Protein AF-A0A0D2N1U7-F1 (afdb_monomer)

Radius of gyration: 26.05 Å; Cα contacts (8 Å, |Δi|>4): 458; chains: 1; bounding box: 57×106×83 Å

Solvent-accessible surface area (backbone atoms only — not comparable to full-atom values): 25769 Å² total; per-residue (Å²): 141,82,90,80,85,83,82,79,80,79,83,82,77,84,70,74,83,81,72,79,74,74,65,67,66,60,56,58,69,76,40,69,52,60,68,49,68,70,64,64,69,75,82,75,77,87,70,75,73,76,80,65,86,79,74,71,99,81,72,82,88,76,57,80,76,61,68,55,49,64,61,51,47,54,50,49,55,46,50,69,69,66,46,87,45,73,65,52,48,36,50,47,28,60,76,42,18,86,69,51,49,59,69,46,47,31,48,49,44,54,51,52,49,50,48,46,68,73,59,37,60,75,68,47,46,80,82,36,45,77,55,48,57,54,15,52,52,33,41,40,51,24,44,21,56,48,42,48,69,38,63,23,35,43,102,81,46,92,45,63,60,60,61,69,58,35,14,42,51,26,48,41,40,32,44,55,26,46,53,57,56,54,54,49,57,49,55,44,57,74,68,64,69,66,85,78,88,83,74,82,94,80,87,86,88,82,74,96,85,72,90,73,89,64,91,73,72,82,44,73,54,50,68,66,32,46,46,28,52,17,42,35,48,41,32,56,73,65,39,74,82,81,72,90,66,78,92,80,80,101,63,88,82,70,53,85,77,68,55,58,46,43,35,10,82,82,70,40,52,34,58,23,16,50,18,36,39,52,43,44,33,73,68,85,65,55,69,58,36,54,52,26,50,36,51,49,26,42,53,52,25,56,45,51,66,60,33,62,81,79,49,76,77,54,50,65,58,49,24,38,45,40,36,6,48,21,40,32,68,59,91,45,76,29,43,51,46,24,49,34,41,43,23,44,50,52,26,52,53,65,68,38,92,75,58,85,60,81,72,72,50,45,67,47,53,34,51,32,46,41,14,33,31,68,52,67,57,57,60,90,35,31,56,59,21,50,45,38,51,32,47,52,51,32,52,25,50,76,66,68,40,89,76,27,81,71,55,68,67,54,51,52,47,42,55,49,22,43,57,71,47,64,63,85,54,87,39,48,65,51,28,54,51,38,48,52,56,49,60,74,66,55,83,129

pLDDT: mean 74.28, std 22.33, range [25.55, 97.81]

Sequence (444 aa):
MGMRGLVRGIPTLETPPLLLFMQSDEAAWYWGPIGAAAAAEPLLPATSAAAAASAGPGAAASASADADGPAVAAALSRRVREADSPLELLELALEEGPRLSLGDVRRLLLRLCDFYESGGASGFATVVEPQLLSALQQLQLAAAARLQQQPGGGAAAGGAPPPAAAGEVASVVWCLAEFEGSWWAEAAASQGVTSGADATSDGCAAGVEGRGGGFRPSGFARPEFLEAVSHWVLGLVQAPTSSGSSSDGNGRKFGAKAAKPLAGTDGVSMVWGFGRLLGTCLGAAPAIAAAAMDELCRVVADDIDASTAVAPAAAEDLTDLADGVAAAGRRSAASAKLLDAVAHEVYRQLSNRHSGSAGFRPSDLVKLVNAYARAGYGDGNAPRMLDAVASYVVQRVRKQHLNAVSRPADLSGLVAAFADLRHTSVAVPELIRAVTQQARRVPI

Foldseek 3Di:
DDDDDDDDDDDPPPDPPPPPPPDCVVVCVLPPPLVCVLVVDDDDPPPPPPPPPPDDDDPPDPCVVCPCLVVVQVVLLVQLVPDDDLVSLLCSLQVCLQSHALSSLLSSLSVNVVCCVVVDCVVCCPPCVVSVLNSLLSSLVNNLVNLCVFQQLDPPRLDAGDLQVLLSLLSSLQSSLVCVVPVVVVVCVVVVVDPPPDDDDDDDDDDPPDDDPDPLDAQSQDLSSLSSVLSNLCSLLVRPPPPPDDDDDDDPPPAPVSVVSCQHPSRGGSLLSLLLSLLRDDDPRPVSSVVSSLSVLQRVLVRLVVCLVPAQDALQNLLSNLQSLLSNLDDDPSSLSSLLSSLVSLLVLLVDPPRPHDDDFLQSLLSNLLSCLSNLPQDHSNLSSLLSSLVSQLVCLVVVHPRHPQDLVSLVSNLVSCVSNVRDDPSNVSSVVSSVVSPVPDDD

Organism: NCBI:txid145388

Secondary structure (DSSP, 8-state):
--PPP---PPP------------THHHHHH-S-HHHHHH-------GGGGGGTT--TT--SS-TTTTTHHHHHHHHHHHHHH--SHHHHHHHHHHHGGG--HHHHHHHHHHHHHHHHHH-HHHHHHHHHHHHHHHHHHHHHHHHHHHHHSTTSSTT--PPPPHHHHHHHHHHHHHHHHHHHHHHHHHHHHTT--------S---SS-TTS----------S-HHHHHHHHHHHHHHHHS-------S-------STTTSGGGB-TTS-BHHHHHHHHHHH-SSS--HHHHHHHHHHHHHHHHHHHHHTTTSPPPHHHHHHHHHHHHHHT---HHHHHHHHHHHHHHHHHHH-TT--SPP--HHHHHHHHHHHHHHT--STTHHHHHHHHHHHHHHHHHTT-TTS---HHHHHHHHHHHHHTT---THHHHHHHHHHHHHTTS--

Structure (mmCIF, N/CA/C/O backbone):
data_AF-A0A0D2N1U7-F1
#
_entry.id   AF-A0A0D2N1U7-F1
#
loop_
_atom_site.group_PDB
_atom_site.id
_atom_site.type_symbol
_atom_site.label_atom_id
_atom_site.label_alt_id
_atom_site.label_comp_id
_atom_site.label_asym_id
_atom_site.label_entity_id
_atom_site.label_seq_id
_atom_site.pdbx_PDB_ins_code
_atom_site.Cartn_x
_atom_site.Cartn_y
_atom_site.Cartn_z
_atom_site.occupancy
_atom_site.B_iso_or_equiv
_atom_site.auth_seq_id
_atom_site.auth_comp_id
_atom_site.auth_asym_id
_atom_site.auth_atom_id
_atom_site.pdbx_PDB_model_num
ATOM 1 N N . MET A 1 1 ? 1.785 67.921 42.043 1.00 40.94 1 MET A N 1
ATOM 2 C CA . MET A 1 1 ? 0.974 66.753 41.638 1.00 40.94 1 MET A CA 1
ATOM 3 C C . MET A 1 1 ? 1.326 66.416 40.200 1.00 40.94 1 MET A C 1
ATOM 5 O O . MET A 1 1 ? 0.939 67.154 39.309 1.00 40.94 1 MET A O 1
ATOM 9 N N . GLY A 1 2 ? 2.137 65.383 39.983 1.00 35.62 2 GLY A N 1
ATOM 10 C CA . GLY A 1 2 ? 2.550 64.945 38.650 1.00 35.62 2 GLY A CA 1
ATOM 11 C C . GLY A 1 2 ? 2.604 63.424 38.624 1.00 35.62 2 GLY A C 1
ATOM 12 O O . GLY A 1 2 ? 3.437 62.833 39.305 1.00 35.62 2 GLY A O 1
ATOM 13 N N . MET A 1 3 ? 1.680 62.804 37.891 1.00 31.03 3 MET A N 1
ATOM 14 C CA . MET A 1 3 ? 1.673 61.367 37.634 1.00 31.03 3 MET A CA 1
ATOM 15 C C . MET A 1 3 ? 2.639 61.063 36.486 1.00 31.03 3 MET A C 1
ATOM 17 O O . MET A 1 3 ? 2.442 61.527 35.366 1.00 31.03 3 MET A O 1
ATOM 21 N N . ARG A 1 4 ? 3.680 60.271 36.762 1.00 39.16 4 ARG A N 1
ATOM 22 C CA . ARG A 1 4 ? 4.469 59.572 35.740 1.00 39.16 4 ARG A CA 1
ATOM 23 C C . ARG A 1 4 ? 3.932 58.149 35.618 1.00 39.16 4 ARG A C 1
ATOM 25 O O . ARG A 1 4 ? 3.971 57.394 36.586 1.00 39.16 4 ARG A O 1
ATOM 32 N N . GLY A 1 5 ? 3.422 57.817 34.435 1.00 34.84 5 GLY A N 1
ATOM 33 C CA . GLY A 1 5 ? 3.016 56.468 34.057 1.00 34.84 5 GLY A CA 1
ATOM 34 C C . GLY A 1 5 ? 4.230 55.560 33.870 1.00 34.84 5 GLY A C 1
ATOM 35 O O . GLY A 1 5 ? 5.159 55.890 33.137 1.00 34.84 5 GLY A O 1
ATOM 36 N N . LEU A 1 6 ? 4.207 54.417 34.549 1.00 38.06 6 LEU A N 1
ATOM 37 C CA . LEU A 1 6 ? 5.129 53.302 34.364 1.00 38.06 6 LEU A CA 1
ATOM 38 C C . LEU A 1 6 ? 4.508 52.351 33.334 1.00 38.06 6 LEU A C 1
ATOM 40 O O . LEU A 1 6 ? 3.642 51.545 33.663 1.00 38.06 6 LEU A O 1
ATOM 44 N N . VAL A 1 7 ? 4.942 52.467 32.079 1.00 36.19 7 VAL A N 1
ATOM 45 C CA . VAL A 1 7 ? 4.703 51.456 31.044 1.00 36.19 7 VAL A CA 1
ATOM 46 C C . VAL A 1 7 ? 5.687 50.316 31.308 1.00 36.19 7 VAL A C 1
ATOM 48 O O . VAL A 1 7 ? 6.891 50.469 31.114 1.00 36.19 7 VAL A O 1
ATOM 51 N N . ARG A 1 8 ? 5.191 49.183 31.815 1.00 36.12 8 ARG A N 1
ATOM 52 C CA . ARG A 1 8 ? 5.965 47.937 31.887 1.00 36.12 8 ARG A CA 1
ATOM 53 C C . ARG A 1 8 ? 6.002 47.315 30.494 1.00 36.12 8 ARG A C 1
ATOM 55 O O . ARG A 1 8 ? 4.960 46.947 29.961 1.00 36.12 8 ARG A O 1
ATOM 62 N N . GLY A 1 9 ? 7.202 47.226 29.924 1.00 36.09 9 GLY A N 1
ATOM 63 C CA . GLY A 1 9 ? 7.464 46.495 28.690 1.00 36.09 9 GLY A CA 1
ATOM 64 C C . GLY A 1 9 ? 7.153 45.009 28.858 1.00 36.09 9 GLY A C 1
ATOM 65 O O . GLY A 1 9 ? 7.542 44.391 29.850 1.00 36.09 9 GLY A O 1
ATOM 66 N N . ILE A 1 10 ? 6.429 44.459 27.888 1.00 36.53 10 ILE A N 1
ATOM 67 C CA . ILE A 1 10 ? 6.235 43.022 27.708 1.00 36.53 10 ILE A CA 1
ATOM 68 C C . ILE A 1 10 ? 7.552 42.476 27.138 1.00 36.53 10 ILE A C 1
ATOM 70 O O . ILE A 1 10 ? 7.990 42.980 26.102 1.00 36.53 10 ILE A O 1
ATOM 74 N N . PRO A 1 11 ? 8.215 41.497 27.775 1.00 35.38 11 PRO A N 1
ATOM 75 C CA . PRO A 1 11 ? 9.370 40.856 27.169 1.00 35.38 11 PRO A CA 1
ATOM 76 C C . PRO A 1 11 ? 8.899 40.025 25.970 1.00 35.38 11 PRO A C 1
ATOM 78 O O . PRO A 1 11 ? 8.134 39.073 26.118 1.00 35.38 11 PRO A O 1
ATOM 81 N N . THR A 1 12 ? 9.352 40.400 24.777 1.00 32.50 12 THR A N 1
ATOM 82 C CA . THR A 1 12 ? 9.290 39.569 23.574 1.00 32.50 12 THR A CA 1
ATOM 83 C C . THR A 1 12 ? 10.216 38.376 23.781 1.00 32.50 12 THR A C 1
ATOM 85 O O . THR A 1 12 ? 11.424 38.467 23.571 1.00 32.50 12 THR A O 1
ATOM 88 N N . LEU A 1 13 ? 9.658 37.267 24.265 1.00 31.33 13 LEU A N 1
ATOM 89 C CA . LEU A 1 13 ? 10.313 35.966 24.216 1.00 31.33 13 LEU A CA 1
ATOM 90 C C . LEU A 1 13 ? 10.311 35.512 22.755 1.00 31.33 13 LEU A C 1
ATOM 92 O O . LEU A 1 13 ? 9.336 34.933 22.280 1.00 31.33 13 LEU A O 1
ATOM 96 N N . GLU A 1 14 ? 11.400 35.810 22.046 1.00 30.20 14 GLU A N 1
ATOM 97 C CA . GLU A 1 14 ? 11.770 35.118 20.813 1.00 30.20 14 GLU A CA 1
ATOM 98 C C . GLU A 1 14 ? 11.898 33.629 21.142 1.00 30.20 14 GLU A C 1
ATOM 100 O O . GLU A 1 14 ? 12.896 33.158 21.686 1.00 30.20 14 GLU A O 1
ATOM 105 N N . THR A 1 15 ? 10.822 32.891 20.895 1.00 31.95 15 THR A N 1
ATOM 106 C CA . THR A 1 15 ? 10.828 31.435 20.935 1.00 31.95 15 THR A CA 1
ATOM 107 C C . THR A 1 15 ? 11.327 30.990 19.563 1.00 31.95 15 THR A C 1
ATOM 109 O O . THR A 1 15 ? 10.678 31.320 18.568 1.00 31.95 15 THR A O 1
ATOM 112 N N . PRO A 1 16 ? 12.476 30.300 19.450 1.00 30.19 16 PRO A N 1
ATOM 113 C CA . PRO A 1 16 ? 12.850 29.700 18.177 1.00 30.19 16 PRO A CA 1
ATOM 114 C C . PRO A 1 16 ? 11.764 28.686 17.785 1.00 30.19 16 PRO A C 1
ATOM 116 O O . PRO A 1 16 ? 11.191 28.048 18.676 1.00 30.19 16 PRO A O 1
ATOM 119 N N . PRO A 1 17 ? 11.452 28.518 16.487 1.00 28.17 17 PRO A N 1
ATOM 120 C CA . PRO A 1 17 ? 10.536 27.474 16.064 1.00 28.17 17 PRO A CA 1
ATOM 121 C C . PRO A 1 17 ? 11.096 26.130 16.536 1.00 28.17 17 PRO A C 1
ATOM 123 O O . PRO A 1 17 ? 12.181 25.712 16.129 1.00 28.17 17 PRO A O 1
ATOM 126 N N . LEU A 1 18 ? 10.357 25.477 17.433 1.00 27.12 18 LEU A N 1
ATOM 127 C CA . LEU A 1 18 ? 10.543 24.079 17.790 1.00 27.12 18 LEU A CA 1
ATOM 128 C C . LEU A 1 18 ? 10.228 23.256 16.537 1.00 27.12 18 LEU A C 1
ATOM 130 O O . LEU A 1 18 ? 9.105 22.811 16.318 1.00 27.12 18 LEU A O 1
ATOM 134 N N . LEU A 1 19 ? 11.237 23.098 15.680 1.00 26.02 19 LEU A N 1
ATOM 135 C CA . LEU A 1 19 ? 11.298 22.005 14.727 1.00 26.02 19 LEU A CA 1
ATOM 136 C C . LEU A 1 19 ? 11.255 20.724 15.559 1.00 26.02 19 LEU A C 1
ATOM 138 O O . LEU A 1 19 ? 12.208 20.386 16.263 1.00 26.02 19 LEU A O 1
ATOM 142 N N . LEU A 1 20 ? 10.099 20.062 15.521 1.00 25.55 20 LEU A N 1
ATOM 143 C CA . LEU A 1 20 ? 9.932 18.668 15.897 1.00 25.55 20 LEU A CA 1
ATOM 144 C C . LEU A 1 20 ? 10.971 17.866 15.108 1.00 25.55 20 LEU A C 1
ATOM 146 O O . LEU A 1 20 ? 10.745 17.488 13.963 1.00 25.55 20 LEU A O 1
ATOM 150 N N . PHE A 1 21 ? 12.131 17.639 15.721 1.00 27.22 21 PHE A N 1
ATOM 151 C CA . PHE A 1 21 ? 13.045 16.589 15.312 1.00 27.22 21 PHE A CA 1
ATOM 152 C C . PHE A 1 21 ? 12.268 15.280 15.449 1.00 27.22 21 PHE A C 1
ATOM 154 O O . PHE A 1 21 ? 12.131 14.736 16.547 1.00 27.22 21 PHE A O 1
ATOM 161 N N . MET A 1 22 ? 11.720 14.786 14.339 1.00 26.48 22 MET A N 1
ATOM 162 C CA . MET A 1 22 ? 11.473 13.360 14.207 1.00 26.48 22 MET A CA 1
ATOM 163 C C . MET A 1 22 ? 12.817 12.683 14.462 1.00 26.48 22 MET A C 1
ATOM 165 O O . MET A 1 22 ? 13.787 12.928 13.747 1.00 26.48 22 MET A O 1
ATOM 169 N N . GLN A 1 23 ? 12.904 11.918 15.549 1.00 31.73 23 GLN A N 1
ATOM 170 C CA . GLN A 1 23 ? 14.097 11.142 15.844 1.00 31.73 23 GLN A CA 1
ATOM 171 C C . GLN A 1 23 ? 14.355 10.207 14.659 1.00 31.73 23 GLN A C 1
ATOM 173 O O . GLN A 1 23 ? 13.535 9.348 14.341 1.00 31.73 23 GLN A O 1
ATOM 178 N N . SER A 1 24 ? 15.522 10.378 14.044 1.00 37.12 24 SER A N 1
ATOM 179 C CA . SER A 1 24 ? 16.112 9.547 12.989 1.00 37.12 24 SER A CA 1
ATOM 180 C C . SER A 1 24 ? 16.176 8.048 13.322 1.00 37.12 24 SER A C 1
ATOM 182 O O . SER A 1 24 ? 16.460 7.232 12.450 1.00 37.12 24 SER A O 1
ATOM 184 N N . ASP A 1 25 ? 15.894 7.672 14.570 1.00 31.16 25 ASP A N 1
ATOM 185 C CA . ASP A 1 25 ? 15.947 6.296 15.054 1.00 31.16 25 ASP A CA 1
ATOM 186 C C . ASP A 1 25 ? 14.723 5.458 14.651 1.00 31.16 25 ASP A C 1
ATOM 188 O O . ASP A 1 25 ? 14.844 4.240 14.568 1.00 31.16 25 ASP A O 1
ATOM 192 N N . GLU A 1 26 ? 13.565 6.059 14.338 1.00 34.88 26 GLU A N 1
ATOM 193 C CA . GLU A 1 26 ? 12.435 5.293 13.779 1.00 34.88 26 GLU A CA 1
ATOM 194 C C . GLU A 1 26 ? 12.746 4.863 12.336 1.00 34.88 26 GLU A C 1
ATOM 196 O O . GLU A 1 26 ? 12.623 3.681 12.018 1.00 34.88 26 GLU A O 1
ATOM 201 N N . ALA A 1 27 ? 13.264 5.775 11.503 1.00 33.66 27 ALA A N 1
ATOM 202 C CA . ALA A 1 27 ? 13.723 5.495 10.139 1.00 33.66 27 ALA A CA 1
ATOM 203 C C . ALA A 1 27 ? 14.839 4.430 10.114 1.00 33.66 27 ALA A C 1
ATOM 205 O O . ALA A 1 27 ? 14.748 3.459 9.374 1.00 33.66 27 ALA A O 1
ATOM 206 N N . ALA A 1 28 ? 15.839 4.511 10.999 1.00 34.09 28 ALA A N 1
ATOM 207 C CA . ALA A 1 28 ? 16.910 3.508 11.075 1.00 34.09 28 ALA A CA 1
ATOM 208 C C . ALA A 1 28 ? 16.423 2.075 11.405 1.00 34.09 28 ALA A C 1
ATOM 210 O O . ALA A 1 28 ? 17.125 1.107 11.116 1.00 34.09 28 ALA A O 1
ATOM 211 N N . TRP A 1 29 ? 15.230 1.926 11.996 1.00 35.72 29 TRP A N 1
ATOM 212 C CA . TRP A 1 29 ? 14.586 0.628 12.234 1.00 35.72 29 TRP A CA 1
ATOM 213 C C . TRP A 1 29 ? 13.699 0.164 11.068 1.00 35.72 29 TRP A C 1
ATOM 215 O O . TRP A 1 29 ? 13.569 -1.044 10.875 1.00 35.72 29 TRP A O 1
ATOM 225 N N . TYR A 1 30 ? 13.100 1.090 10.305 1.00 35.56 30 TYR A N 1
ATOM 226 C CA . TYR A 1 30 ? 12.378 0.796 9.054 1.00 35.56 30 TYR A CA 1
ATOM 227 C C . TYR A 1 30 ? 13.337 0.418 7.915 1.00 35.56 30 TYR A C 1
ATOM 229 O O . TYR A 1 30 ? 13.017 -0.421 7.077 1.00 35.56 30 TYR A O 1
ATOM 237 N N . TRP A 1 31 ? 14.537 0.995 7.930 1.00 43.66 31 TRP A N 1
ATOM 238 C CA . TRP A 1 31 ? 15.511 0.941 6.851 1.00 43.66 31 TRP A CA 1
ATOM 239 C C . TRP A 1 31 ? 16.794 0.235 7.294 1.00 43.66 31 TRP A C 1
ATOM 241 O O . TRP A 1 31 ? 17.863 0.848 7.371 1.00 43.66 31 TRP A O 1
ATOM 251 N N . GLY A 1 32 ? 16.745 -1.086 7.515 1.00 38.25 32 GLY A N 1
ATOM 252 C CA . GLY A 1 32 ? 17.971 -1.871 7.300 1.00 38.25 32 GLY A CA 1
ATOM 253 C C . GLY A 1 32 ? 18.576 -1.399 5.970 1.00 38.25 32 GLY A C 1
ATOM 254 O O . GLY A 1 32 ? 17.802 -1.209 5.033 1.00 38.25 32 GLY A O 1
ATOM 255 N N . PRO A 1 33 ? 19.877 -1.054 5.910 1.00 39.38 33 PRO A N 1
ATOM 256 C CA . PRO A 1 33 ? 20.329 0.064 5.095 1.00 39.38 33 PRO A CA 1
ATOM 257 C C . PRO A 1 33 ? 19.865 -0.176 3.663 1.00 39.38 33 PRO A C 1
ATOM 259 O O . PRO A 1 33 ? 20.308 -1.138 3.037 1.00 39.38 33 PRO A O 1
ATOM 262 N N . ILE A 1 34 ? 18.955 0.647 3.141 1.00 42.06 34 ILE A N 1
ATOM 263 C CA . ILE A 1 34 ? 18.547 0.554 1.732 1.00 42.06 34 ILE A CA 1
ATOM 264 C C . ILE A 1 34 ? 19.799 0.690 0.855 1.00 42.06 34 ILE A C 1
ATOM 266 O O . ILE A 1 34 ? 19.951 -0.025 -0.135 1.00 42.06 34 ILE A O 1
ATOM 270 N N . GLY A 1 35 ? 20.777 1.485 1.308 1.00 41.03 35 GLY A N 1
ATOM 271 C CA . GLY A 1 35 ? 22.130 1.511 0.757 1.00 41.03 35 GLY A CA 1
ATOM 272 C C . GLY A 1 35 ? 22.857 0.157 0.791 1.00 41.03 35 GLY A C 1
ATOM 273 O O . GLY A 1 35 ? 23.560 -0.173 -0.157 1.00 41.03 35 GLY A O 1
ATOM 274 N N . ALA A 1 36 ? 22.660 -0.679 1.813 1.00 42.88 36 ALA A N 1
ATOM 275 C CA . ALA A 1 36 ? 23.193 -2.041 1.868 1.00 42.88 36 ALA A CA 1
ATOM 276 C C . ALA A 1 36 ? 22.422 -3.004 0.959 1.00 42.88 36 ALA A C 1
ATOM 278 O O . ALA A 1 36 ? 23.065 -3.815 0.312 1.00 42.88 36 ALA A O 1
ATOM 279 N N . ALA A 1 37 ? 21.096 -2.908 0.826 1.00 45.03 37 ALA A N 1
ATOM 280 C CA . ALA A 1 37 ? 20.349 -3.709 -0.153 1.00 45.03 37 ALA A CA 1
ATOM 281 C C . ALA A 1 37 ? 20.715 -3.338 -1.607 1.00 45.03 37 ALA A C 1
ATOM 283 O O . ALA A 1 37 ? 20.838 -4.217 -2.460 1.00 45.03 37 ALA A O 1
ATOM 284 N N . ALA A 1 38 ? 20.965 -2.051 -1.878 1.00 43.97 38 ALA A N 1
ATOM 285 C CA . ALA A 1 38 ? 21.469 -1.562 -3.161 1.00 43.97 38 ALA A CA 1
ATOM 286 C C . ALA A 1 38 ? 22.938 -1.962 -3.426 1.00 43.97 38 ALA A C 1
ATOM 288 O O . ALA A 1 38 ? 23.314 -2.153 -4.585 1.00 43.97 38 ALA A O 1
ATOM 289 N N . ALA A 1 39 ? 23.758 -2.115 -2.377 1.00 44.12 39 ALA A N 1
ATOM 290 C CA . ALA A 1 39 ? 25.181 -2.454 -2.477 1.00 44.12 39 ALA A CA 1
ATOM 291 C C . ALA A 1 39 ? 25.511 -3.959 -2.349 1.00 44.12 39 ALA A C 1
ATOM 293 O O . ALA A 1 39 ? 26.570 -4.379 -2.811 1.00 44.12 39 ALA A O 1
ATOM 294 N N . ALA A 1 40 ? 24.651 -4.779 -1.732 1.00 44.16 40 ALA A N 1
ATOM 295 C CA . ALA A 1 40 ? 24.966 -6.158 -1.322 1.00 44.16 40 ALA A CA 1
ATOM 296 C C . ALA A 1 40 ? 24.644 -7.246 -2.362 1.00 44.16 40 ALA A C 1
ATOM 298 O O . ALA A 1 40 ? 24.634 -8.431 -2.021 1.00 44.16 40 ALA A O 1
ATOM 299 N N . GLU A 1 41 ? 24.388 -6.898 -3.623 1.00 46.09 41 GLU A N 1
ATOM 300 C CA . GLU A 1 41 ? 24.091 -7.917 -4.629 1.00 46.09 41 GLU A CA 1
ATOM 301 C C . GLU A 1 41 ? 25.344 -8.755 -4.968 1.00 46.09 41 GLU A C 1
ATOM 303 O O . GLU A 1 41 ? 26.376 -8.196 -5.362 1.00 46.09 41 GLU A O 1
ATOM 308 N N . PRO A 1 42 ? 25.303 -10.095 -4.831 1.00 42.38 42 PRO A N 1
ATOM 309 C CA . PRO A 1 42 ? 26.435 -10.937 -5.184 1.00 42.38 42 PRO A CA 1
ATOM 310 C C . PRO A 1 42 ? 26.649 -10.930 -6.702 1.00 42.38 42 PRO A C 1
ATOM 312 O O . PRO A 1 42 ? 25.715 -11.130 -7.477 1.00 42.38 42 PRO A O 1
ATOM 315 N N . LEU A 1 43 ? 27.905 -10.758 -7.126 1.00 38.78 43 LEU A N 1
ATOM 316 C CA . LEU A 1 43 ? 28.344 -10.995 -8.503 1.00 38.78 43 LEU A CA 1
ATOM 317 C C . LEU A 1 43 ? 27.935 -12.418 -8.920 1.00 38.78 43 LEU A C 1
ATOM 319 O O . LEU A 1 43 ? 28.587 -13.391 -8.537 1.00 38.78 43 LEU A O 1
ATOM 323 N N . LEU A 1 44 ? 26.859 -12.555 -9.698 1.00 36.84 44 LEU A N 1
ATOM 324 C CA . LEU A 1 44 ? 26.532 -13.827 -10.334 1.00 36.84 44 LEU A CA 1
ATOM 325 C C . LEU A 1 44 ? 27.694 -14.201 -11.273 1.00 36.84 44 LEU A C 1
ATOM 327 O O . LEU A 1 44 ? 28.090 -13.383 -12.109 1.00 36.84 44 LEU A O 1
ATOM 331 N N . PRO A 1 45 ? 28.281 -15.406 -11.150 1.00 34.62 45 PRO A N 1
ATOM 332 C CA . PRO A 1 45 ? 29.370 -15.818 -12.021 1.00 34.62 45 PRO A CA 1
ATOM 333 C C . PRO A 1 45 ? 28.865 -15.936 -13.465 1.00 34.62 45 PRO A C 1
ATOM 335 O O . PRO A 1 45 ? 27.788 -16.472 -13.721 1.00 34.62 45 PRO A O 1
ATOM 338 N N . ALA A 1 46 ? 29.662 -15.441 -14.413 1.00 38.59 46 ALA A N 1
ATOM 339 C CA . ALA A 1 46 ? 29.376 -15.385 -15.849 1.00 38.59 46 ALA A CA 1
ATOM 340 C C . ALA A 1 46 ? 29.376 -16.772 -16.537 1.00 38.59 46 ALA A C 1
ATOM 342 O O . ALA A 1 46 ? 30.118 -17.007 -17.489 1.00 38.59 46 ALA A O 1
ATOM 343 N N . THR A 1 47 ? 28.578 -17.729 -16.060 1.00 37.28 47 THR A N 1
ATOM 344 C CA . THR A 1 47 ? 28.632 -19.130 -16.518 1.00 37.28 47 THR A CA 1
ATOM 345 C C . THR A 1 47 ? 27.662 -19.490 -17.647 1.00 37.28 47 THR A C 1
ATOM 347 O O . THR A 1 47 ? 27.664 -20.638 -18.083 1.00 37.28 47 THR A O 1
ATOM 350 N N . SER A 1 48 ? 26.894 -18.555 -18.221 1.00 40.75 48 SER A N 1
ATOM 351 C CA . SER A 1 48 ? 25.997 -18.872 -19.353 1.00 40.75 48 SER A CA 1
ATOM 352 C C . SER A 1 48 ? 26.641 -18.777 -20.748 1.00 40.75 48 SER A C 1
ATOM 354 O O . SER A 1 48 ? 26.027 -19.199 -21.726 1.00 40.75 48 SER A O 1
ATOM 356 N N . ALA A 1 49 ? 27.890 -18.312 -20.871 1.00 40.31 49 ALA A N 1
ATOM 357 C CA . ALA A 1 49 ? 28.553 -18.167 -22.175 1.00 40.31 49 ALA A CA 1
ATOM 358 C C . ALA A 1 49 ? 29.015 -19.501 -22.807 1.00 40.31 49 ALA A C 1
ATOM 360 O O . ALA A 1 49 ? 29.279 -19.558 -24.006 1.00 40.31 49 ALA A O 1
ATOM 361 N N . ALA A 1 50 ? 29.089 -20.595 -22.040 1.00 39.47 50 ALA A N 1
ATOM 362 C CA . ALA A 1 50 ? 29.637 -21.864 -22.533 1.00 39.47 50 ALA A CA 1
ATOM 363 C C . ALA A 1 50 ? 28.639 -22.734 -23.331 1.00 39.47 50 ALA A C 1
ATOM 365 O O . ALA A 1 50 ? 29.056 -23.690 -23.980 1.00 39.47 50 ALA A O 1
ATOM 366 N N . ALA A 1 51 ? 27.338 -22.417 -23.332 1.00 40.47 51 ALA A N 1
ATOM 367 C CA . ALA A 1 51 ? 26.322 -23.243 -24.002 1.00 40.47 51 ALA A CA 1
ATOM 368 C C . ALA A 1 51 ? 26.061 -22.875 -25.481 1.00 40.47 51 ALA A C 1
ATOM 370 O O . ALA A 1 51 ? 25.337 -23.592 -26.168 1.00 40.47 51 ALA A O 1
ATOM 371 N N . ALA A 1 52 ? 26.660 -21.797 -26.004 1.00 43.34 52 ALA A N 1
ATOM 372 C CA . ALA A 1 52 ? 26.400 -21.307 -27.366 1.00 43.34 52 ALA A CA 1
ATOM 373 C C . ALA A 1 52 ? 27.316 -21.904 -28.462 1.00 43.34 52 ALA A C 1
ATOM 375 O O . ALA A 1 52 ? 27.145 -21.608 -29.642 1.00 43.34 52 ALA A O 1
ATOM 376 N N . ALA A 1 53 ? 28.275 -22.769 -28.117 1.00 43.03 53 ALA A N 1
ATOM 377 C CA . ALA A 1 53 ? 29.337 -23.203 -29.034 1.00 43.03 53 ALA A CA 1
ATOM 378 C C . ALA A 1 53 ? 28.954 -24.320 -30.039 1.00 43.03 53 ALA A C 1
ATOM 380 O O . ALA A 1 53 ? 29.837 -25.012 -30.540 1.00 43.03 53 ALA A O 1
ATOM 381 N N . SER A 1 54 ? 27.668 -24.520 -30.360 1.00 45.19 54 SER A N 1
ATOM 382 C CA . SER A 1 54 ? 27.236 -25.557 -31.325 1.00 45.19 54 SER A CA 1
ATOM 383 C C . SER A 1 54 ? 26.410 -25.055 -32.520 1.00 45.19 54 SER A C 1
ATOM 385 O O . SER A 1 54 ? 25.916 -25.866 -33.303 1.00 45.19 54 SER A O 1
ATOM 387 N N . ALA A 1 55 ? 26.295 -23.740 -32.730 1.00 42.41 55 ALA A N 1
ATOM 388 C CA . ALA A 1 55 ? 25.639 -23.194 -33.920 1.00 42.41 55 ALA A CA 1
ATOM 389 C C . ALA A 1 55 ? 26.600 -23.170 -35.129 1.00 42.41 55 ALA A C 1
ATOM 391 O O . ALA A 1 55 ? 27.695 -22.614 -35.061 1.00 42.41 55 ALA A O 1
ATOM 392 N N . GLY A 1 56 ? 26.193 -23.808 -36.232 1.00 44.59 56 GLY A N 1
ATOM 393 C CA . GLY A 1 56 ? 26.996 -23.980 -37.445 1.00 44.59 56 GLY A CA 1
ATOM 394 C C . GLY A 1 56 ? 27.343 -22.675 -38.191 1.00 44.59 56 GLY A C 1
ATOM 395 O O . GLY A 1 56 ? 26.705 -21.642 -37.983 1.00 44.59 56 GLY A O 1
ATOM 396 N N . PRO A 1 57 ? 28.332 -22.715 -39.105 1.00 45.69 57 PRO A N 1
ATOM 397 C CA . PRO A 1 57 ? 29.032 -21.540 -39.649 1.00 45.69 57 PRO A CA 1
ATOM 398 C C . PRO A 1 57 ? 28.255 -20.733 -40.719 1.00 45.69 57 PRO A C 1
ATOM 400 O O . PRO A 1 57 ? 28.853 -20.194 -41.645 1.00 45.69 57 PRO A O 1
ATOM 403 N N . GLY A 1 58 ? 26.924 -20.637 -40.622 1.00 44.94 58 GLY A N 1
ATOM 404 C CA . GLY A 1 58 ? 26.062 -20.073 -41.674 1.00 44.94 58 GLY A CA 1
ATOM 405 C C . GLY A 1 58 ? 25.416 -18.704 -41.413 1.00 44.94 58 GLY A C 1
ATOM 406 O O . GLY A 1 58 ? 24.733 -18.208 -42.301 1.00 44.94 58 GLY A O 1
ATOM 407 N N . ALA A 1 59 ? 25.589 -18.080 -40.240 1.00 45.25 59 ALA A N 1
ATOM 408 C CA . ALA A 1 59 ? 24.802 -16.898 -39.833 1.00 45.25 59 ALA A CA 1
ATOM 409 C C . ALA A 1 59 ? 25.651 -15.716 -39.309 1.00 45.25 59 ALA A C 1
ATOM 411 O O . ALA A 1 59 ? 25.308 -15.082 -38.317 1.00 45.25 59 ALA A O 1
ATOM 412 N N . ALA A 1 60 ? 26.785 -15.418 -39.951 1.00 48.06 60 ALA A N 1
ATOM 413 C CA . ALA A 1 60 ? 27.782 -14.476 -39.421 1.00 48.06 60 ALA A CA 1
ATOM 414 C C . ALA A 1 60 ? 27.642 -13.001 -39.872 1.00 48.06 60 ALA A C 1
ATOM 416 O O . ALA A 1 60 ? 28.454 -12.177 -39.466 1.00 48.06 60 ALA A O 1
ATOM 417 N N . ALA A 1 61 ? 26.650 -12.631 -40.692 1.00 47.34 61 ALA A N 1
ATOM 418 C CA . ALA A 1 61 ? 26.615 -11.294 -41.312 1.00 47.34 61 ALA A CA 1
ATOM 419 C C . ALA A 1 61 ? 25.669 -10.265 -40.652 1.00 47.34 61 ALA A C 1
ATOM 421 O O . ALA A 1 61 ? 25.708 -9.098 -41.028 1.00 47.34 61 ALA A O 1
ATOM 422 N N . SER A 1 62 ? 24.853 -10.647 -39.662 1.00 46.59 62 SER A N 1
ATOM 423 C CA . SER A 1 62 ? 23.944 -9.724 -38.947 1.00 46.59 62 SER A CA 1
ATOM 424 C C . SER A 1 62 ? 24.129 -9.702 -37.423 1.00 46.59 62 SER A C 1
ATOM 426 O O . SER A 1 62 ? 23.361 -9.050 -36.727 1.00 46.59 62 SER A O 1
ATOM 428 N N . ALA A 1 63 ? 25.145 -10.391 -36.892 1.00 49.69 63 ALA A N 1
ATOM 429 C CA . ALA A 1 63 ? 25.372 -10.542 -35.449 1.00 49.69 63 ALA A CA 1
ATOM 430 C C . ALA A 1 63 ? 26.318 -9.486 -34.836 1.00 49.69 63 ALA A C 1
ATOM 432 O O . ALA A 1 63 ? 26.575 -9.516 -33.635 1.00 49.69 63 ALA A O 1
ATOM 433 N N . SER A 1 64 ? 26.855 -8.550 -35.628 1.00 49.00 64 SER A N 1
ATOM 434 C CA . SER A 1 64 ? 27.851 -7.582 -35.144 1.00 49.00 64 SER A CA 1
ATOM 435 C C . SER A 1 64 ? 27.262 -6.344 -34.457 1.00 49.00 64 SER A C 1
ATOM 437 O O . SER A 1 64 ? 28.031 -5.559 -33.920 1.00 49.00 64 SER A O 1
ATOM 439 N N . ALA A 1 65 ? 25.937 -6.148 -34.467 1.00 53.19 65 ALA A N 1
ATOM 440 C CA . ALA A 1 65 ? 25.288 -5.022 -33.781 1.00 53.19 65 ALA A CA 1
ATOM 441 C C . ALA A 1 65 ? 24.843 -5.354 -32.340 1.00 53.19 65 ALA A C 1
ATOM 443 O O . ALA A 1 65 ? 24.739 -4.450 -31.517 1.00 53.19 65 ALA A O 1
ATOM 444 N N . ASP A 1 66 ? 24.641 -6.636 -32.011 1.00 58.56 66 ASP A N 1
ATOM 445 C CA . ASP A 1 66 ? 24.186 -7.073 -30.678 1.00 58.56 66 ASP A CA 1
ATOM 446 C C . ASP A 1 66 ? 25.335 -7.444 -29.725 1.00 58.56 66 ASP A C 1
ATOM 448 O O . ASP A 1 66 ? 25.135 -7.538 -28.512 1.00 58.56 66 ASP A O 1
ATOM 452 N N . ALA A 1 67 ? 26.555 -7.628 -30.243 1.00 65.19 67 ALA A N 1
ATOM 453 C CA . ALA A 1 67 ? 27.710 -8.042 -29.443 1.00 65.19 67 ALA A CA 1
ATOM 454 C C . ALA A 1 67 ? 28.148 -6.984 -28.410 1.00 65.19 67 ALA A C 1
ATOM 456 O O . ALA A 1 67 ? 28.649 -7.341 -27.344 1.00 65.19 67 ALA A O 1
ATOM 457 N N . ASP A 1 68 ? 27.898 -5.701 -28.684 1.00 78.12 68 ASP A N 1
ATOM 458 C CA . ASP A 1 68 ? 28.219 -4.606 -27.760 1.00 78.12 68 ASP A CA 1
ATOM 459 C C . ASP A 1 68 ? 27.158 -4.428 -26.660 1.00 78.12 68 ASP A C 1
ATOM 461 O O . ASP A 1 68 ? 27.424 -3.808 -25.628 1.00 78.12 68 ASP A O 1
ATOM 465 N N . GLY A 1 69 ? 25.966 -5.012 -26.827 1.00 85.69 69 GLY A N 1
ATOM 466 C CA . GLY A 1 69 ? 24.837 -4.864 -25.904 1.00 85.69 69 GLY A CA 1
ATOM 467 C C . GLY A 1 69 ? 25.168 -5.198 -24.440 1.00 85.69 69 GLY A C 1
ATOM 468 O O . GLY A 1 69 ? 24.911 -4.367 -23.566 1.00 85.69 69 GLY A O 1
ATOM 469 N N . PRO A 1 70 ? 25.785 -6.358 -24.138 1.00 90.12 70 PRO A N 1
ATOM 470 C CA . PRO A 1 70 ? 26.140 -6.735 -22.769 1.00 90.12 70 PRO A CA 1
ATOM 471 C C . PRO A 1 70 ? 27.202 -5.827 -22.141 1.00 90.12 70 PRO A C 1
ATOM 473 O O . PRO A 1 70 ? 27.106 -5.493 -20.960 1.00 90.12 70 PRO A O 1
ATOM 476 N N . ALA A 1 71 ? 28.206 -5.410 -22.919 1.00 92.56 71 ALA A N 1
ATOM 477 C CA . ALA A 1 71 ? 29.271 -4.536 -22.432 1.00 92.56 71 ALA A CA 1
ATOM 478 C C . ALA A 1 71 ? 28.725 -3.145 -22.092 1.00 92.56 71 ALA A C 1
ATOM 480 O O . ALA A 1 71 ? 29.069 -2.576 -21.054 1.00 92.56 71 ALA A O 1
ATOM 481 N N . VAL A 1 72 ? 27.825 -2.626 -22.930 1.00 92.69 72 VAL A N 1
ATOM 482 C CA . VAL A 1 72 ? 27.179 -1.339 -22.682 1.00 92.69 72 VAL A CA 1
ATOM 483 C C . VAL A 1 72 ? 26.206 -1.417 -21.506 1.00 92.69 72 VAL A C 1
ATOM 485 O O . VAL A 1 72 ? 26.231 -0.530 -20.655 1.00 92.69 72 VAL A O 1
ATOM 488 N N . ALA A 1 73 ? 25.414 -2.487 -21.390 1.00 91.75 73 ALA A N 1
ATOM 489 C CA . ALA A 1 73 ? 24.547 -2.699 -20.231 1.00 91.75 73 ALA A CA 1
ATOM 490 C C . ALA A 1 73 ? 25.360 -2.748 -18.925 1.00 91.75 73 ALA A C 1
ATOM 492 O O . ALA A 1 73 ? 25.047 -2.033 -17.978 1.00 91.75 73 ALA A O 1
ATOM 493 N N . ALA A 1 74 ? 26.466 -3.501 -18.895 1.00 94.25 74 ALA A N 1
ATOM 494 C CA . ALA A 1 74 ? 27.345 -3.571 -17.729 1.00 94.25 74 ALA A CA 1
ATOM 495 C C . ALA A 1 74 ? 27.996 -2.218 -17.389 1.00 94.25 74 ALA A C 1
ATOM 497 O O . ALA A 1 74 ? 28.119 -1.868 -16.211 1.00 94.25 74 ALA A O 1
ATOM 498 N N . ALA A 1 75 ? 28.397 -1.443 -18.403 1.00 96.00 75 ALA A N 1
ATOM 499 C CA . ALA A 1 75 ? 28.933 -0.099 -18.212 1.00 96.00 75 ALA A CA 1
ATOM 500 C C . ALA A 1 75 ? 27.876 0.862 -17.643 1.00 96.00 75 ALA A C 1
ATOM 502 O O . ALA A 1 75 ? 28.194 1.643 -16.747 1.00 96.00 75 ALA A O 1
ATOM 503 N N . LEU A 1 76 ? 26.627 0.772 -18.109 1.00 95.38 76 LEU A N 1
ATOM 504 C CA . LEU A 1 76 ? 25.510 1.569 -17.604 1.00 95.38 76 LEU A CA 1
ATOM 505 C C . LEU A 1 76 ? 25.168 1.203 -16.154 1.00 95.38 76 LEU A C 1
ATOM 507 O O . LEU A 1 76 ? 25.122 2.086 -15.302 1.00 95.38 76 LEU A O 1
ATOM 511 N N . SER A 1 77 ? 25.048 -0.088 -15.832 1.00 95.31 77 SER A N 1
ATOM 512 C CA . SER A 1 77 ? 24.819 -0.537 -14.451 1.00 95.31 77 SER A CA 1
ATOM 513 C C . SER A 1 77 ? 25.971 -0.164 -13.511 1.00 95.31 77 SER A C 1
ATOM 515 O O . SER A 1 77 ? 25.783 -0.035 -12.302 1.00 95.31 77 SER A O 1
ATOM 517 N N . ARG A 1 78 ? 27.199 -0.019 -14.026 1.00 96.44 78 ARG A N 1
ATOM 518 C CA . ARG A 1 78 ? 28.322 0.534 -13.260 1.00 96.44 78 ARG A CA 1
ATOM 519 C C . ARG A 1 78 ? 28.139 2.036 -13.015 1.00 96.44 78 ARG A C 1
ATOM 521 O O . ARG A 1 78 ? 28.218 2.436 -11.863 1.00 96.44 78 ARG A O 1
ATOM 528 N N . ARG A 1 79 ? 27.795 2.830 -14.037 1.00 97.19 79 ARG A N 1
ATOM 529 C CA . ARG A 1 79 ? 27.504 4.271 -13.879 1.00 97.19 79 ARG A CA 1
ATOM 530 C C . ARG A 1 79 ? 26.389 4.534 -12.862 1.00 97.19 79 ARG A C 1
ATOM 532 O O . ARG A 1 79 ? 26.537 5.410 -12.026 1.00 97.19 79 ARG A O 1
ATOM 539 N N . VAL A 1 80 ? 25.314 3.743 -12.877 1.00 95.44 80 VAL A N 1
ATOM 540 C CA . VAL A 1 80 ? 24.210 3.850 -11.897 1.00 95.44 80 VAL A CA 1
ATOM 541 C C . VAL A 1 80 ? 24.680 3.608 -10.456 1.00 95.44 80 VAL A C 1
ATOM 543 O O . VAL A 1 80 ? 24.169 4.225 -9.522 1.00 95.44 80 VAL A O 1
ATOM 546 N N . ARG A 1 81 ? 25.659 2.715 -10.261 1.00 94.75 81 ARG A N 1
ATOM 547 C CA . ARG A 1 81 ? 26.259 2.445 -8.945 1.00 94.75 81 ARG A CA 1
ATOM 548 C C . ARG A 1 81 ? 27.248 3.525 -8.514 1.00 94.75 81 ARG A C 1
ATOM 550 O O . ARG A 1 81 ? 27.328 3.800 -7.327 1.00 94.75 81 ARG A O 1
ATOM 557 N N . GLU A 1 82 ? 27.983 4.092 -9.463 1.00 96.00 82 GLU A N 1
ATOM 558 C CA . GLU A 1 82 ? 29.032 5.092 -9.226 1.00 96.00 82 GLU A CA 1
ATOM 559 C C . GLU A 1 82 ? 28.511 6.533 -9.151 1.00 96.00 82 GLU A C 1
ATOM 561 O O . GLU A 1 82 ? 29.236 7.391 -8.670 1.00 96.00 82 GLU A O 1
ATOM 566 N N . ALA A 1 83 ? 27.294 6.819 -9.625 1.00 95.19 83 ALA A N 1
ATOM 567 C CA . ALA A 1 83 ? 26.690 8.142 -9.471 1.00 95.19 83 ALA A CA 1
ATOM 568 C C . ALA A 1 83 ? 26.579 8.478 -7.982 1.00 95.19 83 ALA A C 1
ATOM 570 O O . ALA A 1 83 ? 26.030 7.672 -7.250 1.00 95.19 83 ALA A O 1
ATOM 571 N N . ASP A 1 84 ? 27.052 9.625 -7.516 1.00 93.38 84 ASP A N 1
ATOM 572 C CA . ASP A 1 84 ? 27.103 9.964 -6.083 1.00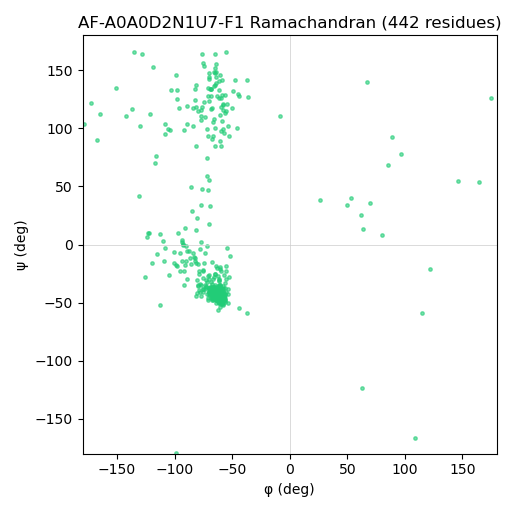 93.38 84 ASP A CA 1
ATOM 573 C C . ASP A 1 84 ? 26.196 11.141 -5.718 1.00 93.38 84 ASP A C 1
ATOM 575 O O . ASP A 1 84 ? 25.985 11.428 -4.539 1.00 93.38 84 ASP A O 1
ATOM 579 N N . SER A 1 85 ? 25.618 11.808 -6.718 1.00 91.94 85 SER A N 1
ATOM 580 C CA . SER A 1 85 ? 24.711 12.933 -6.514 1.00 91.94 85 SER A CA 1
ATOM 581 C C . SER A 1 85 ? 23.311 12.664 -7.075 1.00 91.94 85 SER A C 1
ATOM 583 O O . SER A 1 85 ? 23.156 11.923 -8.051 1.00 91.94 85 SER A O 1
ATOM 585 N N . PRO A 1 86 ? 22.264 13.293 -6.511 1.00 91.31 86 PRO A N 1
ATOM 586 C CA . PRO A 1 86 ? 20.919 13.180 -7.061 1.00 91.31 86 PRO A CA 1
ATOM 587 C C . PRO A 1 86 ? 20.821 13.726 -8.489 1.00 91.31 86 PRO A C 1
ATOM 589 O O . PRO A 1 86 ? 20.061 13.187 -9.285 1.00 91.31 86 PRO A O 1
ATOM 592 N N . LEU A 1 87 ? 21.615 14.743 -8.844 1.00 92.50 87 LEU A N 1
ATOM 593 C CA . LEU A 1 87 ? 21.636 15.294 -10.200 1.00 92.50 87 LEU A CA 1
ATOM 594 C C . LEU A 1 87 ? 22.152 14.262 -11.214 1.00 92.50 87 LEU A C 1
ATOM 596 O O . LEU A 1 87 ? 21.505 14.039 -12.230 1.00 92.50 87 LEU A O 1
ATOM 600 N N . GLU A 1 88 ? 23.245 13.564 -10.897 1.00 94.56 88 GLU A N 1
ATOM 601 C CA . GLU A 1 88 ? 23.789 12.497 -11.749 1.00 94.56 88 GLU A CA 1
ATOM 602 C C . GLU A 1 88 ? 22.793 11.346 -11.939 1.00 94.56 88 GLU A C 1
ATOM 604 O O . GLU A 1 88 ? 22.656 10.816 -13.042 1.00 94.56 88 GLU A O 1
ATOM 609 N N . LEU A 1 89 ? 22.064 10.960 -10.884 1.00 94.69 89 LEU A N 1
ATOM 610 C CA . LEU A 1 89 ? 21.029 9.924 -10.982 1.00 94.69 89 LEU A CA 1
ATOM 611 C C . LEU A 1 89 ? 19.895 10.340 -11.928 1.00 94.69 89 LEU A C 1
ATOM 613 O O . LEU A 1 89 ? 19.365 9.505 -12.664 1.00 94.69 89 LEU A O 1
ATOM 617 N N . LEU A 1 90 ? 19.527 11.620 -11.922 1.00 94.62 90 LEU A N 1
ATOM 618 C CA . LEU A 1 90 ? 18.475 12.156 -12.781 1.00 94.62 90 LEU A CA 1
ATOM 619 C C . LEU A 1 90 ? 18.931 12.320 -14.222 1.00 94.62 90 LEU A C 1
ATOM 621 O O . LEU A 1 90 ? 18.184 11.959 -15.127 1.00 94.62 90 LEU A O 1
ATOM 625 N N . GLU A 1 91 ? 20.155 12.792 -14.444 1.00 95.50 91 GLU A N 1
ATOM 626 C CA . GLU A 1 91 ? 20.775 12.819 -15.769 1.00 95.50 91 GLU A CA 1
ATOM 627 C C . GLU A 1 91 ? 20.827 11.407 -16.361 1.00 95.50 91 GLU A C 1
ATOM 629 O O . GLU A 1 91 ? 20.369 11.196 -17.481 1.00 95.50 91 GLU A O 1
ATOM 634 N N . LEU A 1 92 ? 21.251 10.404 -15.582 1.00 96.69 92 LEU A N 1
ATOM 635 C CA . LEU A 1 92 ? 21.233 9.002 -16.011 1.00 96.69 92 LEU A CA 1
ATOM 636 C C . LEU A 1 92 ? 19.824 8.510 -16.362 1.00 96.69 92 LEU A C 1
ATOM 638 O O . LEU A 1 92 ? 19.645 7.835 -17.377 1.00 96.69 92 LEU A O 1
ATOM 642 N N . ALA A 1 93 ? 18.821 8.838 -15.546 1.00 95.62 93 ALA A N 1
ATOM 643 C CA . ALA A 1 93 ? 17.434 8.466 -15.811 1.00 95.62 93 ALA A CA 1
ATOM 644 C C . ALA A 1 93 ? 16.888 9.115 -17.096 1.00 95.62 93 ALA A C 1
ATOM 646 O O . ALA A 1 93 ? 16.146 8.472 -17.842 1.00 95.62 93 ALA A O 1
ATOM 647 N N . LEU A 1 94 ? 17.259 10.369 -17.365 1.00 95.38 94 LEU A N 1
ATOM 648 C CA . LEU A 1 94 ? 16.808 11.132 -18.529 1.00 95.38 94 LEU A CA 1
ATOM 649 C C . LEU A 1 94 ? 17.525 10.720 -19.821 1.00 95.38 94 LEU A C 1
ATOM 651 O O . LEU A 1 94 ? 16.874 10.561 -20.852 1.00 95.38 94 LEU A O 1
ATOM 655 N N . GLU A 1 95 ? 18.845 10.544 -19.778 1.00 96.12 95 GLU A N 1
ATOM 656 C CA . GLU A 1 95 ? 19.671 10.251 -20.955 1.00 96.12 95 GLU A CA 1
ATOM 657 C C . GLU A 1 95 ? 19.623 8.773 -21.351 1.00 96.12 95 GLU A C 1
ATOM 659 O O . GLU A 1 95 ? 19.536 8.435 -22.532 1.00 96.12 95 GLU A O 1
ATOM 664 N N . GLU A 1 96 ? 19.674 7.878 -20.364 1.00 96.56 96 GLU A N 1
ATOM 665 C CA . GLU A 1 96 ? 19.856 6.441 -20.589 1.00 96.56 96 GLU A CA 1
ATOM 666 C C . GLU A 1 96 ? 18.592 5.632 -20.267 1.00 96.56 96 GLU A C 1
ATOM 668 O O . GLU A 1 96 ? 18.603 4.408 -20.408 1.00 96.56 96 GLU A O 1
ATOM 673 N N . GLY A 1 97 ? 17.492 6.299 -19.891 1.00 93.12 97 GLY A N 1
ATOM 674 C CA . GLY A 1 97 ? 16.206 5.708 -19.504 1.00 93.12 97 GLY A CA 1
ATOM 675 C C . GLY A 1 97 ? 15.808 4.461 -20.307 1.00 93.12 97 GLY A C 1
ATOM 676 O O . GLY A 1 97 ? 15.704 3.376 -19.730 1.00 93.12 97 GLY A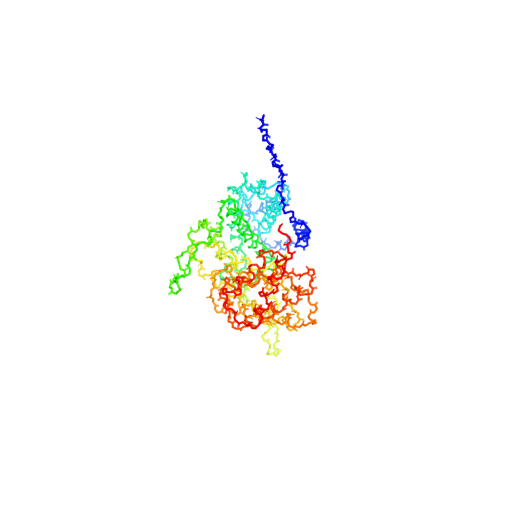 O 1
ATOM 677 N N . PRO A 1 98 ? 15.677 4.544 -21.647 1.00 94.56 98 PRO A N 1
ATOM 678 C CA . PRO A 1 98 ? 15.277 3.412 -22.493 1.00 94.56 98 PRO A CA 1
ATOM 679 C C . PRO A 1 98 ? 16.220 2.197 -22.454 1.00 94.56 98 PRO A C 1
ATOM 681 O O . PRO A 1 98 ? 15.847 1.097 -22.866 1.00 94.56 98 PRO A O 1
ATOM 684 N N . ARG A 1 99 ? 17.464 2.388 -22.009 1.00 94.38 99 ARG A N 1
ATOM 685 C CA . ARG A 1 99 ? 18.528 1.376 -22.011 1.00 94.38 99 ARG A CA 1
ATOM 686 C C . ARG A 1 99 ? 18.721 0.734 -20.646 1.00 94.38 99 ARG A C 1
ATOM 688 O O . ARG A 1 99 ? 19.300 -0.349 -20.587 1.00 94.38 99 ARG A O 1
ATOM 695 N N . LEU A 1 100 ? 18.191 1.334 -19.582 1.00 94.69 100 LEU A N 1
ATOM 696 C CA . LEU A 1 100 ? 18.281 0.799 -18.228 1.00 94.69 100 LEU A CA 1
ATOM 697 C C . LEU A 1 100 ? 17.650 -0.594 -18.132 1.00 94.69 100 LEU A C 1
ATOM 699 O O . LEU A 1 100 ? 16.630 -0.895 -18.765 1.00 94.69 100 LEU A O 1
ATOM 703 N N . SER A 1 101 ? 18.279 -1.464 -17.344 1.00 94.31 101 SER A N 1
ATOM 704 C CA . SER A 1 101 ? 17.666 -2.718 -16.907 1.00 94.31 101 SER A CA 1
ATOM 705 C C . SER A 1 101 ? 16.635 -2.448 -15.804 1.00 94.31 101 SER A C 1
ATOM 707 O O . SER A 1 101 ? 16.649 -1.383 -15.187 1.00 94.31 101 SER A O 1
ATOM 709 N N . LEU A 1 102 ? 15.746 -3.407 -15.520 1.00 91.75 102 LEU A N 1
ATOM 710 C CA . LEU A 1 102 ? 14.783 -3.256 -14.422 1.00 91.75 102 LEU A CA 1
ATOM 711 C C . LEU A 1 102 ? 15.492 -3.105 -13.063 1.00 91.75 102 LEU A C 1
ATOM 713 O O . LEU A 1 102 ? 15.128 -2.233 -12.276 1.00 91.75 102 LEU A O 1
ATOM 717 N N . GLY A 1 103 ? 16.562 -3.874 -12.836 1.00 92.44 103 GLY A N 1
ATOM 718 C CA . GLY A 1 103 ? 17.424 -3.727 -11.665 1.00 92.44 103 GLY A CA 1
ATOM 719 C C . GLY A 1 103 ? 18.069 -2.340 -11.558 1.00 92.44 103 GLY A C 1
ATOM 720 O O . GLY A 1 103 ? 18.138 -1.784 -10.464 1.00 92.44 103 GLY A O 1
ATOM 721 N N . ASP A 1 104 ? 18.484 -1.731 -12.673 1.00 94.75 104 ASP A N 1
ATOM 722 C CA . ASP A 1 104 ? 19.025 -0.363 -12.664 1.00 94.75 104 ASP A CA 1
ATOM 723 C C . ASP A 1 104 ? 17.945 0.687 -12.384 1.00 94.75 104 ASP A C 1
ATOM 725 O O . ASP A 1 104 ? 18.191 1.605 -11.604 1.00 94.75 104 ASP A O 1
ATOM 729 N N . VAL A 1 105 ? 16.738 0.527 -12.943 1.00 94.69 105 VAL A N 1
ATOM 730 C CA . VAL A 1 105 ? 15.583 1.381 -12.614 1.00 94.69 105 VAL A CA 1
ATOM 731 C C . VAL A 1 105 ? 15.271 1.304 -11.119 1.00 94.69 105 VAL A C 1
ATOM 733 O O . VAL A 1 105 ? 15.146 2.340 -10.469 1.00 94.69 105 VAL A O 1
ATOM 736 N N . ARG A 1 106 ? 15.216 0.092 -10.549 1.00 93.88 106 ARG A N 1
ATOM 737 C CA . ARG A 1 106 ? 15.035 -0.119 -9.106 1.00 93.88 106 ARG A CA 1
ATOM 738 C C . ARG A 1 106 ? 16.114 0.593 -8.291 1.00 93.88 106 ARG A C 1
ATOM 740 O O . ARG A 1 106 ? 15.780 1.308 -7.353 1.00 93.88 106 ARG A O 1
ATOM 747 N N . ARG A 1 107 ? 17.397 0.417 -8.633 1.00 93.75 107 ARG A N 1
ATOM 748 C CA . ARG A 1 107 ? 18.507 1.060 -7.906 1.00 93.75 107 ARG A CA 1
ATOM 749 C C . ARG A 1 107 ? 18.424 2.583 -7.972 1.00 93.75 107 ARG A C 1
ATOM 751 O O . ARG A 1 107 ? 18.589 3.222 -6.940 1.00 93.75 107 ARG A O 1
ATOM 758 N N . LEU A 1 108 ? 18.154 3.155 -9.147 1.00 94.69 108 LEU A N 1
ATOM 759 C CA . LEU A 1 108 ? 17.976 4.603 -9.298 1.00 94.69 108 LEU A CA 1
ATOM 760 C C . LEU A 1 108 ? 16.844 5.111 -8.403 1.00 94.69 108 LEU A C 1
ATOM 762 O O . LEU A 1 108 ? 17.053 6.051 -7.643 1.00 94.69 108 LEU A O 1
ATOM 766 N N . LEU A 1 109 ? 15.679 4.461 -8.444 1.00 93.75 109 LEU A N 1
ATOM 767 C CA . LEU A 1 109 ? 14.522 4.847 -7.636 1.00 93.75 109 LEU A CA 1
ATOM 768 C C . LEU A 1 109 ? 14.808 4.770 -6.133 1.00 93.75 109 LEU A C 1
ATOM 770 O O . LEU A 1 109 ? 14.572 5.748 -5.434 1.00 93.75 109 LEU A O 1
ATOM 774 N N . LEU A 1 110 ? 15.376 3.662 -5.649 1.00 91.44 110 LEU A N 1
ATOM 775 C CA . LEU A 1 110 ? 15.718 3.495 -4.232 1.00 91.44 110 LEU A CA 1
ATOM 776 C C . LEU A 1 110 ? 16.700 4.565 -3.744 1.00 91.44 110 LEU A C 1
ATOM 778 O O . LEU A 1 110 ? 16.536 5.100 -2.652 1.00 91.44 110 LEU A O 1
ATOM 782 N N . ARG A 1 111 ? 17.706 4.908 -4.555 1.00 92.88 111 ARG A N 1
ATOM 783 C CA . ARG A 1 111 ? 18.676 5.953 -4.204 1.00 92.88 111 ARG A CA 1
ATOM 784 C C . ARG A 1 111 ? 18.062 7.345 -4.232 1.00 92.88 111 ARG A C 1
ATOM 786 O O . ARG A 1 111 ? 18.389 8.164 -3.383 1.00 92.88 111 ARG A O 1
ATOM 793 N N . LEU A 1 112 ? 17.171 7.620 -5.183 1.00 91.06 112 LEU A N 1
ATOM 794 C CA . LEU A 1 112 ? 16.424 8.874 -5.194 1.00 91.06 112 LEU A CA 1
ATOM 795 C C . LEU A 1 112 ? 15.519 8.983 -3.953 1.00 91.06 112 LEU A C 1
ATOM 797 O O . LEU A 1 112 ? 15.428 10.072 -3.395 1.00 91.06 112 LEU A O 1
ATOM 801 N N . CYS A 1 113 ? 14.888 7.886 -3.503 1.00 89.19 113 CYS A N 1
ATOM 802 C CA . CYS A 1 113 ? 14.098 7.868 -2.265 1.00 89.19 113 CYS A CA 1
ATOM 803 C C . CYS A 1 113 ? 14.991 8.190 -1.060 1.00 89.19 113 CYS A C 1
ATOM 805 O O . CYS A 1 113 ? 14.675 9.090 -0.291 1.00 89.19 113 CYS A O 1
ATOM 807 N N . ASP A 1 114 ? 16.146 7.526 -0.957 1.00 88.81 114 ASP A N 1
ATOM 808 C CA . ASP A 1 114 ? 17.125 7.758 0.111 1.00 88.81 114 ASP A CA 1
ATOM 809 C C . ASP A 1 114 ? 17.611 9.219 0.144 1.00 88.81 114 ASP A C 1
ATOM 811 O O . ASP A 1 114 ? 17.650 9.845 1.204 1.00 88.81 114 ASP A O 1
ATOM 815 N N . PHE A 1 115 ? 17.905 9.822 -1.015 1.00 87.31 115 PHE A N 1
ATOM 816 C CA . PHE A 1 115 ? 18.261 11.244 -1.097 1.00 87.31 115 PHE A CA 1
ATOM 817 C C . PHE A 1 115 ? 17.122 12.175 -0.682 1.00 87.31 115 PHE A C 1
ATOM 819 O O . PHE A 1 115 ? 17.367 13.178 -0.010 1.00 87.31 115 PHE A O 1
ATOM 826 N N . TYR A 1 116 ? 15.892 11.864 -1.085 1.00 84.06 116 TYR A N 1
ATOM 827 C CA . TYR A 1 116 ? 14.721 12.655 -0.731 1.00 84.06 116 TYR A CA 1
ATOM 828 C C . TYR A 1 116 ? 14.450 12.614 0.783 1.00 84.06 116 TYR A C 1
ATOM 830 O O . TYR A 1 116 ? 14.228 13.658 1.397 1.00 84.06 116 TYR A O 1
ATOM 838 N N . GLU A 1 117 ? 14.564 11.438 1.404 1.00 83.44 117 GLU A N 1
ATOM 839 C CA . GLU A 1 117 ? 14.384 11.256 2.848 1.00 83.44 117 GLU A CA 1
ATOM 840 C C . GLU A 1 117 ? 15.515 11.884 3.675 1.00 83.44 117 GLU A C 1
ATOM 842 O O . GLU A 1 117 ? 15.258 12.540 4.686 1.00 83.44 117 GLU A O 1
ATOM 847 N N . SER A 1 118 ? 16.772 11.709 3.255 1.00 84.38 118 SER A N 1
ATOM 848 C CA . SER A 1 118 ? 17.949 12.171 4.006 1.00 84.38 118 SER A CA 1
ATOM 849 C C . SER A 1 118 ? 18.246 13.663 3.841 1.00 84.38 118 SER A C 1
ATOM 851 O O . SER A 1 118 ? 18.698 14.312 4.786 1.00 84.38 118 SER A O 1
ATOM 853 N N . GLY A 1 119 ? 18.007 14.221 2.652 1.00 73.62 119 GLY A N 1
ATOM 854 C CA . GLY A 1 119 ? 18.332 15.610 2.324 1.00 73.62 119 GLY A CA 1
ATOM 855 C C . GLY A 1 119 ? 17.294 16.625 2.801 1.00 73.62 119 GLY A C 1
ATOM 856 O O . GLY A 1 119 ? 17.582 17.824 2.829 1.00 73.62 119 GLY A O 1
ATOM 857 N N . GLY A 1 120 ? 16.102 16.155 3.180 1.00 65.44 120 GLY A N 1
ATOM 858 C CA . GLY A 1 120 ? 14.938 16.996 3.413 1.00 65.44 120 GLY A CA 1
ATOM 859 C C . GLY A 1 120 ? 14.435 17.628 2.112 1.00 65.44 120 GLY A C 1
ATOM 860 O O . GLY A 1 120 ? 15.192 18.101 1.260 1.00 65.44 120 GLY A O 1
ATOM 861 N N . ALA A 1 121 ? 13.119 17.689 1.962 1.00 61.88 121 ALA A N 1
ATOM 862 C CA . ALA A 1 121 ? 12.488 18.179 0.744 1.00 61.88 121 ALA A CA 1
ATOM 863 C C . ALA A 1 121 ? 12.886 19.596 0.324 1.00 61.88 121 ALA A C 1
ATOM 865 O O . ALA A 1 121 ? 12.859 19.920 -0.857 1.00 61.88 121 ALA A O 1
ATOM 866 N N . SER A 1 122 ? 13.299 20.450 1.259 1.00 65.75 122 SER A N 1
ATOM 867 C CA . SER A 1 122 ? 13.674 21.836 0.967 1.00 65.75 122 SER A CA 1
ATOM 868 C C . SER A 1 122 ? 14.927 21.955 0.090 1.00 65.75 122 SER A C 1
ATOM 870 O O . SER A 1 122 ? 14.967 22.816 -0.795 1.00 65.75 122 SER A O 1
ATOM 872 N N . GLY A 1 123 ? 15.925 21.089 0.297 1.00 66.69 123 GLY A N 1
ATOM 873 C CA . GLY A 1 123 ? 17.151 21.058 -0.507 1.00 66.69 123 GLY A CA 1
ATOM 874 C C . GLY A 1 123 ? 16.956 20.376 -1.861 1.00 66.69 123 GLY A C 1
ATOM 875 O O . GLY A 1 123 ? 17.543 20.795 -2.856 1.00 66.69 123 GLY A O 1
ATOM 876 N N . PHE A 1 124 ? 16.096 19.358 -1.905 1.00 70.81 124 PHE A N 1
ATOM 877 C CA . PHE A 1 124 ? 15.831 18.576 -3.111 1.00 70.81 124 PHE A CA 1
ATOM 878 C C . PHE A 1 124 ? 14.829 19.270 -4.052 1.00 70.81 124 PHE A C 1
ATOM 880 O O . PHE A 1 124 ? 15.066 19.366 -5.254 1.00 70.81 124 PHE A O 1
ATOM 887 N N . ALA A 1 125 ? 13.734 19.823 -3.524 1.00 66.06 125 ALA A N 1
ATOM 888 C CA . ALA A 1 125 ? 12.635 20.351 -4.334 1.00 66.06 125 ALA A CA 1
ATOM 889 C C . ALA A 1 125 ? 13.020 21.604 -5.132 1.00 66.06 125 ALA A C 1
ATOM 891 O O . ALA A 1 125 ? 12.699 21.712 -6.311 1.00 66.06 125 ALA A O 1
ATOM 892 N N . THR A 1 126 ? 13.763 22.541 -4.539 1.00 67.06 126 THR A N 1
ATOM 893 C CA . THR A 1 126 ? 13.980 23.861 -5.161 1.00 67.06 126 THR A CA 1
ATOM 894 C C . THR A 1 126 ? 14.873 23.844 -6.403 1.00 67.06 126 THR A C 1
ATOM 896 O O . THR A 1 126 ? 14.728 24.714 -7.260 1.00 67.06 126 THR A O 1
ATOM 899 N N . VAL A 1 127 ? 15.780 22.873 -6.528 1.00 62.81 127 VAL A N 1
ATOM 900 C CA . VAL A 1 127 ? 16.718 22.793 -7.664 1.00 62.81 127 VAL A CA 1
ATOM 901 C C . VAL A 1 127 ? 16.312 21.708 -8.662 1.00 62.81 127 VAL A C 1
ATOM 903 O O . VAL A 1 127 ? 16.624 21.812 -9.847 1.00 62.81 127 VAL A O 1
ATOM 906 N N . VAL A 1 128 ? 15.595 20.680 -8.205 1.00 77.31 128 VAL A N 1
ATOM 907 C CA . VAL A 1 128 ? 15.533 19.399 -8.915 1.00 77.31 128 VAL A CA 1
ATOM 908 C C . VAL A 1 128 ? 14.115 19.006 -9.344 1.00 77.31 128 VAL A C 1
ATOM 910 O O . VAL A 1 128 ? 13.957 18.183 -10.241 1.00 77.31 128 VAL A O 1
ATOM 913 N N . GLU A 1 129 ? 13.074 19.633 -8.792 1.00 78.62 129 GLU A N 1
ATOM 914 C CA . GLU A 1 129 ? 11.659 19.297 -9.033 1.00 78.62 129 GLU A CA 1
ATOM 915 C C . GLU A 1 129 ? 11.270 19.020 -10.505 1.00 78.62 129 GLU A C 1
ATOM 917 O O . GLU A 1 129 ? 10.758 17.930 -10.786 1.00 78.62 129 GLU A O 1
ATOM 922 N N . PRO A 1 130 ? 11.531 19.910 -11.486 1.00 82.00 130 PRO A N 1
ATOM 923 C CA . PRO A 1 130 ? 11.112 19.658 -12.868 1.00 82.00 130 PRO A CA 1
ATOM 924 C C . PRO A 1 130 ? 11.885 18.504 -13.528 1.00 82.00 130 PRO A C 1
ATOM 926 O O . PRO A 1 130 ? 11.337 17.773 -14.363 1.00 82.00 130 PRO A O 1
ATOM 929 N N . GLN A 1 131 ? 13.153 18.323 -13.152 1.00 88.44 131 GLN A N 1
ATOM 930 C CA . GLN A 1 131 ? 13.985 17.229 -13.653 1.00 88.44 131 GLN A CA 1
ATOM 931 C C . GLN A 1 131 ? 13.577 15.899 -13.025 1.00 88.44 131 GLN A C 1
ATOM 933 O O . GLN A 1 131 ? 13.513 14.899 -13.735 1.00 88.44 131 GLN A O 1
ATOM 938 N N . LEU A 1 132 ? 13.224 15.895 -11.738 1.00 88.31 132 LEU A N 1
ATOM 939 C CA . LEU A 1 132 ? 12.731 14.721 -11.030 1.00 88.31 132 LEU A CA 1
ATOM 940 C C . LEU A 1 132 ? 11.458 14.176 -11.670 1.00 88.31 132 LEU A C 1
ATOM 942 O O . LEU A 1 132 ? 11.400 12.991 -11.986 1.00 88.31 132 LEU A O 1
ATOM 946 N N . LEU A 1 133 ? 10.456 15.027 -11.905 1.00 87.06 133 LEU A N 1
ATOM 947 C CA . LEU A 1 133 ? 9.208 14.596 -12.538 1.00 87.06 133 LEU A CA 1
ATOM 948 C C . LEU A 1 133 ? 9.473 13.967 -13.913 1.00 87.06 133 LEU A C 1
ATOM 950 O O . LEU A 1 133 ? 8.965 12.888 -14.221 1.00 87.06 133 LEU A O 1
ATOM 954 N N . SER A 1 134 ? 10.310 14.620 -14.720 1.00 90.00 134 SER A N 1
ATOM 955 C CA . SER A 1 134 ? 10.689 14.130 -16.048 1.00 90.00 134 SER A CA 1
ATOM 956 C C . SER A 1 134 ? 11.441 12.796 -15.966 1.00 90.00 134 SER A C 1
ATOM 958 O O . SER A 1 134 ? 11.139 11.868 -16.714 1.00 90.00 134 SER A O 1
ATOM 960 N N . ALA A 1 135 ? 12.381 12.667 -15.028 1.00 91.25 135 ALA A N 1
ATOM 961 C CA . ALA A 1 135 ? 13.140 11.445 -14.798 1.00 91.25 135 ALA A CA 1
ATOM 962 C C . ALA A 1 135 ? 12.234 10.298 -14.343 1.00 91.25 135 ALA A C 1
ATOM 964 O O . ALA A 1 135 ? 12.318 9.201 -14.884 1.00 91.25 135 ALA A O 1
ATOM 965 N N . LEU A 1 136 ? 11.313 10.545 -13.410 1.00 91.38 136 LEU A N 1
ATOM 966 C CA . LEU A 1 136 ? 10.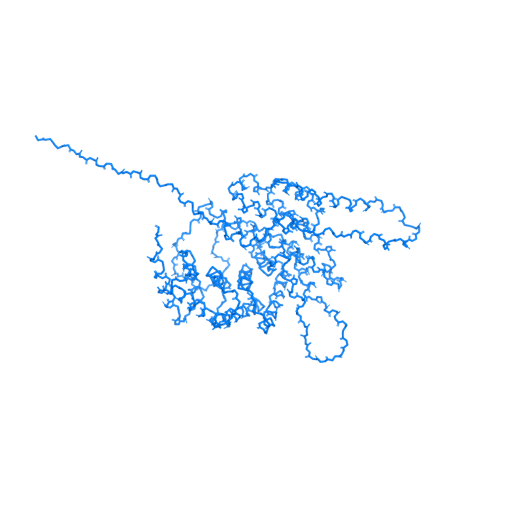385 9.525 -12.932 1.00 91.38 136 LEU A CA 1
ATOM 967 C C . LEU A 1 136 ? 9.438 9.056 -14.050 1.00 91.38 136 LEU A C 1
ATOM 969 O O . LEU A 1 136 ? 9.181 7.859 -14.163 1.00 91.38 136 LEU A O 1
ATOM 973 N N . GLN A 1 137 ? 9.000 9.947 -14.947 1.00 90.50 137 GLN A N 1
ATOM 974 C CA . GLN A 1 137 ? 8.249 9.553 -16.147 1.00 90.50 137 GLN A CA 1
ATOM 975 C C . GLN A 1 137 ? 9.073 8.671 -17.099 1.00 90.50 137 GLN A C 1
ATOM 977 O O . GLN A 1 137 ? 8.536 7.711 -17.660 1.00 90.50 137 GLN A O 1
ATOM 982 N N . GLN A 1 138 ? 10.365 8.967 -17.280 1.00 92.19 138 GLN A N 1
ATOM 983 C CA . GLN A 1 138 ? 11.263 8.130 -18.083 1.00 92.19 138 GLN A CA 1
ATOM 984 C C . GLN A 1 138 ? 11.507 6.766 -17.430 1.00 92.19 138 GLN A C 1
ATOM 986 O O . GLN A 1 138 ? 11.467 5.745 -18.113 1.00 92.19 138 GLN A O 1
ATOM 991 N N . LEU A 1 139 ? 11.676 6.720 -16.107 1.00 93.00 139 LEU A N 1
ATOM 992 C CA . LEU A 1 139 ? 11.841 5.473 -15.358 1.00 93.00 139 LEU A CA 1
ATOM 993 C C . LEU A 1 139 ? 10.583 4.596 -15.425 1.00 93.00 139 LEU A 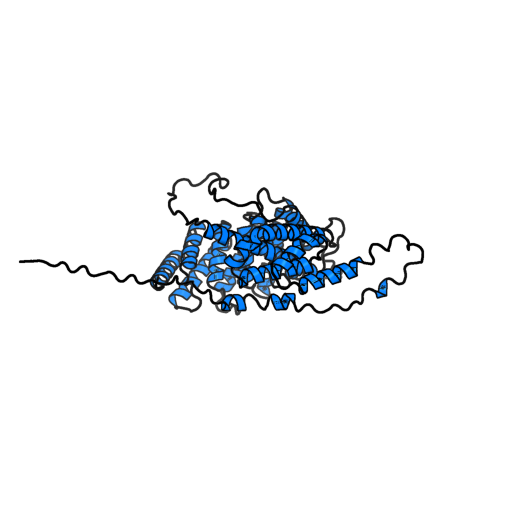C 1
ATOM 995 O O . LEU A 1 139 ? 10.703 3.384 -15.589 1.00 93.00 139 LEU A O 1
ATOM 999 N N . GLN A 1 140 ? 9.386 5.189 -15.392 1.00 92.25 140 GLN A N 1
ATOM 1000 C CA . GLN A 1 140 ? 8.131 4.463 -15.621 1.00 92.25 140 GLN A CA 1
ATOM 1001 C C . GLN A 1 140 ? 8.059 3.859 -17.029 1.00 92.25 140 GLN A C 1
ATOM 1003 O O . GLN A 1 140 ? 7.697 2.692 -17.179 1.00 92.25 140 GLN A O 1
ATOM 1008 N N . LEU A 1 141 ? 8.428 4.621 -18.066 1.00 91.38 141 LEU A N 1
ATOM 1009 C CA . LEU A 1 141 ? 8.480 4.116 -19.443 1.00 91.38 141 LEU A CA 1
ATOM 1010 C C . LEU A 1 141 ? 9.497 2.982 -19.603 1.00 91.38 141 LEU A C 1
ATOM 1012 O O . LEU A 1 141 ? 9.196 1.964 -20.229 1.00 91.38 141 LEU A O 1
ATOM 1016 N N . ALA A 1 142 ? 10.685 3.146 -19.022 1.00 91.69 142 ALA A N 1
ATOM 1017 C CA . ALA A 1 142 ? 11.729 2.135 -19.031 1.00 91.69 142 ALA A CA 1
ATOM 1018 C C . ALA A 1 142 ? 11.248 0.850 -18.345 1.00 91.69 142 ALA A C 1
ATOM 1020 O O . ALA A 1 142 ? 11.332 -0.232 -18.929 1.00 91.69 142 ALA A O 1
ATOM 1021 N N . ALA A 1 143 ? 10.666 0.964 -17.148 1.00 91.31 143 ALA A N 1
ATOM 1022 C CA . ALA A 1 143 ? 10.101 -0.168 -16.423 1.00 91.31 143 ALA A CA 1
ATOM 1023 C C . ALA A 1 143 ? 8.983 -0.858 -17.220 1.00 91.31 143 ALA A C 1
ATOM 1025 O O . ALA A 1 143 ? 8.995 -2.082 -17.339 1.00 91.31 143 ALA A O 1
ATOM 1026 N N . ALA A 1 144 ? 8.070 -0.094 -17.831 1.00 90.56 144 ALA A N 1
ATOM 1027 C CA . ALA A 1 144 ? 6.996 -0.629 -18.667 1.00 90.56 144 ALA A CA 1
ATOM 1028 C C . ALA A 1 144 ? 7.542 -1.440 -19.854 1.00 90.56 144 ALA A C 1
ATOM 1030 O O . ALA A 1 144 ? 7.127 -2.578 -20.076 1.00 90.56 144 ALA A O 1
ATOM 1031 N N . ALA A 1 145 ? 8.525 -0.892 -20.575 1.00 90.38 145 ALA A N 1
ATOM 1032 C CA . ALA A 1 145 ? 9.159 -1.574 -21.699 1.00 90.38 145 ALA A CA 1
ATOM 1033 C C . ALA A 1 145 ? 9.855 -2.875 -21.263 1.00 90.38 145 ALA A C 1
ATOM 1035 O O . ALA A 1 145 ? 9.770 -3.887 -21.959 1.00 90.38 145 ALA A O 1
ATOM 1036 N N . ARG A 1 146 ? 10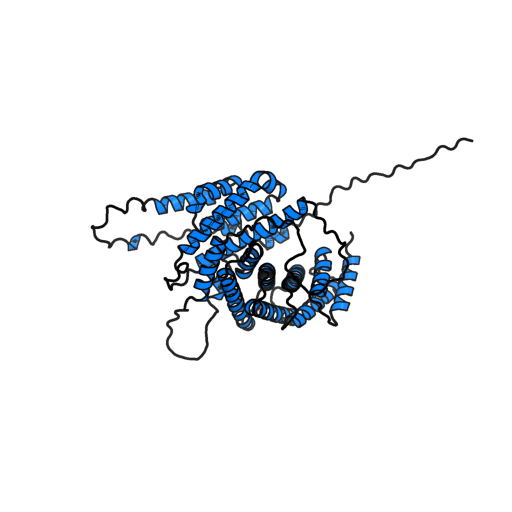.514 -2.886 -20.094 1.00 91.62 146 ARG A N 1
ATOM 1037 C CA . ARG A 1 146 ? 11.155 -4.099 -19.557 1.00 91.62 146 ARG A CA 1
ATOM 1038 C C . ARG A 1 146 ? 10.148 -5.143 -19.100 1.00 91.62 146 ARG A C 1
ATOM 1040 O O . ARG A 1 146 ? 10.343 -6.318 -19.396 1.00 91.62 146 ARG A O 1
ATOM 1047 N N . LEU A 1 147 ? 9.063 -4.731 -18.452 1.00 88.94 147 LEU A N 1
ATOM 1048 C CA . LEU A 1 147 ? 7.964 -5.616 -18.064 1.00 88.94 147 LEU A CA 1
ATOM 1049 C C . LEU A 1 147 ? 7.337 -6.314 -19.276 1.00 88.94 147 LEU A C 1
ATOM 1051 O O . LEU A 1 147 ? 7.111 -7.521 -19.241 1.00 88.94 147 LEU A O 1
ATOM 1055 N N . GLN A 1 148 ? 7.130 -5.585 -20.375 1.00 88.31 148 GLN A N 1
ATOM 1056 C CA . GLN A 1 148 ? 6.603 -6.141 -21.627 1.00 88.31 148 GLN A CA 1
ATOM 1057 C C . GLN A 1 148 ? 7.568 -7.131 -22.301 1.00 88.31 148 GLN A C 1
ATOM 1059 O O . GLN A 1 148 ? 7.125 -8.058 -22.977 1.00 88.31 148 GLN A O 1
ATOM 1064 N N . GLN A 1 149 ? 8.880 -6.954 -22.116 1.00 87.31 149 GLN A N 1
ATOM 1065 C CA . GLN A 1 149 ? 9.910 -7.856 -22.644 1.00 87.31 149 GLN A CA 1
ATOM 1066 C C . GLN A 1 149 ? 10.091 -9.130 -21.805 1.00 87.31 149 GLN A C 1
ATOM 1068 O O . GLN A 1 149 ? 10.689 -10.092 -22.291 1.00 87.31 149 GLN A O 1
ATOM 1073 N N . GLN A 1 150 ? 9.610 -9.166 -20.556 1.00 83.50 150 GLN A N 1
ATOM 1074 C CA . GLN A 1 150 ? 9.741 -10.358 -19.723 1.00 83.50 150 GLN A CA 1
ATOM 1075 C C . GLN A 1 150 ? 8.839 -11.498 -20.226 1.00 83.50 150 GLN A C 1
ATOM 1077 O O . GLN A 1 150 ? 7.704 -11.259 -20.650 1.00 83.50 150 GLN A O 1
ATOM 1082 N N . PRO A 1 151 ? 9.304 -12.761 -20.158 1.00 66.88 151 PRO A N 1
ATOM 1083 C CA . PRO A 1 151 ? 8.463 -13.920 -20.439 1.00 66.88 151 PRO A CA 1
ATOM 1084 C C . PRO A 1 151 ? 7.291 -13.935 -19.444 1.00 66.88 151 PRO A C 1
ATOM 1086 O O . PRO A 1 151 ? 7.497 -14.086 -18.243 1.00 66.88 151 PRO A O 1
ATOM 1089 N N . GLY A 1 152 ? 6.082 -13.691 -19.956 1.00 62.91 152 GLY A N 1
ATOM 1090 C CA . GLY A 1 152 ? 4.856 -13.468 -19.178 1.00 62.91 152 GLY A CA 1
ATOM 1091 C C . GLY A 1 152 ? 4.177 -12.115 -19.446 1.00 62.91 152 GLY A C 1
ATOM 1092 O O . GLY A 1 152 ? 2.974 -11.995 -19.240 1.00 62.91 152 GLY A O 1
ATOM 1093 N N . GLY A 1 153 ? 4.906 -11.120 -19.971 1.00 55.94 153 GLY A N 1
ATOM 1094 C CA . GLY A 1 153 ? 4.352 -9.813 -20.361 1.00 55.94 153 GLY A CA 1
ATOM 1095 C C . GLY A 1 153 ? 3.543 -9.843 -21.665 1.00 55.94 153 GLY A C 1
ATOM 1096 O O . GLY A 1 153 ? 2.683 -8.995 -21.888 1.00 55.94 153 GLY A O 1
ATOM 1097 N N . GLY A 1 154 ? 3.774 -10.849 -22.514 1.00 57.03 154 GLY A N 1
ATOM 1098 C CA . GLY A 1 154 ? 2.976 -11.122 -23.707 1.00 57.03 154 GLY A CA 1
ATOM 1099 C C . GLY A 1 154 ? 2.026 -12.297 -23.485 1.00 57.03 154 GLY A C 1
ATOM 1100 O O . GLY A 1 154 ? 2.460 -13.362 -23.048 1.00 57.03 154 GLY A O 1
ATOM 1101 N N . ALA A 1 155 ? 0.757 -12.139 -23.877 1.00 53.69 155 ALA A N 1
ATOM 1102 C CA . ALA A 1 155 ? -0.328 -13.122 -23.732 1.00 53.69 155 ALA A CA 1
ATOM 1103 C C . ALA A 1 155 ? -0.064 -14.528 -24.336 1.00 53.69 155 ALA A C 1
ATOM 1105 O O . ALA A 1 155 ? -0.910 -15.410 -24.223 1.00 53.69 155 ALA A O 1
ATOM 1106 N N . ALA A 1 156 ? 1.081 -14.752 -24.989 1.00 54.41 156 ALA A N 1
ATOM 1107 C CA . ALA A 1 156 ? 1.394 -15.967 -25.739 1.00 54.41 156 ALA A CA 1
ATOM 1108 C C . ALA A 1 156 ? 2.465 -16.877 -25.100 1.00 54.41 156 ALA A C 1
ATOM 1110 O O . ALA A 1 156 ? 2.590 -18.028 -25.514 1.00 54.41 156 ALA A O 1
ATOM 1111 N N . ALA A 1 157 ? 3.237 -16.418 -24.108 1.00 56.53 157 ALA A N 1
ATOM 1112 C CA . ALA A 1 157 ? 4.326 -17.210 -23.527 1.00 56.53 157 ALA A CA 1
ATOM 1113 C C . ALA A 1 157 ? 3.961 -17.676 -22.109 1.00 56.53 157 ALA A C 1
ATOM 1115 O O . ALA A 1 157 ? 4.150 -16.946 -21.145 1.00 56.53 157 ALA A O 1
ATOM 1116 N N . GLY A 1 158 ? 3.432 -18.897 -21.982 1.00 61.16 158 GLY A N 1
ATOM 1117 C CA . GLY A 1 158 ? 2.935 -19.488 -20.726 1.00 61.16 158 GLY A CA 1
ATOM 1118 C C . GLY A 1 158 ? 3.992 -19.842 -19.666 1.00 61.16 158 GLY A C 1
ATOM 1119 O O . GLY A 1 158 ? 3.833 -20.840 -18.968 1.00 61.16 158 GLY A O 1
ATOM 1120 N N . GLY A 1 159 ? 5.081 -19.078 -19.561 1.00 66.25 159 GLY A N 1
ATOM 1121 C CA . GLY A 1 159 ? 6.090 -19.228 -18.514 1.00 66.25 159 GLY A CA 1
ATOM 1122 C C . GLY A 1 159 ? 5.856 -18.239 -17.375 1.00 66.25 159 GLY A C 1
ATOM 1123 O O . GLY A 1 159 ? 5.657 -17.055 -17.627 1.00 66.25 159 GLY A O 1
ATOM 1124 N N . ALA A 1 160 ? 5.903 -18.712 -16.127 1.00 65.62 160 ALA A N 1
ATOM 1125 C CA . ALA A 1 160 ? 5.928 -17.825 -14.966 1.00 65.62 160 ALA A CA 1
ATOM 1126 C C . ALA A 1 160 ? 7.243 -17.013 -14.955 1.00 65.62 160 ALA A C 1
ATOM 1128 O O . ALA A 1 160 ? 8.307 -17.602 -15.191 1.00 65.62 160 ALA A O 1
ATOM 1129 N N . PRO A 1 161 ? 7.209 -15.700 -14.667 1.00 67.38 161 PRO A N 1
ATOM 1130 C CA . PRO A 1 161 ? 8.423 -14.903 -14.562 1.00 67.38 161 PRO A CA 1
ATOM 1131 C C . PRO A 1 161 ? 9.292 -15.375 -13.382 1.00 67.38 161 PRO A C 1
ATOM 1133 O O . PRO A 1 161 ? 8.783 -15.925 -12.398 1.00 67.38 161 PRO A O 1
ATOM 1136 N N . PRO A 1 162 ? 10.622 -15.188 -13.459 1.00 74.88 162 PRO A N 1
ATOM 1137 C CA . PRO A 1 162 ? 11.523 -15.598 -12.391 1.00 74.88 162 PRO A CA 1
ATOM 1138 C C . PRO A 1 162 ? 11.241 -14.806 -11.098 1.00 74.88 162 PRO A C 1
ATOM 1140 O O . PRO A 1 162 ? 10.968 -13.608 -11.161 1.00 74.88 162 PRO A O 1
ATOM 1143 N N . PRO A 1 163 ? 11.365 -15.422 -9.907 1.00 69.50 163 PRO A N 1
ATOM 1144 C CA . PRO A 1 163 ? 11.031 -14.777 -8.632 1.00 69.50 163 PRO A CA 1
ATOM 1145 C C . PRO A 1 163 ? 11.871 -13.526 -8.334 1.00 69.50 163 PRO A C 1
ATOM 1147 O O . PRO A 1 163 ? 11.375 -12.603 -7.697 1.00 69.50 163 PRO A O 1
ATOM 1150 N N . ALA A 1 164 ? 13.115 -13.464 -8.824 1.00 72.75 164 ALA A N 1
ATOM 1151 C CA . ALA A 1 164 ? 13.965 -12.278 -8.694 1.00 72.75 164 ALA A CA 1
ATOM 1152 C C . ALA A 1 164 ? 13.346 -11.050 -9.384 1.00 72.75 164 ALA A C 1
ATOM 1154 O O . ALA A 1 164 ? 13.322 -9.968 -8.807 1.00 72.75 164 ALA A O 1
ATOM 1155 N N . ALA A 1 165 ? 12.750 -11.242 -10.566 1.00 79.56 165 ALA A N 1
ATOM 1156 C CA . ALA A 1 165 ? 12.062 -10.169 -11.271 1.00 79.56 165 ALA A CA 1
ATOM 1157 C C . ALA A 1 165 ? 10.840 -9.670 -10.490 1.00 79.56 165 ALA A C 1
ATOM 1159 O O . ALA A 1 165 ? 10.573 -8.477 -10.491 1.00 79.56 165 ALA A O 1
ATOM 1160 N N . ALA A 1 166 ? 10.124 -10.549 -9.781 1.00 80.19 166 ALA A N 1
ATOM 1161 C CA . ALA A 1 166 ? 8.972 -10.130 -8.986 1.00 80.19 166 ALA A CA 1
ATOM 1162 C C . ALA A 1 166 ? 9.341 -9.207 -7.827 1.00 80.19 166 ALA A C 1
ATOM 1164 O O . ALA A 1 166 ? 8.668 -8.200 -7.608 1.00 80.19 166 ALA A O 1
ATOM 1165 N N . GLY A 1 167 ? 10.464 -9.499 -7.169 1.00 82.62 167 GLY A N 1
ATOM 1166 C CA . GLY A 1 167 ? 11.048 -8.603 -6.181 1.00 82.62 167 GLY A CA 1
ATOM 1167 C C . GLY A 1 167 ? 11.350 -7.223 -6.752 1.00 82.62 167 GLY A C 1
ATOM 1168 O O . GLY A 1 167 ? 10.951 -6.218 -6.171 1.00 82.62 167 GLY A O 1
ATOM 1169 N N . GLU A 1 168 ? 11.992 -7.181 -7.921 1.00 87.94 168 GLU A N 1
ATOM 1170 C CA . GLU A 1 168 ? 12.353 -5.923 -8.574 1.00 87.94 168 GLU A CA 1
ATOM 1171 C C . GLU A 1 168 ? 11.132 -5.080 -8.951 1.00 87.94 168 GLU A C 1
ATOM 1173 O O . GLU A 1 168 ? 11.111 -3.879 -8.686 1.00 87.94 168 GLU A O 1
ATOM 1178 N N . VAL A 1 169 ? 10.108 -5.705 -9.538 1.00 87.62 169 VAL A N 1
ATOM 1179 C CA . VAL A 1 169 ? 8.872 -5.016 -9.936 1.00 87.62 169 VAL A CA 1
ATOM 1180 C C . VAL A 1 169 ? 8.151 -4.446 -8.721 1.00 87.62 169 VAL A C 1
ATOM 1182 O O . VAL A 1 169 ? 7.742 -3.286 -8.759 1.00 87.62 169 VAL A O 1
ATOM 1185 N N . ALA A 1 170 ? 8.032 -5.220 -7.638 1.00 85.50 170 ALA A N 1
ATOM 1186 C CA . ALA A 1 170 ? 7.394 -4.757 -6.411 1.00 85.50 170 ALA A CA 1
ATOM 1187 C C . ALA A 1 170 ? 8.114 -3.535 -5.819 1.00 85.50 170 ALA A C 1
ATOM 1189 O O . ALA A 1 170 ? 7.455 -2.550 -5.488 1.00 85.50 170 ALA A O 1
ATOM 1190 N N . SER A 1 171 ? 9.452 -3.547 -5.762 1.00 87.56 171 SER A N 1
ATOM 1191 C CA . SER A 1 171 ? 10.226 -2.394 -5.282 1.00 87.56 171 SER A CA 1
ATOM 1192 C C . SER A 1 171 ? 10.070 -1.173 -6.194 1.00 87.56 171 SER A C 1
ATOM 1194 O O . SER A 1 171 ? 9.908 -0.066 -5.695 1.00 87.56 171 SER A O 1
ATOM 1196 N N . VAL A 1 172 ? 10.069 -1.348 -7.524 1.00 90.44 172 VAL A N 1
ATOM 1197 C CA . VAL A 1 172 ? 9.842 -0.239 -8.473 1.00 90.44 172 VAL A CA 1
ATOM 1198 C C . VAL A 1 172 ? 8.463 0.386 -8.260 1.00 90.44 172 VAL A C 1
ATOM 1200 O O . VAL A 1 172 ? 8.347 1.604 -8.148 1.00 90.44 172 VAL A O 1
ATOM 1203 N N . VAL A 1 173 ? 7.424 -0.445 -8.176 1.00 89.06 173 VAL A N 1
ATOM 1204 C CA . VAL A 1 173 ? 6.040 -0.009 -7.941 1.00 89.06 173 VAL A CA 1
ATOM 1205 C C . VAL A 1 173 ? 5.916 0.729 -6.609 1.00 89.06 173 VAL A C 1
ATOM 1207 O O . VAL A 1 173 ? 5.254 1.762 -6.542 1.00 89.06 173 VAL A O 1
ATOM 1210 N N . TRP A 1 174 ? 6.585 0.241 -5.568 1.00 89.50 174 TRP A N 1
ATOM 1211 C CA . TRP A 1 174 ? 6.604 0.885 -4.260 1.00 89.50 174 TRP A CA 1
ATOM 1212 C C . TRP A 1 174 ? 7.329 2.224 -4.256 1.00 89.50 174 TRP A C 1
ATOM 1214 O O . TRP A 1 174 ? 6.753 3.199 -3.788 1.00 89.50 174 TRP A O 1
ATOM 1224 N N . CYS A 1 175 ? 8.535 2.313 -4.827 1.00 89.50 175 CYS A N 1
ATOM 1225 C CA . CYS A 1 175 ? 9.264 3.580 -4.888 1.00 89.50 175 CYS A CA 1
ATOM 1226 C C . CYS A 1 175 ? 8.446 4.646 -5.618 1.00 89.50 175 CYS A C 1
ATOM 1228 O O . CYS A 1 175 ? 8.344 5.779 -5.158 1.00 89.50 175 CYS A O 1
ATOM 1230 N N . LEU A 1 176 ? 7.833 4.279 -6.748 1.00 89.38 176 LEU A N 1
ATOM 1231 C CA . LEU A 1 176 ? 6.972 5.190 -7.500 1.00 89.38 176 LEU A CA 1
ATOM 1232 C C . LEU A 1 176 ? 5.758 5.636 -6.670 1.00 89.38 176 LEU A C 1
ATOM 1234 O O . LEU A 1 176 ? 5.424 6.818 -6.683 1.00 89.38 176 LEU A O 1
ATOM 1238 N N . ALA A 1 177 ? 5.138 4.723 -5.916 1.00 87.06 177 ALA A N 1
ATOM 1239 C CA . ALA A 1 177 ? 4.033 5.045 -5.016 1.00 87.06 177 ALA A CA 1
ATOM 1240 C C . ALA A 1 177 ? 4.450 5.959 -3.849 1.00 87.06 177 ALA A C 1
ATOM 1242 O O . ALA A 1 177 ? 3.680 6.840 -3.460 1.00 87.06 177 ALA A O 1
ATOM 1243 N N . GLU A 1 178 ? 5.648 5.767 -3.292 1.00 86.38 178 GLU A N 1
ATOM 1244 C CA . GLU A 1 178 ? 6.190 6.615 -2.224 1.00 86.38 178 GLU A CA 1
ATOM 1245 C C . GLU A 1 178 ? 6.496 8.029 -2.712 1.00 86.38 178 GLU A C 1
ATOM 1247 O O . GLU A 1 178 ? 6.103 9.002 -2.064 1.00 86.38 178 GLU A O 1
ATOM 1252 N N . PHE A 1 179 ? 7.116 8.162 -3.891 1.00 84.12 179 PHE A N 1
ATOM 1253 C CA . PHE A 1 179 ? 7.343 9.473 -4.498 1.00 84.12 179 PHE A CA 1
ATOM 1254 C C . PHE A 1 179 ? 6.041 10.239 -4.679 1.00 84.12 179 PHE A C 1
ATOM 1256 O O . PHE A 1 179 ? 5.975 11.417 -4.345 1.00 84.12 179 PHE A O 1
ATOM 1263 N N . GLU A 1 180 ? 4.984 9.581 -5.149 1.00 77.12 180 GLU A N 1
ATOM 1264 C CA . GLU A 1 180 ? 3.681 10.229 -5.249 1.00 77.12 180 GLU A CA 1
ATOM 1265 C C . GLU A 1 180 ? 3.127 10.612 -3.872 1.00 77.12 180 GLU A C 1
ATOM 1267 O O . GLU A 1 180 ? 2.625 11.717 -3.688 1.00 77.12 180 GLU A O 1
ATOM 1272 N N . GLY A 1 181 ? 3.205 9.719 -2.886 1.00 74.00 181 GLY A N 1
ATOM 1273 C CA . GLY A 1 181 ? 2.657 9.968 -1.556 1.00 74.00 181 GLY A CA 1
ATOM 1274 C C . GLY A 1 181 ? 3.301 11.154 -0.842 1.00 74.00 181 GLY A C 1
ATOM 1275 O O . GLY A 1 181 ? 2.589 12.023 -0.329 1.00 74.00 181 GLY A O 1
ATOM 1276 N N . SER A 1 182 ? 4.629 11.176 -0.816 1.00 73.19 182 SER A N 1
ATOM 1277 C CA . SER A 1 182 ? 5.407 12.136 -0.034 1.00 73.19 182 SER A CA 1
ATOM 1278 C C . SER A 1 182 ? 5.465 13.509 -0.702 1.00 73.19 182 SER A C 1
ATOM 1280 O O . SER A 1 182 ? 5.223 14.525 -0.045 1.00 73.19 182 SER A O 1
ATOM 1282 N N . TRP A 1 183 ? 5.633 13.541 -2.029 1.00 69.81 183 TRP A N 1
ATOM 1283 C CA . TRP A 1 183 ? 5.704 14.787 -2.794 1.00 69.81 183 TRP A CA 1
ATOM 1284 C C . TRP A 1 183 ? 4.443 15.641 -2.641 1.00 69.81 183 TRP A C 1
ATOM 1286 O O . TRP A 1 183 ? 4.505 16.857 -2.443 1.00 69.81 183 TRP A O 1
ATOM 1296 N N . TRP A 1 184 ? 3.265 15.010 -2.697 1.00 64.81 184 TRP A N 1
ATOM 1297 C CA . TRP A 1 184 ? 2.001 15.742 -2.616 1.00 64.81 184 TRP A CA 1
ATOM 1298 C C . TRP A 1 184 ? 1.683 16.249 -1.217 1.00 64.81 184 TRP A C 1
ATOM 1300 O O . TRP A 1 184 ? 1.112 17.333 -1.089 1.00 64.81 184 TRP A O 1
ATOM 1310 N N . ALA A 1 185 ? 2.045 15.496 -0.177 1.00 65.88 185 ALA A N 1
ATOM 1311 C CA . ALA A 1 185 ? 1.843 15.938 1.197 1.00 65.88 185 ALA A CA 1
ATOM 1312 C C . ALA A 1 185 ? 2.589 17.257 1.465 1.00 65.88 185 ALA A C 1
ATOM 1314 O O . ALA A 1 185 ? 2.035 18.178 2.069 1.00 65.88 185 ALA A O 1
ATOM 1315 N N . GLU A 1 186 ? 3.805 17.390 0.939 1.00 66.56 186 GLU A N 1
ATOM 1316 C CA . GLU A 1 186 ? 4.626 18.589 1.099 1.00 66.56 186 GLU A CA 1
ATOM 1317 C C . GLU A 1 186 ? 4.228 19.733 0.169 1.00 66.56 186 GLU A C 1
ATOM 1319 O O . GLU A 1 186 ? 4.190 20.890 0.596 1.00 66.56 186 GLU A O 1
ATOM 1324 N N . ALA A 1 187 ? 3.872 19.440 -1.085 1.00 63.81 187 ALA A N 1
ATOM 1325 C CA . ALA A 1 187 ? 3.340 20.450 -1.996 1.00 63.81 187 ALA A CA 1
ATOM 1326 C C . ALA A 1 187 ? 2.045 21.073 -1.440 1.00 63.81 187 ALA A C 1
ATOM 1328 O O . ALA A 1 187 ? 1.857 22.288 -1.501 1.00 63.81 187 ALA A O 1
ATOM 1329 N N . ALA A 1 188 ? 1.174 20.266 -0.825 1.00 60.47 188 ALA A N 1
ATOM 1330 C CA . ALA A 1 188 ? -0.032 20.756 -0.163 1.00 60.47 188 ALA A CA 1
ATOM 1331 C C . ALA A 1 188 ? 0.288 21.589 1.092 1.00 60.47 188 ALA A C 1
ATOM 1333 O O . ALA A 1 188 ? -0.329 22.636 1.313 1.00 60.47 188 ALA A O 1
ATOM 1334 N N . ALA A 1 189 ? 1.271 21.160 1.891 1.00 64.81 189 ALA A N 1
ATOM 1335 C CA . ALA A 1 189 ? 1.707 21.886 3.082 1.00 64.81 189 ALA A CA 1
ATOM 1336 C C . ALA A 1 189 ? 2.352 23.243 2.739 1.00 64.81 189 ALA A C 1
ATOM 1338 O O . ALA A 1 189 ? 2.063 24.247 3.393 1.00 64.81 189 ALA A O 1
ATOM 1339 N N . SER A 1 190 ? 3.182 23.299 1.692 1.00 64.12 190 SER A N 1
ATOM 1340 C CA . SER A 1 190 ? 3.885 24.520 1.270 1.00 64.12 190 SER A CA 1
ATOM 1341 C C . SER A 1 190 ? 2.958 25.571 0.657 1.00 64.12 190 SER A C 1
ATOM 1343 O O . SER A 1 190 ? 3.208 26.768 0.795 1.00 64.12 190 SER A O 1
ATOM 1345 N N . GLN A 1 191 ? 1.839 25.153 0.060 1.00 65.44 191 GLN A N 1
ATOM 1346 C CA . GLN A 1 191 ? 0.816 26.062 -0.466 1.00 65.44 191 GLN A CA 1
ATOM 1347 C C . GLN A 1 191 ? -0.079 26.682 0.620 1.00 65.44 191 GLN A C 1
ATOM 1349 O O . GLN A 1 191 ? -0.997 27.436 0.299 1.00 65.44 191 GLN A O 1
ATOM 1354 N N . GLY A 1 192 ? 0.165 26.393 1.905 1.00 54.38 192 GLY A N 1
ATOM 1355 C CA . GLY A 1 192 ? -0.608 26.973 3.002 1.00 54.38 192 GLY A CA 1
ATOM 1356 C C . GLY A 1 192 ? -2.088 26.592 2.951 1.00 54.38 192 GLY A C 1
ATOM 1357 O O . GLY A 1 192 ? -2.928 27.330 3.473 1.00 54.38 192 GLY A O 1
ATOM 1358 N N . VAL A 1 193 ? -2.417 25.451 2.329 1.00 50.34 193 VAL A N 1
ATOM 1359 C CA . VAL A 1 193 ? -3.769 24.885 2.315 1.00 50.34 193 VAL A CA 1
ATOM 1360 C C . VAL A 1 193 ? -4.059 24.345 3.714 1.00 50.34 193 VAL A C 1
ATOM 1362 O O . VAL A 1 193 ? -4.013 23.152 3.993 1.00 50.34 193 VAL A O 1
ATOM 1365 N N . THR A 1 194 ? -4.302 25.264 4.641 1.00 42.06 194 THR A N 1
ATOM 1366 C CA . THR A 1 194 ? -4.808 24.944 5.970 1.00 42.06 194 THR A CA 1
ATOM 1367 C C . THR A 1 194 ? -6.251 24.473 5.815 1.00 42.06 194 THR A C 1
ATOM 1369 O O . THR A 1 194 ? -7.035 25.052 5.062 1.00 42.06 194 THR A O 1
ATOM 1372 N N . SER A 1 195 ? -6.593 23.368 6.472 1.00 40.81 195 SER A N 1
ATOM 1373 C CA . SER A 1 195 ? -7.934 22.789 6.460 1.00 40.81 195 SER A CA 1
ATOM 1374 C C . SER A 1 195 ? -8.958 23.813 6.968 1.00 40.81 195 SER A C 1
ATOM 1376 O O . SER A 1 195 ? -9.091 24.014 8.176 1.00 40.81 195 SER A O 1
ATOM 1378 N N . GLY A 1 196 ? -9.671 24.477 6.057 1.00 35.28 196 GLY A N 1
ATOM 1379 C CA . GLY A 1 196 ? -10.803 25.336 6.392 1.00 35.28 196 GLY A CA 1
ATOM 1380 C C . GLY A 1 196 ? -11.940 24.491 6.965 1.00 35.28 196 GLY A C 1
ATOM 1381 O O . GLY A 1 196 ? -12.573 23.731 6.238 1.00 35.28 196 GLY A O 1
ATOM 1382 N N . ALA A 1 197 ? -12.177 24.606 8.271 1.00 36.97 197 ALA A N 1
ATOM 1383 C CA . ALA A 1 197 ? -13.131 23.811 9.045 1.00 36.97 197 ALA A CA 1
ATOM 1384 C C . ALA A 1 197 ? -14.582 24.346 9.019 1.00 36.97 197 ALA A C 1
ATOM 1386 O O . ALA A 1 197 ? -15.332 24.107 9.960 1.00 36.97 197 ALA A O 1
ATOM 1387 N N . ASP A 1 198 ? -15.000 25.027 7.948 1.00 34.31 198 ASP A N 1
ATOM 1388 C CA . ASP A 1 198 ? -16.353 25.588 7.822 1.00 34.31 198 ASP A CA 1
ATOM 1389 C C . ASP A 1 198 ? -17.120 24.922 6.669 1.00 34.31 198 ASP A C 1
ATOM 1391 O O . ASP A 1 198 ? -17.297 25.486 5.589 1.00 34.31 198 ASP A O 1
ATOM 1395 N N . ALA A 1 199 ? -17.598 23.697 6.893 1.00 33.69 199 ALA A N 1
ATOM 1396 C CA . ALA A 1 199 ? -18.623 23.078 6.056 1.00 33.69 199 ALA A CA 1
ATOM 1397 C C . ALA A 1 199 ? -19.729 22.525 6.959 1.00 33.69 199 ALA A C 1
ATOM 1399 O O . ALA A 1 199 ? -19.585 21.491 7.609 1.00 33.69 199 ALA A O 1
ATOM 1400 N N . THR A 1 200 ? -20.829 23.268 7.032 1.00 32.09 200 THR A N 1
ATOM 1401 C CA . THR A 1 200 ? -22.033 22.900 7.769 1.00 32.09 200 THR A CA 1
ATOM 1402 C C . THR A 1 200 ? -22.687 21.651 7.181 1.00 32.09 200 THR A C 1
ATOM 1404 O O . THR A 1 200 ? -22.777 21.452 5.970 1.00 32.09 200 THR A O 1
ATOM 1407 N N . SER A 1 201 ? -23.144 20.798 8.090 1.00 35.97 201 SER A N 1
ATOM 1408 C CA . SER A 1 201 ? -23.848 19.551 7.838 1.00 35.97 201 S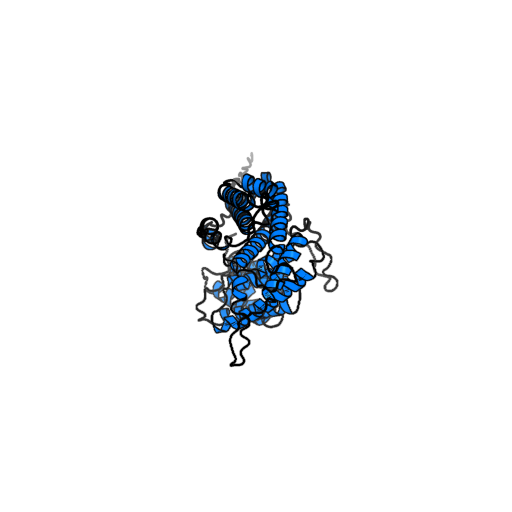ER A CA 1
ATOM 1409 C C . SER A 1 201 ? -25.273 19.809 7.339 1.00 35.97 201 SER A C 1
ATOM 1411 O O . SER A 1 201 ? -26.151 20.063 8.155 1.00 35.97 201 SER A O 1
ATOM 1413 N N . ASP A 1 202 ? -25.511 19.733 6.031 1.00 32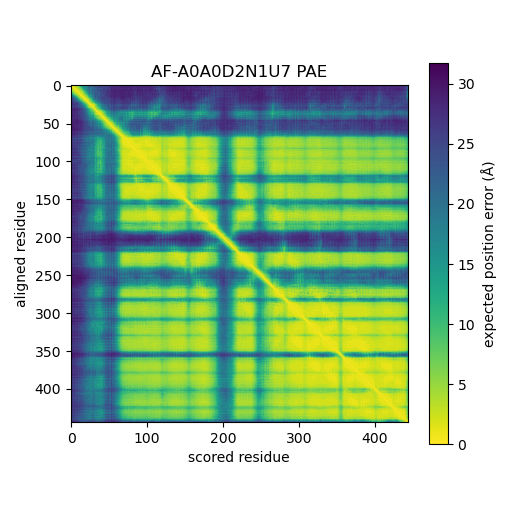.06 202 ASP A N 1
ATOM 1414 C CA . ASP A 1 202 ? -26.813 19.329 5.482 1.00 32.06 202 ASP A CA 1
ATOM 1415 C C . ASP A 1 202 ? -26.683 18.981 3.992 1.00 32.06 202 ASP A C 1
ATOM 1417 O O . ASP A 1 202 ? -26.413 19.837 3.150 1.00 32.06 202 ASP A O 1
ATOM 1421 N N . GLY A 1 203 ? -26.856 17.697 3.664 1.00 27.84 203 GLY A N 1
ATOM 1422 C CA . GLY A 1 203 ? -26.854 17.210 2.280 1.00 27.84 203 GLY A CA 1
ATOM 1423 C C . GLY A 1 203 ? -26.269 15.810 2.096 1.00 27.84 203 GLY A C 1
ATOM 1424 O O . GLY A 1 203 ? -25.339 15.628 1.316 1.00 27.84 203 GLY A O 1
ATOM 1425 N N . CYS A 1 204 ? -26.782 14.807 2.815 1.00 33.53 204 CYS A N 1
ATOM 1426 C CA . CYS A 1 204 ? -26.446 13.406 2.550 1.00 33.53 204 CYS A CA 1
ATOM 1427 C C . CYS A 1 204 ? -27.280 12.848 1.383 1.00 33.53 204 CYS A C 1
ATOM 1429 O O . CYS A 1 204 ? -28.498 13.002 1.364 1.00 33.53 204 CYS A O 1
ATOM 1431 N N . ALA A 1 205 ? -26.597 12.100 0.509 1.00 34.25 205 ALA A N 1
ATOM 1432 C CA . ALA A 1 205 ? -27.122 11.164 -0.492 1.00 34.25 205 ALA A CA 1
ATOM 1433 C C . ALA A 1 205 ? -27.551 11.723 -1.866 1.00 34.25 205 ALA A C 1
ATOM 1435 O O . ALA A 1 205 ? -28.713 11.634 -2.242 1.00 34.25 205 ALA A O 1
ATOM 1436 N N . ALA A 1 206 ? -26.576 12.183 -2.662 1.00 30.08 206 ALA A N 1
ATOM 1437 C CA . ALA A 1 206 ? -26.467 11.886 -4.101 1.00 30.08 206 ALA A CA 1
ATOM 1438 C C . ALA A 1 206 ? -25.133 12.432 -4.657 1.00 30.08 206 ALA A C 1
ATOM 1440 O O . ALA A 1 206 ? -24.889 13.630 -4.587 1.00 30.08 206 ALA A O 1
ATOM 1441 N N . GLY A 1 207 ? -24.289 11.565 -5.231 1.00 30.88 207 GLY A N 1
ATOM 1442 C CA . GLY A 1 207 ? -23.144 11.960 -6.067 1.00 30.88 207 GLY A CA 1
ATOM 1443 C C . GLY A 1 207 ? -21.822 12.219 -5.331 1.00 30.88 207 GLY A C 1
ATOM 1444 O O . GLY A 1 207 ? -21.513 13.344 -4.961 1.00 30.88 207 GLY A O 1
ATOM 1445 N N . VAL A 1 208 ? -20.983 11.186 -5.211 1.00 38.34 208 VAL A N 1
ATOM 1446 C CA . VAL A 1 208 ? -19.578 11.294 -4.747 1.00 38.34 208 VAL A CA 1
ATOM 1447 C C . VAL A 1 208 ? -18.628 11.734 -5.885 1.00 38.34 208 VAL A C 1
ATOM 1449 O O . VAL A 1 208 ? -17.415 11.719 -5.734 1.00 38.34 208 VAL A O 1
ATOM 1452 N N . GLU A 1 209 ? -19.148 12.197 -7.025 1.00 36.47 209 GLU A N 1
ATOM 1453 C CA . GLU A 1 209 ? -18.321 12.642 -8.164 1.00 36.47 209 GLU A CA 1
ATOM 1454 C C . GLU A 1 209 ? -18.007 14.144 -8.190 1.00 36.47 209 GLU A C 1
ATOM 1456 O O . GLU A 1 209 ? -17.319 14.617 -9.090 1.00 36.47 209 GLU A O 1
ATOM 1461 N N . GLY A 1 210 ? -18.437 14.932 -7.205 1.00 39.31 210 GLY A N 1
ATOM 1462 C CA . GLY A 1 210 ? -18.142 16.358 -7.260 1.00 39.31 210 GLY A CA 1
ATOM 1463 C C . GLY A 1 210 ? -18.402 17.101 -5.972 1.00 39.31 210 GLY A C 1
ATOM 1464 O O . GLY A 1 210 ? -19.483 17.650 -5.801 1.00 39.31 210 GLY A O 1
ATOM 1465 N N . ARG A 1 211 ? -17.391 17.187 -5.103 1.00 35.25 211 ARG A N 1
ATOM 1466 C CA . ARG A 1 211 ? -17.092 18.396 -4.314 1.00 35.25 211 ARG A CA 1
ATOM 1467 C C . ARG A 1 211 ? -15.856 18.179 -3.450 1.00 35.25 211 ARG A C 1
ATOM 1469 O O . ARG A 1 211 ? -15.890 17.518 -2.423 1.00 35.25 211 ARG A O 1
ATOM 1476 N N . GLY A 1 212 ? -14.771 18.774 -3.919 1.00 36.53 212 GLY A N 1
ATOM 1477 C CA . GLY A 1 212 ? -13.454 18.786 -3.301 1.00 36.53 212 GLY A CA 1
ATOM 1478 C C . GLY A 1 212 ? -12.441 19.244 -4.339 1.00 36.53 212 GLY A C 1
ATOM 1479 O O . GLY A 1 212 ? -11.508 18.516 -4.644 1.00 36.53 212 GLY A O 1
ATOM 1480 N N . GLY A 1 213 ? -12.690 20.407 -4.955 1.00 35.56 213 GLY A N 1
ATOM 1481 C CA . GLY A 1 213 ? -11.845 21.022 -5.986 1.00 35.56 213 GLY A CA 1
ATOM 1482 C C . GLY A 1 213 ? -10.527 21.563 -5.431 1.00 35.56 213 GLY A C 1
ATOM 1483 O O . GLY A 1 213 ? -10.164 22.700 -5.709 1.00 35.56 213 GLY A O 1
ATOM 1484 N N . GLY A 1 214 ? -9.838 20.766 -4.615 1.00 45.41 214 GLY A N 1
ATOM 1485 C CA . GLY A 1 214 ? -8.417 20.944 -4.376 1.00 45.41 214 GLY A CA 1
ATOM 1486 C C . GLY A 1 214 ? -7.693 20.589 -5.665 1.00 45.41 214 GLY A C 1
ATOM 1487 O O . GLY A 1 214 ? -8.032 19.600 -6.315 1.00 45.41 214 GLY A O 1
ATOM 1488 N N . PHE A 1 215 ? -6.746 21.432 -6.056 1.00 41.81 215 PHE A N 1
ATOM 1489 C CA . PHE A 1 215 ? -5.806 21.182 -7.138 1.00 41.81 215 PHE A CA 1
ATOM 1490 C C . PHE A 1 215 ? -5.241 19.759 -6.982 1.00 41.81 215 PHE A C 1
ATOM 1492 O O . PHE A 1 215 ? -4.400 19.521 -6.123 1.00 41.81 215 PHE A O 1
ATOM 1499 N N . ARG A 1 216 ? -5.772 18.795 -7.748 1.00 50.16 216 ARG A N 1
ATOM 1500 C CA . ARG A 1 216 ? -5.164 17.477 -7.941 1.00 50.16 216 ARG A CA 1
ATOM 1501 C C . ARG A 1 216 ? -4.249 17.640 -9.140 1.00 50.16 216 ARG A C 1
ATOM 1503 O O . ARG A 1 216 ? -4.760 17.762 -10.257 1.00 50.16 216 ARG A O 1
ATOM 1510 N N . PRO A 1 217 ? -2.935 17.739 -8.933 1.00 47.84 217 PRO A N 1
ATOM 1511 C CA . PRO A 1 217 ? -2.017 17.918 -10.039 1.00 47.84 217 PRO A CA 1
ATOM 1512 C C . PRO A 1 217 ? -2.088 16.679 -10.934 1.00 47.84 217 PRO A C 1
ATOM 1514 O O . PRO A 1 217 ? -2.509 15.604 -10.503 1.00 47.84 217 PRO A O 1
ATOM 1517 N N . SER A 1 218 ? -1.732 16.866 -12.201 1.00 51.78 218 SER A N 1
ATOM 1518 C CA . SER A 1 218 ? -1.655 15.835 -13.239 1.00 51.78 218 SER A CA 1
ATOM 1519 C C . SER A 1 218 ? -1.169 14.479 -12.703 1.00 51.78 218 SER A C 1
ATOM 1521 O O . SER A 1 218 ? -0.115 14.412 -12.075 1.00 51.78 218 SER A O 1
ATOM 1523 N N . GLY A 1 219 ? -1.935 13.421 -12.973 1.00 58.75 219 GLY A N 1
ATOM 1524 C CA . GLY A 1 219 ? -1.697 12.052 -12.527 1.00 58.75 219 GLY A CA 1
ATOM 1525 C C . GLY A 1 219 ? -0.328 11.595 -12.976 1.00 58.75 219 GLY A C 1
ATOM 1526 O O . GLY A 1 219 ? 0.050 11.779 -14.134 1.00 58.75 219 GLY A O 1
ATOM 1527 N N . PHE A 1 220 ? 0.420 11.080 -12.017 1.00 70.31 220 PHE A N 1
ATOM 1528 C CA . PHE A 1 220 ? 1.845 10.853 -12.150 1.00 70.31 220 PHE A CA 1
ATOM 1529 C C . PHE A 1 220 ? 2.141 9.439 -12.664 1.00 70.31 220 PHE A C 1
ATOM 1531 O O . PHE A 1 220 ? 3.041 9.262 -13.488 1.00 70.31 220 PHE A O 1
ATOM 1538 N N . ALA A 1 221 ? 1.337 8.451 -12.266 1.00 80.50 221 ALA A N 1
ATOM 1539 C CA . ALA A 1 221 ? 1.349 7.119 -12.847 1.00 80.50 221 ALA A CA 1
ATOM 1540 C C . ALA A 1 221 ? 0.857 7.132 -14.305 1.00 80.50 221 ALA A C 1
ATOM 1542 O O . ALA A 1 221 ? -0.295 7.454 -14.615 1.00 80.50 221 ALA A O 1
ATOM 1543 N N . ARG A 1 222 ? 1.744 6.741 -15.217 1.00 84.12 222 ARG A N 1
ATOM 1544 C CA . ARG A 1 222 ? 1.452 6.615 -16.641 1.00 84.12 222 ARG A CA 1
ATOM 1545 C C . ARG A 1 222 ? 0.529 5.422 -16.920 1.00 84.12 222 ARG A C 1
ATOM 1547 O O . ARG A 1 222 ? 0.819 4.320 -16.442 1.00 84.12 222 ARG A O 1
ATOM 1554 N N . PRO A 1 223 ? -0.521 5.579 -17.752 1.00 85.94 223 PRO A N 1
ATOM 1555 C CA . PRO A 1 223 ? -1.400 4.473 -18.138 1.00 85.94 223 PRO A CA 1
ATOM 1556 C C . PRO A 1 223 ? -0.645 3.274 -18.717 1.00 85.94 223 PRO A C 1
ATOM 1558 O O . PRO A 1 223 ? -0.984 2.137 -18.402 1.00 85.94 223 PRO A O 1
ATOM 1561 N N . GLU A 1 224 ? 0.409 3.518 -19.503 1.00 88.56 224 GLU A N 1
ATOM 1562 C CA . GLU A 1 224 ? 1.202 2.461 -20.138 1.00 88.56 224 GLU A CA 1
ATOM 1563 C C . GLU A 1 224 ? 1.993 1.639 -19.112 1.00 88.56 224 GLU A C 1
ATOM 1565 O O . GLU A 1 224 ? 2.125 0.422 -19.248 1.00 88.56 224 GLU A O 1
ATOM 1570 N N . PHE A 1 225 ? 2.497 2.292 -18.059 1.00 88.50 225 PHE A N 1
ATOM 1571 C CA . PHE A 1 225 ? 3.176 1.606 -16.963 1.00 88.50 225 PHE A CA 1
ATOM 1572 C C . PHE A 1 225 ? 2.198 0.738 -16.177 1.00 88.50 225 PHE A C 1
ATOM 1574 O O . PHE A 1 225 ? 2.469 -0.436 -15.934 1.00 88.50 225 PHE A O 1
ATOM 1581 N N . LEU A 1 226 ? 1.030 1.283 -15.844 1.00 88.19 226 LEU A N 1
ATOM 1582 C CA . LEU A 1 226 ? -0.003 0.540 -15.130 1.00 88.19 226 LEU A CA 1
ATOM 1583 C C . LEU A 1 226 ? -0.492 -0.652 -15.935 1.00 88.19 226 LEU A C 1
ATOM 1585 O O . LEU A 1 226 ? -0.617 -1.733 -15.377 1.00 88.19 226 LEU A O 1
ATOM 1589 N N . GLU A 1 227 ? -0.730 -0.494 -17.235 1.00 89.25 227 GLU A N 1
ATOM 1590 C CA . GLU A 1 227 ? -1.105 -1.593 -18.123 1.00 89.25 227 GLU A CA 1
ATOM 1591 C C . GLU A 1 227 ? -0.029 -2.688 -18.154 1.00 89.25 227 GLU A C 1
ATOM 1593 O O . GLU A 1 227 ? -0.353 -3.865 -17.984 1.00 89.25 227 GLU A O 1
ATOM 1598 N N . ALA A 1 228 ? 1.252 -2.316 -18.263 1.00 87.81 228 ALA A N 1
ATOM 1599 C CA . ALA A 1 228 ? 2.361 -3.268 -18.226 1.00 87.81 228 ALA A CA 1
ATOM 1600 C C . ALA A 1 228 ? 2.448 -4.021 -16.886 1.00 87.81 228 ALA A C 1
ATOM 1602 O O . ALA A 1 228 ? 2.543 -5.250 -16.875 1.00 87.81 228 ALA A O 1
ATOM 1603 N N . VAL A 1 229 ? 2.354 -3.310 -15.756 1.00 87.38 229 VAL A N 1
ATOM 1604 C CA . VAL A 1 229 ? 2.316 -3.921 -14.416 1.00 87.38 229 VAL A CA 1
ATOM 1605 C C . VAL A 1 229 ? 1.100 -4.836 -14.277 1.00 87.38 229 VAL A C 1
ATOM 1607 O O . VAL A 1 229 ? 1.216 -5.933 -13.743 1.00 87.38 229 VAL A O 1
ATOM 1610 N N . SER A 1 230 ? -0.053 -4.437 -14.813 1.00 89.31 230 SER A N 1
ATOM 1611 C CA . SER A 1 230 ? -1.298 -5.210 -14.747 1.00 89.31 230 SER A CA 1
ATOM 1612 C C . SER A 1 230 ? -1.208 -6.518 -15.517 1.00 89.31 230 SER A C 1
ATOM 1614 O O . SER A 1 230 ? -1.579 -7.567 -14.994 1.00 89.31 230 SER A O 1
ATOM 1616 N N . HIS A 1 231 ? -0.687 -6.476 -16.745 1.00 88.19 231 HIS A N 1
ATOM 1617 C CA . HIS A 1 231 ? -0.428 -7.677 -17.535 1.00 88.19 231 HIS A CA 1
ATOM 1618 C C . HIS A 1 231 ? 0.538 -8.614 -16.820 1.00 88.19 231 HIS A C 1
ATOM 1620 O O . HIS A 1 231 ? 0.288 -9.815 -16.752 1.00 88.19 231 HIS A O 1
ATOM 1626 N N . TRP A 1 232 ? 1.606 -8.062 -16.248 1.00 87.62 232 TRP A N 1
ATOM 1627 C CA . TRP A 1 232 ? 2.593 -8.838 -15.515 1.00 87.62 232 TRP A CA 1
ATOM 1628 C C . TRP A 1 232 ? 2.004 -9.490 -14.254 1.00 87.62 232 TRP A C 1
ATOM 1630 O O . TRP A 1 232 ? 2.183 -10.688 -14.042 1.00 87.62 232 TRP A O 1
ATOM 1640 N N . VAL A 1 233 ? 1.224 -8.742 -13.467 1.00 85.62 233 VAL A N 1
ATOM 1641 C CA . VAL A 1 233 ? 0.491 -9.240 -12.293 1.00 85.62 233 VAL A CA 1
ATOM 1642 C C . VAL A 1 233 ? -0.474 -10.362 -12.680 1.00 85.62 233 VAL A C 1
ATOM 1644 O O . VAL A 1 233 ? -0.490 -11.415 -12.044 1.00 85.62 233 VAL A O 1
ATOM 1647 N N . LEU A 1 234 ? -1.269 -10.170 -13.735 1.00 86.12 234 LEU A N 1
ATOM 1648 C CA . LEU A 1 234 ? -2.212 -11.186 -14.201 1.00 86.12 234 LEU A CA 1
ATOM 1649 C C . LEU A 1 234 ? -1.482 -12.429 -14.710 1.00 86.12 234 LEU A C 1
ATOM 1651 O O . LEU A 1 234 ? -1.881 -13.540 -14.371 1.00 86.12 234 LEU A O 1
ATOM 1655 N N . GLY A 1 235 ? -0.392 -12.258 -15.460 1.00 83.00 235 GLY A N 1
ATOM 1656 C CA . GLY A 1 235 ? 0.453 -13.359 -15.917 1.00 83.00 235 GLY A CA 1
ATOM 1657 C C . GLY A 1 235 ? 1.039 -14.157 -14.753 1.00 83.00 235 GLY A C 1
ATOM 1658 O O . GLY A 1 235 ? 1.021 -15.385 -14.780 1.00 83.00 235 GLY A O 1
ATOM 1659 N N . LEU A 1 236 ? 1.480 -13.475 -13.694 1.00 81.81 236 LEU A N 1
ATOM 1660 C CA . LEU A 1 236 ? 1.965 -14.101 -12.466 1.00 81.81 236 LEU A CA 1
ATOM 1661 C C . LEU A 1 236 ? 0.901 -14.934 -11.759 1.00 81.81 236 LEU A C 1
ATOM 1663 O O . LEU A 1 236 ? 1.161 -16.073 -11.374 1.00 81.81 236 LEU A O 1
ATOM 1667 N N . VAL A 1 237 ? -0.285 -14.359 -11.565 1.00 80.75 237 VAL A N 1
ATOM 1668 C CA . VAL A 1 237 ? -1.353 -15.015 -10.810 1.00 80.75 237 VAL A CA 1
ATOM 1669 C C . VAL A 1 237 ? -1.981 -16.164 -11.604 1.00 80.75 237 VAL A C 1
ATOM 1671 O O . VAL A 1 237 ? -2.344 -17.192 -11.031 1.00 80.75 237 VAL A O 1
ATOM 1674 N N . GLN A 1 238 ? -2.106 -16.006 -12.922 1.00 80.81 238 GLN A N 1
ATOM 1675 C CA . GLN A 1 238 ? -2.746 -16.988 -13.798 1.00 80.81 238 GLN A CA 1
ATOM 1676 C C . GLN A 1 238 ? -1.791 -18.080 -14.286 1.00 80.81 238 GLN A C 1
ATOM 1678 O O . GLN A 1 238 ? -2.263 -19.074 -14.845 1.00 80.81 238 GLN A O 1
ATOM 1683 N N . ALA A 1 239 ? -0.475 -17.924 -14.098 1.00 76.25 239 ALA A N 1
ATOM 1684 C CA . ALA A 1 239 ? 0.497 -18.917 -14.529 1.00 76.25 239 ALA A CA 1
ATOM 1685 C C . ALA A 1 239 ? 0.144 -20.292 -13.930 1.00 76.25 239 ALA A C 1
ATOM 1687 O O . ALA A 1 239 ? 0.075 -20.435 -12.703 1.00 76.25 239 ALA A O 1
ATOM 1688 N N . PRO A 1 240 ? -0.086 -21.323 -14.768 1.00 68.75 240 PRO A N 1
ATOM 1689 C CA . PRO A 1 240 ? -0.398 -22.647 -14.270 1.00 68.75 240 PRO A CA 1
ATOM 1690 C C . PRO A 1 240 ? 0.770 -23.119 -13.413 1.00 68.75 240 PRO A C 1
ATOM 1692 O O . PRO A 1 240 ? 1.920 -23.148 -13.856 1.00 68.75 240 PRO A O 1
ATOM 1695 N N . THR A 1 241 ? 0.480 -23.511 -12.176 1.00 64.62 241 THR A N 1
ATOM 1696 C CA . THR A 1 241 ? 1.460 -24.173 -11.326 1.00 64.62 241 THR A CA 1
ATOM 1697 C C . THR A 1 241 ? 1.741 -25.535 -11.949 1.00 64.62 241 THR A C 1
ATOM 1699 O O . THR A 1 241 ? 1.053 -26.521 -11.697 1.00 64.62 241 THR A O 1
ATOM 1702 N N . SER A 1 242 ? 2.744 -25.604 -12.823 1.00 59.22 242 SER A N 1
ATOM 1703 C CA . SER A 1 242 ? 3.193 -26.844 -13.450 1.00 59.22 242 SER A CA 1
ATOM 1704 C C . SER A 1 242 ? 3.930 -27.711 -12.421 1.00 59.22 242 SER A C 1
ATOM 1706 O O . SER A 1 242 ? 5.106 -28.034 -12.574 1.00 59.22 242 SER A O 1
ATOM 1708 N N . SER A 1 243 ? 3.263 -28.077 -11.326 1.00 55.34 243 SER A N 1
ATOM 1709 C CA . SER A 1 243 ? 3.698 -29.166 -10.469 1.00 55.34 243 SER A CA 1
ATOM 1710 C C . SER A 1 243 ? 3.233 -30.459 -11.123 1.00 55.34 243 SER A C 1
ATOM 1712 O O . SER A 1 243 ? 2.167 -30.988 -10.809 1.00 55.34 243 SER A O 1
ATOM 1714 N N . GLY A 1 244 ? 4.038 -30.957 -12.059 1.00 55.69 244 GLY A N 1
ATOM 1715 C CA . GLY A 1 244 ? 4.005 -32.362 -12.436 1.00 55.69 244 GLY A CA 1
ATOM 1716 C C . GLY A 1 244 ? 4.352 -33.197 -11.206 1.00 55.69 244 GLY A C 1
ATOM 1717 O O . GLY A 1 244 ? 5.518 -33.453 -10.936 1.00 55.69 244 GLY A O 1
ATOM 1718 N N . SER A 1 245 ? 3.344 -33.563 -10.420 1.00 49.12 245 SER A N 1
ATOM 1719 C CA . SER A 1 245 ? 3.452 -34.578 -9.381 1.00 49.12 245 SER A CA 1
ATOM 1720 C C . SER A 1 245 ? 2.209 -35.442 -9.463 1.00 49.12 245 SER A C 1
ATOM 1722 O O . SER A 1 245 ? 1.087 -34.969 -9.295 1.00 49.12 245 SER A O 1
ATOM 1724 N N . SER A 1 246 ? 2.472 -36.702 -9.776 1.00 50.28 246 SER A N 1
ATOM 1725 C CA . SER A 1 246 ? 1.565 -37.835 -9.827 1.00 50.28 246 SER A CA 1
ATOM 1726 C C . SER A 1 246 ? 0.502 -37.833 -8.728 1.00 50.28 246 SER A C 1
ATOM 1728 O O . SER A 1 246 ? 0.786 -37.490 -7.581 1.00 50.28 246 SER A O 1
ATOM 1730 N N . SER A 1 247 ? -0.694 -38.259 -9.139 1.00 57.19 247 SER A N 1
ATOM 1731 C CA . SER A 1 247 ? -1.784 -38.824 -8.340 1.00 57.19 247 SER A CA 1
ATOM 1732 C C . SER A 1 247 ? -1.424 -39.129 -6.883 1.00 57.19 247 SER A C 1
ATOM 1734 O O . SER A 1 247 ? -0.634 -40.029 -6.620 1.00 57.19 247 SER A O 1
ATOM 1736 N N . ASP A 1 248 ? -1.993 -38.366 -5.950 1.00 49.59 248 ASP A N 1
ATOM 1737 C CA . ASP A 1 248 ? -2.918 -38.892 -4.937 1.00 49.59 248 ASP A CA 1
ATOM 1738 C C . ASP A 1 248 ? -3.300 -37.790 -3.929 1.00 49.59 248 ASP A C 1
ATOM 1740 O O . ASP A 1 248 ? -2.451 -37.152 -3.311 1.00 49.59 248 ASP A O 1
ATOM 1744 N N . GLY A 1 249 ? -4.610 -37.572 -3.754 1.00 46.88 249 GLY A N 1
ATOM 1745 C CA . GLY A 1 249 ? -5.170 -36.906 -2.569 1.00 46.88 249 GLY A CA 1
ATOM 1746 C C . GLY A 1 249 ? -5.478 -35.403 -2.660 1.00 46.88 249 GLY A C 1
ATOM 1747 O O . GLY A 1 249 ? -4.761 -34.583 -2.102 1.00 46.88 249 GLY A O 1
ATOM 1748 N N . ASN A 1 250 ? -6.594 -35.060 -3.313 1.00 46.53 250 ASN A N 1
ATOM 1749 C CA . ASN A 1 250 ? -7.613 -34.043 -2.969 1.00 46.53 250 ASN A CA 1
ATOM 1750 C C . ASN A 1 250 ? -7.281 -32.797 -2.101 1.00 46.53 250 ASN A C 1
ATOM 1752 O O . ASN A 1 250 ? -8.119 -32.335 -1.330 1.00 46.53 250 ASN A O 1
ATOM 1756 N N . GLY A 1 251 ? -6.116 -32.178 -2.264 1.00 45.53 251 GLY A N 1
ATOM 1757 C CA . GLY A 1 251 ? -5.835 -30.847 -1.728 1.00 45.53 251 GLY A CA 1
ATOM 1758 C C . GLY A 1 251 ? -5.453 -29.906 -2.857 1.00 45.53 251 GLY A C 1
ATOM 1759 O O . GLY A 1 251 ? -4.386 -30.074 -3.443 1.00 45.53 251 GLY A O 1
ATOM 1760 N N . ARG A 1 252 ? -6.292 -28.904 -3.158 1.00 44.34 252 ARG A N 1
ATOM 1761 C CA . ARG A 1 252 ? -5.897 -27.747 -3.977 1.00 44.34 252 ARG A CA 1
ATOM 1762 C C . ARG A 1 252 ? -4.732 -27.041 -3.272 1.00 44.34 252 ARG A C 1
ATOM 1764 O O . ARG A 1 252 ? -4.943 -26.085 -2.542 1.00 44.34 252 ARG A O 1
ATOM 1771 N N . LYS A 1 253 ? -3.497 -27.497 -3.492 1.00 48.47 253 LYS A N 1
ATOM 1772 C CA . LYS A 1 253 ? -2.260 -26.793 -3.116 1.00 48.47 253 LYS A CA 1
ATOM 177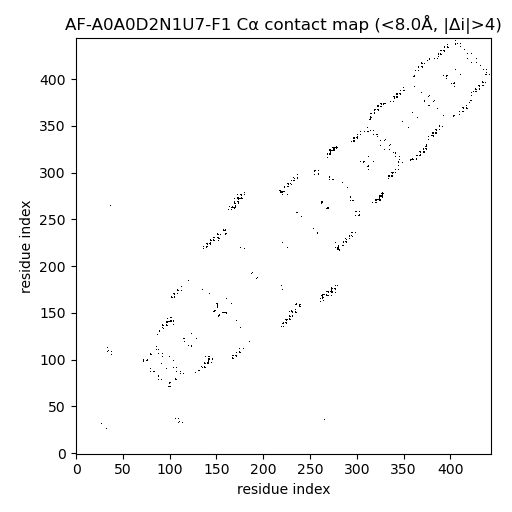3 C C . LYS A 1 253 ? -1.991 -25.651 -4.104 1.00 48.47 253 LYS A C 1
ATOM 1775 O O . LYS A 1 253 ? -0.896 -25.522 -4.644 1.00 48.47 253 LYS A O 1
ATOM 1780 N N . PHE A 1 254 ? -3.018 -24.850 -4.373 1.00 43.03 254 PHE A N 1
ATOM 1781 C CA . PHE A 1 254 ? -2.815 -23.493 -4.861 1.00 43.03 254 PHE A CA 1
ATOM 1782 C C . PHE A 1 254 ? -2.110 -22.705 -3.742 1.00 43.03 254 PHE A C 1
ATOM 1784 O O . PHE A 1 254 ? -2.336 -22.971 -2.564 1.00 43.03 254 PHE A O 1
ATOM 1791 N N . GLY A 1 255 ? -1.263 -21.738 -4.082 1.00 44.84 255 GLY A N 1
ATOM 1792 C CA . GLY A 1 255 ? -1.063 -20.582 -3.198 1.00 44.84 255 GLY A CA 1
ATOM 1793 C C . GLY A 1 255 ? 0.321 -20.411 -2.580 1.00 44.84 255 GLY A C 1
ATOM 1794 O O . GLY A 1 255 ? 0.966 -19.410 -2.863 1.00 44.84 255 GLY A O 1
ATOM 1795 N N . ALA A 1 256 ? 0.845 -21.373 -1.812 1.00 47.91 256 ALA A N 1
ATOM 1796 C CA . ALA A 1 256 ? 1.970 -21.077 -0.901 1.00 47.91 256 ALA A CA 1
ATOM 1797 C C . ALA A 1 256 ? 3.294 -20.632 -1.573 1.00 47.91 256 ALA A C 1
ATOM 1799 O O . ALA A 1 256 ? 4.153 -20.037 -0.926 1.00 47.91 256 ALA A O 1
ATOM 1800 N N . LYS A 1 257 ? 3.496 -20.922 -2.867 1.00 50.41 257 LYS A N 1
ATOM 1801 C CA . LYS A 1 257 ? 4.675 -20.454 -3.625 1.00 50.41 257 LYS A CA 1
ATOM 1802 C C . LYS A 1 257 ? 4.418 -19.211 -4.482 1.00 50.41 257 LYS A C 1
ATOM 1804 O O . LYS A 1 257 ? 5.388 -18.564 -4.855 1.00 50.41 257 LYS A O 1
ATOM 1809 N N . ALA A 1 258 ? 3.158 -18.884 -4.770 1.00 47.19 258 ALA A N 1
ATOM 1810 C CA . ALA A 1 258 ? 2.782 -17.712 -5.563 1.00 47.19 258 ALA A CA 1
ATOM 1811 C C . ALA A 1 258 ? 2.535 -16.463 -4.696 1.00 47.19 258 ALA A C 1
ATOM 1813 O O . ALA A 1 258 ? 2.608 -15.357 -5.210 1.00 47.19 258 ALA A O 1
ATOM 1814 N N . ALA A 1 259 ? 2.329 -16.621 -3.383 1.00 50.06 259 ALA A N 1
ATOM 1815 C CA . ALA A 1 259 ? 2.193 -15.495 -2.457 1.00 50.06 259 ALA A CA 1
ATOM 1816 C C . ALA A 1 259 ? 3.536 -14.869 -2.035 1.00 50.06 259 ALA A C 1
ATOM 1818 O O . ALA A 1 259 ? 3.641 -13.652 -1.925 1.00 50.06 259 ALA A O 1
ATOM 1819 N N . LYS A 1 260 ? 4.607 -15.669 -1.895 1.00 55.09 260 LYS A N 1
ATOM 1820 C CA . LYS A 1 260 ? 5.965 -15.147 -1.639 1.00 55.09 260 LYS A CA 1
ATOM 1821 C C . LYS A 1 260 ? 6.449 -14.082 -2.639 1.00 55.09 260 LYS A C 1
ATOM 1823 O O . LYS A 1 260 ? 7.040 -13.120 -2.171 1.00 55.09 260 LYS A O 1
ATOM 1828 N N . PRO A 1 261 ? 6.234 -14.208 -3.964 1.00 49.31 261 PRO A N 1
ATOM 1829 C CA . PRO A 1 261 ? 6.653 -13.183 -4.924 1.00 49.31 261 PRO A CA 1
ATOM 1830 C C . PRO A 1 261 ? 5.820 -11.888 -4.899 1.00 49.31 261 PRO A C 1
ATOM 1832 O O . PRO A 1 261 ? 6.142 -10.977 -5.653 1.00 49.31 261 PRO A O 1
ATOM 1835 N N . LEU A 1 262 ? 4.777 -11.779 -4.061 1.00 59.34 262 LEU A N 1
ATOM 1836 C CA . LEU A 1 262 ? 4.040 -10.522 -3.841 1.00 59.34 262 LEU A CA 1
ATOM 1837 C C . LEU A 1 262 ? 4.621 -9.671 -2.702 1.00 59.34 262 LEU A C 1
ATOM 1839 O O . LEU A 1 262 ? 4.289 -8.488 -2.605 1.00 59.34 262 LEU A O 1
ATOM 1843 N N . ALA A 1 263 ? 5.486 -10.262 -1.874 1.00 60.47 263 ALA A N 1
ATOM 1844 C CA . ALA A 1 263 ? 6.405 -9.526 -1.024 1.00 60.47 263 ALA A CA 1
ATOM 1845 C C . ALA A 1 263 ? 7.688 -9.298 -1.834 1.00 60.47 263 ALA A C 1
ATOM 1847 O O . ALA A 1 263 ? 8.328 -10.254 -2.280 1.00 60.47 263 ALA A O 1
ATOM 1848 N N . GLY A 1 264 ? 8.045 -8.037 -2.073 1.00 57.59 264 GLY A N 1
ATOM 1849 C CA . GLY A 1 264 ? 9.288 -7.676 -2.744 1.00 57.59 264 GLY A CA 1
ATOM 1850 C C . GLY A 1 264 ? 10.505 -8.282 -2.038 1.00 57.59 264 GLY A C 1
ATOM 1851 O O . GLY A 1 264 ? 10.424 -8.708 -0.884 1.00 57.59 264 GLY A O 1
ATOM 1852 N N . THR A 1 265 ? 11.673 -8.278 -2.687 1.00 61.62 265 THR A N 1
ATOM 1853 C CA . THR A 1 265 ? 12.938 -8.684 -2.029 1.00 61.62 265 THR A CA 1
ATOM 1854 C C . THR A 1 265 ? 13.218 -7.885 -0.757 1.00 61.62 265 THR A C 1
ATOM 1856 O O . THR A 1 265 ? 13.925 -8.363 0.124 1.00 61.62 265 THR A O 1
ATOM 1859 N N . ASP A 1 266 ? 12.615 -6.702 -0.668 1.00 67.69 266 ASP A N 1
ATOM 1860 C CA . ASP A 1 266 ? 12.748 -5.749 0.426 1.00 67.69 266 ASP A CA 1
ATOM 1861 C C . ASP A 1 266 ? 11.598 -5.869 1.455 1.00 67.69 266 ASP A C 1
ATOM 1863 O O . ASP A 1 266 ? 11.457 -5.014 2.318 1.00 67.69 266 ASP A O 1
ATOM 1867 N N . GLY A 1 267 ? 10.754 -6.910 1.367 1.00 71.75 267 GLY A N 1
ATOM 1868 C CA . GLY A 1 267 ? 9.597 -7.116 2.259 1.00 71.75 267 GLY A CA 1
ATOM 1869 C C . GLY A 1 267 ? 8.362 -6.284 1.901 1.00 71.75 267 GLY A C 1
ATOM 1870 O O . GLY A 1 267 ? 7.390 -6.249 2.641 1.00 71.75 267 GLY A O 1
ATOM 1871 N N . VAL A 1 268 ? 8.392 -5.616 0.754 1.00 73.94 268 VAL A N 1
ATOM 1872 C CA . VAL A 1 268 ? 7.390 -4.631 0.357 1.00 73.94 268 VAL A CA 1
ATOM 1873 C C . VAL A 1 268 ? 6.143 -5.274 -0.258 1.00 73.94 268 VAL A C 1
ATOM 1875 O O . VAL A 1 268 ? 6.252 -6.096 -1.166 1.00 73.94 268 VAL A O 1
ATOM 1878 N N . SER A 1 269 ? 4.951 -4.847 0.166 1.00 79.81 269 SER A N 1
ATOM 1879 C CA . SER A 1 269 ? 3.678 -5.345 -0.368 1.00 79.81 269 SER A CA 1
ATOM 1880 C C . SER A 1 269 ? 3.341 -4.769 -1.749 1.00 79.81 269 SER A C 1
ATOM 1882 O O . SER A 1 269 ? 3.089 -3.570 -1.906 1.00 79.81 269 SER A O 1
ATOM 1884 N N . MET A 1 270 ? 3.232 -5.643 -2.754 1.00 82.69 270 MET A N 1
ATOM 1885 C CA . MET A 1 270 ? 2.794 -5.261 -4.103 1.00 82.69 270 MET A CA 1
ATOM 1886 C C . MET A 1 270 ? 1.376 -4.665 -4.115 1.00 82.69 270 MET A C 1
ATOM 1888 O O . MET A 1 270 ? 1.098 -3.748 -4.882 1.00 82.69 270 MET A O 1
ATOM 1892 N N . VAL A 1 271 ? 0.473 -5.152 -3.256 1.00 82.94 271 VAL A N 1
ATOM 1893 C CA . VAL A 1 271 ? -0.903 -4.626 -3.147 1.00 82.94 271 VAL A CA 1
ATOM 1894 C C . VAL A 1 271 ? -0.896 -3.185 -2.649 1.00 82.94 271 VAL A C 1
ATOM 1896 O O . VAL A 1 271 ? -1.677 -2.371 -3.142 1.00 82.94 271 VAL A O 1
ATOM 1899 N N . TRP A 1 272 ? -0.008 -2.859 -1.705 1.00 87.31 272 TRP A N 1
ATOM 1900 C CA . TRP A 1 272 ? 0.152 -1.491 -1.223 1.00 87.31 272 TRP A CA 1
ATOM 1901 C C . TRP A 1 272 ? 0.613 -0.567 -2.348 1.00 87.31 272 TRP A C 1
ATOM 1903 O O . TRP A 1 272 ? -0.085 0.392 -2.681 1.00 87.31 272 TRP A O 1
ATOM 1913 N N . GLY A 1 273 ? 1.736 -0.900 -2.990 1.00 83.75 273 GLY A N 1
ATOM 1914 C CA . GLY A 1 273 ? 2.327 -0.039 -4.015 1.00 83.75 273 GLY A CA 1
ATOM 1915 C C . GLY A 1 273 ? 1.409 0.109 -5.227 1.00 83.75 273 GLY A C 1
ATOM 1916 O O . GLY A 1 273 ? 1.121 1.220 -5.666 1.00 83.75 273 GLY A O 1
ATOM 1917 N N . PHE A 1 274 ? 0.860 -1.004 -5.721 1.00 86.62 274 PHE A N 1
ATOM 1918 C CA . PHE A 1 274 ? -0.044 -0.987 -6.868 1.00 86.62 274 PHE A CA 1
ATOM 1919 C C . PHE A 1 274 ? -1.357 -0.265 -6.555 1.00 86.62 274 PHE A C 1
ATOM 1921 O O . PHE A 1 274 ? -1.844 0.513 -7.373 1.00 86.62 274 PHE A O 1
ATOM 1928 N N . GLY A 1 275 ? -1.908 -0.465 -5.355 1.00 85.00 275 GLY A N 1
ATOM 1929 C CA . GLY A 1 275 ? -3.110 0.226 -4.909 1.00 85.00 275 GLY A CA 1
ATOM 1930 C C . GLY A 1 275 ? -2.922 1.742 -4.826 1.00 85.00 275 GLY A C 1
ATOM 1931 O O . GLY A 1 275 ? -3.775 2.492 -5.299 1.00 85.00 275 GLY A O 1
ATOM 1932 N N . ARG A 1 276 ? -1.778 2.211 -4.311 1.00 86.94 276 ARG A N 1
ATOM 1933 C CA . ARG A 1 276 ? -1.457 3.645 -4.282 1.00 86.94 276 ARG A CA 1
ATOM 1934 C C . ARG A 1 276 ? -1.321 4.242 -5.677 1.00 86.94 276 ARG A C 1
ATOM 1936 O O . ARG A 1 276 ? -1.978 5.246 -5.935 1.00 86.94 276 ARG A O 1
ATOM 1943 N N . LEU A 1 277 ? -0.574 3.598 -6.576 1.00 84.81 277 LEU A N 1
ATOM 1944 C CA . LEU A 1 277 ? -0.443 4.060 -7.964 1.00 84.81 277 LEU A CA 1
ATOM 1945 C C . LEU A 1 277 ? -1.790 4.097 -8.699 1.00 84.81 277 LEU A C 1
ATOM 1947 O O . LEU A 1 277 ? -2.051 4.991 -9.497 1.00 84.81 277 LEU A O 1
ATOM 1951 N N . LEU A 1 278 ? -2.684 3.141 -8.432 1.00 84.12 278 LEU A N 1
ATOM 1952 C CA . LEU A 1 278 ? -4.041 3.181 -8.980 1.00 84.12 278 LEU A CA 1
ATOM 1953 C C . LEU A 1 278 ? -4.841 4.381 -8.465 1.00 84.12 278 LEU A C 1
ATOM 1955 O O . LEU A 1 278 ? -5.593 4.990 -9.224 1.00 84.12 278 LEU A O 1
ATOM 1959 N N . GLY A 1 279 ? -4.669 4.733 -7.192 1.00 82.88 279 GLY A N 1
ATOM 1960 C CA . GLY A 1 279 ? -5.327 5.877 -6.564 1.00 82.88 279 GLY A CA 1
ATOM 1961 C C . GLY A 1 279 ? -4.925 7.238 -7.131 1.00 82.88 279 GLY A C 1
ATOM 1962 O O . GLY A 1 279 ? -5.700 8.196 -7.051 1.00 82.88 279 GLY A O 1
ATOM 1963 N N . THR A 1 280 ? -3.726 7.334 -7.703 1.00 80.69 280 THR A N 1
ATOM 1964 C CA . THR A 1 280 ? -3.163 8.571 -8.267 1.00 80.69 280 THR A CA 1
ATOM 1965 C C . THR A 1 280 ? -3.387 8.718 -9.770 1.00 80.69 280 THR A C 1
ATOM 1967 O O . THR A 1 280 ? -3.140 9.791 -10.329 1.00 80.69 280 THR A O 1
ATOM 1970 N N . CYS A 1 281 ? -3.920 7.687 -10.429 1.00 76.56 281 CYS A N 1
ATOM 1971 C CA . CYS A 1 281 ? -4.321 7.747 -11.828 1.00 76.56 281 CYS A CA 1
ATOM 1972 C C . CYS A 1 281 ? -5.363 8.847 -12.046 1.00 76.56 281 CYS A C 1
ATOM 1974 O O . CYS A 1 281 ? -6.464 8.795 -11.491 1.00 76.56 281 CYS A O 1
ATOM 1976 N N . LEU A 1 282 ? -5.065 9.824 -12.905 1.00 57.66 282 LEU A N 1
ATOM 1977 C CA . LEU A 1 282 ? -6.092 10.753 -13.367 1.00 57.66 282 LEU A CA 1
ATOM 1978 C C . LEU A 1 282 ? -6.923 10.109 -14.475 1.00 57.66 282 LEU A C 1
ATOM 1980 O O . LEU A 1 282 ? -6.434 9.872 -15.577 1.00 57.66 282 LEU A O 1
ATOM 1984 N N . GLY A 1 283 ? -8.203 9.889 -14.189 1.00 64.06 283 GLY A N 1
ATOM 1985 C CA . GLY A 1 283 ? -9.185 9.386 -15.147 1.00 64.06 283 GLY A CA 1
ATOM 1986 C C . GLY A 1 283 ? -9.606 7.947 -14.872 1.00 64.06 283 GLY A C 1
ATOM 1987 O O . GLY A 1 283 ? -9.370 7.401 -13.796 1.00 64.06 283 GLY A O 1
ATOM 1988 N N . ALA A 1 284 ? -10.277 7.335 -15.848 1.00 62.22 284 ALA A N 1
ATOM 1989 C CA . ALA A 1 284 ? -10.615 5.923 -15.766 1.00 62.22 284 ALA A CA 1
ATOM 1990 C C . ALA A 1 284 ? -9.313 5.117 -15.828 1.00 62.22 284 ALA A C 1
ATOM 1992 O O . ALA A 1 284 ? -8.699 5.015 -16.891 1.00 62.22 284 ALA A O 1
ATOM 1993 N N . ALA A 1 285 ? -8.888 4.572 -14.684 1.00 71.69 285 ALA A N 1
ATOM 1994 C CA . ALA A 1 285 ? -7.805 3.600 -14.645 1.00 71.69 285 ALA A CA 1
ATOM 1995 C C . ALA A 1 285 ? -8.055 2.525 -15.721 1.00 71.69 285 ALA A C 1
ATOM 1997 O O . ALA A 1 285 ? -9.216 2.138 -15.924 1.00 71.69 285 ALA A O 1
ATOM 1998 N N . PRO A 1 286 ? -7.008 2.033 -16.412 1.00 77.56 286 PRO A N 1
ATOM 1999 C CA . PRO A 1 286 ? -7.174 0.986 -17.408 1.00 77.56 286 PRO A CA 1
ATOM 2000 C C . PRO A 1 286 ? -7.998 -0.166 -16.823 1.00 77.56 286 PRO A C 1
ATOM 2002 O O . PRO A 1 286 ? -7.725 -0.626 -15.713 1.00 77.56 286 PRO A O 1
ATOM 2005 N N . ALA A 1 287 ? -9.007 -0.650 -17.553 1.00 87.38 287 ALA A N 1
ATOM 2006 C CA . ALA A 1 287 ? -9.876 -1.731 -17.071 1.00 87.38 287 ALA A CA 1
ATOM 2007 C C . ALA A 1 287 ? -9.072 -2.981 -16.666 1.00 87.38 287 ALA A C 1
ATOM 2009 O O . ALA A 1 287 ? -9.444 -3.706 -15.744 1.00 87.38 287 ALA A O 1
ATOM 2010 N N . ILE A 1 288 ? -7.928 -3.193 -17.318 1.00 86.88 288 ILE A N 1
ATOM 2011 C CA . ILE A 1 288 ? -6.992 -4.256 -16.971 1.00 86.88 288 ILE A CA 1
ATOM 2012 C C . ILE A 1 288 ? -6.312 -4.046 -15.615 1.00 86.88 288 ILE A C 1
ATOM 2014 O O . ILE A 1 288 ? -6.098 -5.015 -14.896 1.00 86.88 288 ILE A O 1
ATOM 2018 N N . ALA A 1 289 ? -6.031 -2.805 -15.223 1.00 87.06 289 ALA A N 1
ATOM 2019 C CA . ALA A 1 289 ? -5.420 -2.491 -13.937 1.00 87.06 289 ALA A CA 1
ATOM 2020 C C . ALA A 1 289 ? -6.399 -2.684 -12.783 1.00 87.06 289 ALA A C 1
ATOM 2022 O O . ALA A 1 289 ? -6.050 -3.223 -11.732 1.00 87.06 289 ALA A O 1
ATOM 2023 N N . ALA A 1 290 ? -7.668 -2.377 -13.038 1.00 88.06 290 ALA A N 1
ATOM 2024 C CA . ALA A 1 290 ? -8.766 -2.791 -12.185 1.00 88.06 290 ALA A CA 1
ATOM 2025 C C . ALA A 1 290 ? -8.833 -4.329 -12.032 1.00 88.06 290 ALA A C 1
ATOM 2027 O O . ALA A 1 290 ? -8.820 -4.845 -10.914 1.00 88.06 290 ALA A O 1
ATOM 2028 N N . ALA A 1 291 ? -8.840 -5.076 -13.138 1.00 90.69 291 ALA A N 1
ATOM 2029 C CA . ALA A 1 291 ? -8.874 -6.539 -13.087 1.00 90.69 291 ALA A CA 1
ATOM 2030 C C . ALA A 1 291 ? -7.653 -7.138 -12.359 1.00 90.69 291 ALA A C 1
ATOM 2032 O O . ALA A 1 291 ? -7.809 -8.055 -11.556 1.00 90.69 291 ALA A O 1
ATOM 2033 N N . ALA A 1 292 ? -6.456 -6.592 -12.591 1.00 89.12 292 ALA A N 1
ATOM 2034 C CA . ALA A 1 292 ? -5.225 -7.007 -11.925 1.00 89.12 292 ALA A CA 1
ATOM 2035 C C . ALA A 1 292 ? -5.277 -6.766 -10.411 1.00 89.12 292 ALA A C 1
ATOM 2037 O O . ALA A 1 292 ? -4.907 -7.650 -9.643 1.00 89.12 292 ALA A O 1
ATOM 2038 N N . MET A 1 293 ? -5.790 -5.612 -9.969 1.00 92.19 293 MET A N 1
ATOM 2039 C CA . MET A 1 293 ? -5.959 -5.326 -8.541 1.00 92.19 293 MET A CA 1
ATOM 2040 C C . MET A 1 293 ? -6.980 -6.261 -7.889 1.00 92.19 293 MET A C 1
ATOM 2042 O O . MET A 1 293 ? -6.734 -6.762 -6.797 1.00 92.19 293 MET A O 1
ATOM 2046 N N . ASP A 1 294 ? -8.107 -6.533 -8.553 1.00 93.38 294 ASP A N 1
ATOM 2047 C CA . ASP A 1 294 ? -9.116 -7.460 -8.023 1.00 93.38 294 ASP A CA 1
ATOM 2048 C C . ASP A 1 294 ? -8.536 -8.872 -7.869 1.00 93.38 294 ASP A C 1
ATOM 2050 O O . ASP A 1 294 ? -8.753 -9.540 -6.857 1.00 93.38 294 ASP A O 1
ATOM 2054 N N . GLU A 1 295 ? -7.742 -9.308 -8.840 1.00 91.38 295 GLU A N 1
ATOM 2055 C CA . GLU A 1 295 ? -7.105 -10.615 -8.797 1.00 91.38 295 GLU A CA 1
ATOM 2056 C C . GLU A 1 295 ? -6.005 -10.695 -7.721 1.00 91.38 295 GLU A C 1
ATOM 2058 O O . GLU A 1 295 ? -5.942 -11.684 -6.987 1.00 91.38 295 GLU A O 1
ATOM 2063 N N . LEU A 1 296 ? -5.214 -9.629 -7.530 1.00 88.75 296 LEU A N 1
ATOM 2064 C CA . LEU A 1 296 ? -4.284 -9.505 -6.400 1.00 88.75 296 LEU A CA 1
ATOM 2065 C C . LEU A 1 296 ? -5.009 -9.593 -5.058 1.00 88.75 296 LEU A C 1
ATOM 2067 O O . LEU A 1 296 ? -4.618 -10.388 -4.203 1.00 88.75 296 LEU A O 1
ATOM 2071 N N . CYS A 1 297 ? -6.083 -8.819 -4.873 1.00 92.75 297 CYS A N 1
ATOM 2072 C CA . CYS A 1 297 ? -6.864 -8.848 -3.640 1.00 92.75 297 CYS A CA 1
ATOM 2073 C C . CYS A 1 297 ? -7.394 -10.253 -3.346 1.00 92.75 297 CYS A C 1
ATOM 2075 O O . CYS A 1 297 ? -7.326 -10.711 -2.207 1.00 92.75 297 CYS A O 1
ATOM 2077 N N . ARG A 1 298 ? -7.881 -10.961 -4.371 1.00 93.75 298 ARG A N 1
ATOM 2078 C CA . ARG A 1 298 ? -8.390 -12.326 -4.226 1.00 93.75 298 ARG A CA 1
ATOM 2079 C C . ARG A 1 298 ? -7.298 -13.298 -3.774 1.00 93.75 298 ARG A C 1
ATOM 2081 O O . ARG A 1 298 ? -7.539 -14.058 -2.840 1.00 93.75 298 ARG A O 1
ATOM 2088 N N . VAL A 1 299 ? -6.128 -13.273 -4.418 1.00 89.69 299 VAL A N 1
ATOM 2089 C CA . VAL A 1 299 ? -5.000 -14.162 -4.085 1.00 89.69 299 VAL A CA 1
ATOM 2090 C C . VAL A 1 299 ? -4.468 -13.894 -2.687 1.00 89.69 299 VAL A C 1
ATOM 2092 O O . VAL A 1 299 ? -4.251 -14.838 -1.935 1.00 89.69 299 VAL A O 1
ATOM 2095 N N . VAL A 1 300 ? -4.278 -12.624 -2.326 1.00 89.69 300 VAL A N 1
ATOM 2096 C CA . VAL A 1 300 ? -3.746 -12.262 -1.008 1.00 89.69 300 VAL A CA 1
ATOM 2097 C C . VAL A 1 300 ? -4.744 -12.590 0.101 1.00 89.69 300 VAL A C 1
ATOM 2099 O O . VAL A 1 300 ? -4.335 -13.073 1.150 1.00 89.69 300 VAL A O 1
ATOM 2102 N N . ALA A 1 301 ? -6.049 -12.418 -0.132 1.00 92.75 301 ALA A N 1
ATOM 2103 C CA . ALA A 1 301 ? -7.067 -12.848 0.826 1.00 92.75 301 ALA A CA 1
ATOM 2104 C C . ALA A 1 301 ? -7.009 -14.366 1.074 1.00 92.75 301 ALA A C 1
ATOM 2106 O O . ALA A 1 301 ? -7.008 -14.804 2.222 1.00 92.75 301 ALA A O 1
ATOM 2107 N N . ASP A 1 302 ? -6.907 -15.158 -0.002 1.00 89.88 302 ASP A N 1
ATOM 2108 C CA . ASP A 1 302 ? -6.778 -16.618 0.089 1.00 89.88 302 ASP A CA 1
ATOM 2109 C C . ASP A 1 302 ? -5.488 -17.033 0.837 1.00 89.88 302 ASP A C 1
ATOM 2111 O O . ASP A 1 302 ? -5.487 -18.027 1.566 1.00 89.88 302 ASP A O 1
ATOM 2115 N N . ASP A 1 303 ? -4.395 -16.273 0.685 1.00 86.88 303 ASP A N 1
ATOM 2116 C CA . ASP A 1 303 ? -3.124 -16.525 1.377 1.00 86.88 303 ASP A CA 1
ATOM 2117 C C . ASP A 1 303 ? -3.145 -16.126 2.859 1.00 86.88 303 ASP A C 1
ATOM 2119 O O . ASP A 1 303 ? -2.619 -16.863 3.693 1.00 86.88 303 ASP A O 1
ATOM 2123 N N . ILE A 1 304 ? -3.801 -15.018 3.226 1.00 89.31 304 ILE A N 1
ATOM 2124 C CA . ILE A 1 304 ? -4.022 -14.660 4.636 1.00 89.31 304 ILE A CA 1
ATOM 2125 C C . ILE A 1 304 ? -4.779 -15.792 5.329 1.00 89.31 304 ILE A C 1
ATOM 2127 O O . ILE A 1 304 ? -4.302 -16.320 6.333 1.00 89.31 304 ILE A O 1
ATOM 2131 N N . ASP A 1 305 ? -5.898 -16.235 4.754 1.00 87.00 305 ASP A N 1
ATOM 2132 C CA . ASP A 1 305 ? -6.707 -17.314 5.322 1.00 87.00 305 ASP A CA 1
ATOM 2133 C C . ASP A 1 305 ? -5.886 -18.603 5.497 1.00 87.00 305 ASP A C 1
ATOM 2135 O O . ASP A 1 305 ? -5.941 -19.241 6.552 1.00 87.00 305 ASP A O 1
ATOM 2139 N N . ALA A 1 306 ? -5.068 -18.965 4.503 1.00 84.00 306 ALA A N 1
ATOM 2140 C CA . ALA A 1 306 ? -4.203 -20.141 4.568 1.00 84.00 306 ALA A CA 1
ATOM 2141 C C . ALA A 1 306 ? -3.048 -19.995 5.578 1.00 84.00 306 ALA A C 1
ATOM 2143 O O . ALA A 1 306 ? -2.704 -20.960 6.270 1.00 84.00 306 ALA A O 1
ATOM 2144 N N . SER A 1 307 ? -2.442 -18.809 5.673 1.00 78.56 307 SER A N 1
ATOM 2145 C CA . SER A 1 307 ? -1.297 -18.536 6.546 1.00 78.56 307 SER A CA 1
ATOM 2146 C C . SER A 1 307 ? -1.691 -18.473 8.017 1.00 78.56 307 SER A C 1
ATOM 2148 O O . SER A 1 307 ? -0.913 -18.940 8.849 1.00 78.56 307 SER A O 1
ATOM 2150 N N . THR A 1 308 ? -2.916 -18.042 8.352 1.00 71.31 308 THR A N 1
ATOM 2151 C CA . THR A 1 308 ? -3.410 -17.983 9.745 1.00 71.31 308 THR A CA 1
ATOM 2152 C C . THR A 1 308 ? -3.258 -19.303 10.515 1.00 71.31 308 THR A C 1
ATOM 2154 O O . THR A 1 308 ? -3.096 -19.288 11.743 1.00 71.31 308 THR A O 1
ATOM 2157 N N . ALA A 1 309 ? -3.269 -20.438 9.804 1.00 74.75 309 ALA A N 1
ATOM 2158 C CA . ALA A 1 309 ? -3.085 -21.779 10.352 1.00 74.75 309 ALA A CA 1
ATOM 2159 C C . ALA A 1 309 ? -1.624 -22.114 10.714 1.00 74.75 309 ALA A C 1
ATOM 2161 O O . ALA A 1 309 ? -1.390 -23.006 11.528 1.00 74.75 309 ALA A O 1
ATOM 2162 N N . VAL A 1 310 ? -0.650 -21.427 10.111 1.00 78.56 310 VAL A N 1
ATOM 2163 C CA . VAL A 1 310 ? 0.787 -21.718 10.235 1.00 78.56 310 VAL A CA 1
ATOM 2164 C C . VAL A 1 310 ? 1.523 -20.605 10.979 1.00 78.56 310 VAL A C 1
ATOM 2166 O O . VAL A 1 310 ? 2.240 -20.886 11.938 1.00 78.56 310 VAL A O 1
ATOM 2169 N N . ALA A 1 311 ? 1.352 -19.352 10.556 1.00 82.81 311 ALA A N 1
ATOM 2170 C CA . ALA A 1 311 ? 1.993 -18.185 11.148 1.00 82.81 311 ALA A CA 1
ATOM 2171 C C . ALA A 1 311 ? 1.112 -16.935 10.961 1.00 82.81 311 ALA A C 1
ATOM 2173 O O . ALA A 1 311 ? 0.595 -16.727 9.866 1.00 82.81 311 ALA A O 1
ATOM 2174 N N . PRO A 1 312 ? 0.924 -16.100 12.000 1.00 85.31 312 PRO A N 1
ATOM 2175 C CA . PRO A 1 312 ? 0.213 -14.831 11.852 1.00 85.31 312 PRO A CA 1
ATOM 2176 C C . PRO A 1 312 ? 0.937 -13.913 10.861 1.00 85.31 312 PRO A C 1
ATOM 2178 O O . PRO A 1 312 ? 2.166 -13.834 10.885 1.00 85.31 312 PRO A O 1
ATOM 2181 N N . ALA A 1 313 ? 0.168 -13.207 10.030 1.00 87.62 313 ALA A N 1
ATOM 2182 C CA . ALA A 1 313 ? 0.699 -12.150 9.173 1.00 87.62 313 ALA A CA 1
ATOM 2183 C C . ALA A 1 313 ? 1.260 -11.001 10.030 1.00 87.62 313 ALA A C 1
ATOM 2185 O O . ALA A 1 313 ? 0.755 -10.747 11.130 1.00 87.62 313 ALA A O 1
ATOM 2186 N N . ALA A 1 314 ? 2.298 -10.311 9.553 1.00 88.00 314 ALA A N 1
ATOM 2187 C CA . ALA A 1 314 ? 2.849 -9.175 10.286 1.00 88.00 314 ALA A CA 1
ATOM 2188 C C . ALA A 1 314 ? 1.823 -8.029 10.364 1.00 88.00 314 ALA A C 1
ATOM 2190 O O . ALA A 1 314 ? 0.986 -7.855 9.475 1.00 88.00 314 ALA A O 1
ATOM 2191 N N . ALA A 1 315 ? 1.865 -7.257 11.451 1.00 89.56 315 ALA A N 1
ATOM 2192 C CA . ALA A 1 315 ? 0.933 -6.152 11.679 1.00 89.56 315 ALA A CA 1
ATOM 2193 C C . ALA A 1 315 ? 1.073 -5.063 10.603 1.00 89.56 315 ALA A C 1
ATOM 2195 O O . ALA A 1 315 ? 0.083 -4.473 10.161 1.00 89.56 315 ALA A O 1
ATOM 2196 N N . GLU A 1 316 ? 2.310 -4.836 10.175 1.00 88.81 316 GLU A N 1
ATOM 2197 C CA . GLU A 1 316 ? 2.708 -3.893 9.142 1.00 88.81 316 GLU A CA 1
ATOM 2198 C C . GLU A 1 316 ? 2.119 -4.305 7.786 1.00 88.81 316 GLU A C 1
ATOM 2200 O O . GLU A 1 316 ? 1.392 -3.520 7.178 1.00 88.81 316 GLU A O 1
ATOM 2205 N N . ASP A 1 317 ? 2.294 -5.572 7.392 1.00 89.62 317 ASP A N 1
ATOM 2206 C CA . ASP A 1 317 ? 1.743 -6.119 6.146 1.00 89.62 317 ASP A CA 1
ATOM 2207 C C . ASP A 1 317 ? 0.221 -5.940 6.085 1.00 89.62 317 ASP A C 1
ATOM 2209 O O . ASP A 1 317 ? -0.321 -5.447 5.099 1.00 89.62 317 ASP A O 1
ATOM 2213 N N . LEU A 1 318 ? -0.490 -6.292 7.161 1.00 93.25 318 LEU A N 1
ATOM 2214 C CA . LEU A 1 318 ? -1.950 -6.157 7.240 1.00 93.25 318 LEU A CA 1
ATOM 2215 C C . LEU A 1 318 ? -2.405 -4.699 7.098 1.00 93.25 318 LEU A C 1
ATOM 2217 O O . LEU A 1 318 ? -3.425 -4.415 6.462 1.00 93.25 318 LEU A O 1
ATOM 2221 N N . THR A 1 319 ? -1.642 -3.775 7.678 1.00 93.38 319 THR A N 1
ATOM 2222 C CA . THR A 1 319 ? -1.915 -2.338 7.609 1.00 93.38 319 THR A CA 1
ATOM 2223 C C . THR A 1 319 ? -1.681 -1.802 6.200 1.00 93.38 319 THR A C 1
ATOM 2225 O O . THR A 1 319 ? -2.513 -1.054 5.681 1.00 93.38 319 THR A O 1
ATOM 2228 N N . ASP A 1 320 ? -0.600 -2.225 5.551 1.00 90.62 320 ASP A N 1
ATOM 2229 C CA . ASP A 1 320 ? -0.253 -1.823 4.191 1.00 90.62 320 ASP A CA 1
ATOM 2230 C C . ASP A 1 320 ? -1.219 -2.405 3.153 1.00 90.62 320 ASP A C 1
ATOM 2232 O O . ASP A 1 320 ? -1.627 -1.715 2.220 1.00 90.62 320 ASP A O 1
ATOM 2236 N N . LEU A 1 321 ? -1.694 -3.637 3.338 1.00 93.25 321 LEU A N 1
ATOM 2237 C CA . LEU A 1 321 ? -2.742 -4.207 2.488 1.00 93.25 321 LEU A CA 1
ATOM 2238 C C . LEU A 1 321 ? -4.030 -3.375 2.535 1.00 93.25 321 LEU A C 1
ATOM 2240 O O . LEU A 1 321 ? -4.593 -3.048 1.487 1.00 93.25 321 LEU A O 1
ATOM 2244 N N . ALA A 1 322 ? -4.482 -2.999 3.734 1.00 95.25 322 ALA A N 1
ATOM 2245 C CA . ALA A 1 322 ? -5.671 -2.166 3.894 1.00 95.25 322 ALA A CA 1
ATOM 2246 C C . ALA A 1 322 ? -5.471 -0.761 3.305 1.00 95.25 322 ALA A C 1
ATOM 2248 O O . ALA A 1 322 ? -6.359 -0.245 2.623 1.00 95.25 322 ALA A O 1
ATOM 2249 N N . ASP A 1 323 ? -4.306 -0.151 3.537 1.00 92.31 323 ASP A N 1
ATOM 2250 C CA . ASP A 1 323 ? -3.951 1.164 3.001 1.00 92.31 323 ASP A CA 1
ATOM 2251 C C . ASP A 1 323 ? -3.888 1.162 1.468 1.00 92.31 323 ASP A C 1
ATOM 2253 O O . ASP A 1 323 ? -4.459 2.049 0.839 1.00 92.31 323 ASP A O 1
ATOM 2257 N N . GLY A 1 324 ? -3.301 0.129 0.857 1.00 91.31 324 GLY A N 1
ATOM 2258 C CA . GLY A 1 324 ? -3.273 -0.053 -0.597 1.00 91.31 324 GLY A CA 1
ATOM 2259 C C . GLY A 1 324 ? -4.666 -0.138 -1.211 1.00 91.31 324 GLY A C 1
ATOM 2260 O O . GLY A 1 324 ? -4.969 0.549 -2.187 1.00 91.31 324 GLY A O 1
ATOM 2261 N N . VAL A 1 325 ? -5.549 -0.938 -0.607 1.00 93.50 325 VAL A N 1
ATOM 2262 C CA . VAL A 1 325 ? -6.951 -1.062 -1.040 1.00 93.50 325 VAL A CA 1
ATOM 2263 C C . VAL A 1 325 ? -7.693 0.270 -0.909 1.00 93.50 325 VAL A C 1
ATOM 2265 O O . VAL A 1 325 ? -8.414 0.668 -1.826 1.00 93.50 325 VAL A O 1
ATOM 2268 N N . ALA A 1 326 ? -7.509 0.972 0.210 1.00 92.75 326 ALA A N 1
ATOM 2269 C CA . ALA A 1 326 ? -8.126 2.272 0.444 1.00 92.75 326 ALA A CA 1
ATOM 2270 C C . ALA A 1 326 ? -7.624 3.326 -0.550 1.00 92.75 326 ALA A C 1
ATOM 2272 O O . ALA A 1 326 ? -8.423 4.086 -1.098 1.00 92.75 326 ALA A O 1
ATOM 2273 N N . ALA A 1 327 ? -6.315 3.348 -0.811 1.00 89.75 327 ALA A N 1
ATOM 2274 C CA . ALA A 1 327 ? -5.688 4.265 -1.749 1.00 89.75 327 ALA A CA 1
ATOM 2275 C C . ALA A 1 327 ? -6.171 4.030 -3.182 1.00 89.75 327 ALA A C 1
ATOM 2277 O O . ALA A 1 327 ? -6.469 4.999 -3.873 1.00 89.75 327 ALA A O 1
ATOM 2278 N N . ALA A 1 328 ? -6.365 2.770 -3.587 1.00 89.06 328 ALA A N 1
ATOM 2279 C CA . ALA A 1 328 ? -6.910 2.439 -4.901 1.00 89.06 328 ALA A CA 1
ATOM 2280 C C . ALA A 1 328 ? -8.312 3.027 -5.130 1.00 89.06 328 ALA A C 1
ATOM 2282 O O . ALA A 1 328 ? -8.745 3.152 -6.273 1.00 89.06 328 ALA A O 1
ATOM 2283 N N . GLY A 1 329 ? -9.058 3.337 -4.060 1.00 87.69 329 GLY A N 1
ATOM 2284 C CA . GLY A 1 329 ? -10.412 3.890 -4.143 1.00 87.69 329 GLY A CA 1
ATOM 2285 C C . GLY A 1 329 ? -11.425 2.943 -4.798 1.00 87.69 329 GLY A C 1
ATOM 2286 O O . GLY A 1 329 ? -12.521 3.364 -5.169 1.00 87.69 329 GLY A O 1
ATOM 2287 N N . ARG A 1 330 ? -11.074 1.659 -4.965 1.00 85.56 330 ARG A N 1
ATOM 2288 C CA . ARG A 1 330 ? -11.889 0.671 -5.678 1.00 85.56 330 ARG A CA 1
ATOM 2289 C C . ARG A 1 330 ? -12.718 -0.176 -4.722 1.00 85.56 330 ARG A C 1
ATOM 2291 O O . ARG A 1 330 ? -12.205 -0.858 -3.835 1.00 85.56 330 ARG A O 1
ATOM 2298 N N . ARG A 1 331 ? -14.027 -0.194 -4.974 1.00 90.56 331 ARG A N 1
ATOM 2299 C CA . ARG A 1 331 ? -15.000 -1.035 -4.269 1.00 90.56 331 ARG A CA 1
ATOM 2300 C C . ARG A 1 331 ? -15.392 -2.209 -5.162 1.00 90.56 331 ARG A C 1
ATOM 2302 O O . ARG A 1 331 ? -16.215 -2.055 -6.059 1.00 90.56 331 ARG A O 1
ATOM 2309 N N . SER A 1 332 ? -14.781 -3.367 -4.937 1.00 94.62 332 SER A N 1
ATOM 2310 C CA . SER A 1 332 ? -15.089 -4.619 -5.629 1.00 94.62 332 SER A CA 1
ATOM 2311 C C . SER A 1 332 ? -15.328 -5.733 -4.608 1.00 94.62 332 SER A C 1
ATOM 2313 O O . SER A 1 332 ? -14.959 -5.618 -3.440 1.00 94.62 332 SER A O 1
ATOM 2315 N N . ALA A 1 333 ? -15.941 -6.839 -5.036 1.00 96.38 333 ALA A N 1
ATOM 2316 C CA . ALA A 1 333 ? -16.107 -8.004 -4.163 1.00 96.38 333 ALA A CA 1
ATOM 2317 C C . ALA A 1 333 ? -14.751 -8.584 -3.718 1.00 96.38 333 ALA A C 1
ATOM 2319 O O . ALA A 1 333 ? -14.635 -9.106 -2.612 1.00 96.38 333 ALA A O 1
ATOM 2320 N N . ALA A 1 334 ? -13.718 -8.466 -4.558 1.00 94.69 334 ALA A N 1
ATOM 2321 C CA . ALA A 1 334 ? -12.374 -8.914 -4.225 1.00 94.69 334 ALA A CA 1
ATOM 2322 C C . ALA A 1 334 ? -11.702 -8.008 -3.186 1.00 94.69 334 ALA A C 1
ATOM 2324 O O . ALA A 1 334 ? -11.109 -8.524 -2.240 1.00 94.69 334 ALA A O 1
ATOM 2325 N N . SER A 1 335 ? -11.837 -6.680 -3.309 1.00 94.88 335 SER A N 1
ATOM 2326 C CA . SER A 1 335 ? -11.307 -5.757 -2.300 1.00 94.88 335 SER A CA 1
ATOM 2327 C C . SER A 1 335 ? -12.031 -5.903 -0.960 1.00 94.88 335 SER A C 1
ATOM 2329 O O . SER A 1 335 ? -11.377 -5.959 0.078 1.00 94.88 335 SER A O 1
ATOM 2331 N N . ALA A 1 336 ? -13.357 -6.087 -0.978 1.00 96.62 336 ALA A N 1
ATOM 2332 C CA . ALA A 1 336 ? -14.139 -6.411 0.215 1.00 96.62 336 ALA A CA 1
ATOM 2333 C C . ALA A 1 336 ? -13.671 -7.717 0.876 1.00 96.62 336 ALA A C 1
ATOM 2335 O O . ALA A 1 336 ? -13.489 -7.749 2.087 1.00 96.62 336 ALA A O 1
ATOM 2336 N N . LYS A 1 337 ? -13.415 -8.772 0.089 1.00 96.69 337 LYS A N 1
ATOM 2337 C CA . LYS A 1 337 ? -12.904 -10.051 0.603 1.00 96.69 337 LYS A CA 1
ATOM 2338 C C . LYS A 1 337 ? -11.531 -9.903 1.267 1.00 96.69 337 LYS A C 1
ATOM 2340 O O . LYS A 1 337 ? -11.313 -10.476 2.330 1.00 96.69 337 LYS A O 1
ATOM 2345 N N . LEU A 1 338 ? -10.615 -9.142 0.660 1.00 95.62 338 LEU A N 1
ATOM 2346 C CA . LEU A 1 338 ? -9.303 -8.877 1.255 1.00 95.62 338 LEU A CA 1
ATOM 2347 C C . LEU A 1 338 ? -9.430 -8.105 2.572 1.00 95.62 338 LEU A C 1
ATOM 2349 O O . LEU A 1 338 ? -8.807 -8.493 3.557 1.00 95.62 338 LEU A O 1
ATOM 2353 N N . LEU A 1 339 ? -10.251 -7.053 2.613 1.00 97.38 339 LEU A N 1
ATOM 2354 C CA . LEU A 1 339 ? -10.503 -6.316 3.852 1.00 97.38 339 LEU A CA 1
ATOM 2355 C C . LEU A 1 339 ? -11.143 -7.223 4.914 1.00 97.38 339 LEU A C 1
ATOM 2357 O O . LEU A 1 339 ? -10.725 -7.196 6.063 1.00 97.38 339 LEU A O 1
ATOM 2361 N N . ASP A 1 340 ? -12.070 -8.107 4.551 1.00 97.81 340 ASP A N 1
ATOM 2362 C CA . ASP A 1 340 ? -12.635 -9.082 5.489 1.00 97.81 340 ASP A CA 1
ATOM 2363 C C . ASP A 1 340 ? -11.581 -10.027 6.088 1.00 97.81 340 ASP A C 1
ATOM 2365 O O . ASP A 1 340 ? -11.607 -10.284 7.297 1.00 97.81 340 ASP A O 1
ATOM 2369 N N . ALA A 1 341 ? -10.654 -10.527 5.264 1.00 96.06 341 ALA A N 1
ATOM 2370 C CA . ALA A 1 341 ? -9.558 -11.392 5.701 1.00 96.06 341 ALA A CA 1
ATOM 2371 C C . ALA A 1 341 ? -8.587 -10.643 6.629 1.00 96.06 341 ALA A C 1
ATOM 2373 O O . ALA A 1 341 ? -8.241 -11.136 7.705 1.00 96.06 341 ALA A O 1
ATOM 2374 N N . VAL A 1 342 ? -8.216 -9.407 6.269 1.00 96.19 342 VAL A N 1
ATOM 2375 C CA . VAL A 1 342 ? -7.388 -8.528 7.110 1.00 96.19 342 VAL A CA 1
ATOM 2376 C C . VAL A 1 342 ? -8.080 -8.250 8.446 1.00 96.19 342 VAL A C 1
ATOM 2378 O O . VAL A 1 342 ? -7.469 -8.424 9.498 1.00 96.19 342 VAL A O 1
ATOM 2381 N N . ALA A 1 343 ? -9.361 -7.868 8.438 1.00 97.25 343 ALA A N 1
ATOM 2382 C CA . ALA A 1 343 ? -10.122 -7.588 9.653 1.00 97.25 343 ALA A CA 1
ATOM 2383 C C . ALA A 1 343 ? -10.206 -8.811 10.568 1.00 97.25 343 ALA A C 1
ATOM 2385 O O . ALA A 1 343 ? -10.052 -8.691 11.788 1.00 97.25 343 ALA A O 1
ATOM 2386 N N . HIS A 1 344 ? -10.430 -9.991 9.987 1.00 95.69 344 HIS A N 1
ATOM 2387 C CA . HIS A 1 344 ? -10.462 -11.240 10.733 1.00 95.69 344 HIS A CA 1
ATOM 2388 C C . HIS A 1 344 ? -9.120 -11.531 11.412 1.00 95.69 344 HIS A C 1
ATOM 2390 O O . HIS A 1 344 ? -9.088 -11.832 12.608 1.00 95.69 344 HIS A O 1
ATOM 2396 N N . GLU A 1 345 ? -8.015 -11.389 10.679 1.00 94.38 345 GLU A N 1
ATOM 2397 C CA . GLU A 1 345 ? -6.678 -11.652 11.206 1.00 94.38 345 GLU A CA 1
ATOM 2398 C C . GLU A 1 345 ? -6.274 -10.636 12.285 1.00 94.38 345 GLU A C 1
ATOM 2400 O O . GLU A 1 345 ? -5.807 -11.027 13.357 1.00 94.38 345 GLU A O 1
ATOM 2405 N N . VAL A 1 346 ? -6.542 -9.344 12.076 1.00 94.94 346 VAL A N 1
ATOM 2406 C CA . VAL A 1 346 ? -6.307 -8.294 13.083 1.00 94.94 346 VAL A CA 1
ATOM 2407 C C . VAL A 1 346 ? -7.120 -8.577 14.348 1.00 94.94 346 VAL A C 1
ATOM 2409 O O . VAL A 1 346 ? -6.583 -8.548 15.457 1.00 94.94 346 VAL A O 1
ATOM 2412 N N . TYR A 1 347 ? -8.409 -8.903 14.209 1.00 95.25 347 TYR A N 1
ATOM 2413 C CA . TYR A 1 347 ? -9.255 -9.284 15.341 1.00 95.25 347 TYR A CA 1
ATOM 2414 C C . TYR A 1 347 ? -8.674 -10.486 16.099 1.00 95.25 347 TYR A C 1
ATOM 2416 O O . TYR A 1 347 ? -8.599 -10.470 17.332 1.00 95.25 347 TYR A O 1
ATOM 2424 N N . ARG A 1 348 ? -8.231 -11.523 15.381 1.00 92.75 348 ARG A N 1
ATOM 2425 C CA . ARG A 1 348 ? -7.629 -12.727 15.966 1.00 92.75 348 ARG A CA 1
ATOM 2426 C C . ARG A 1 348 ? -6.360 -12.400 16.753 1.00 92.75 348 ARG A C 1
ATOM 2428 O O . ARG A 1 348 ? -6.208 -12.887 17.874 1.00 92.75 348 ARG A O 1
ATOM 2435 N N . GLN A 1 349 ? -5.476 -11.572 16.202 1.00 92.25 349 GLN A N 1
ATOM 2436 C CA . GLN A 1 349 ? -4.235 -11.169 16.868 1.00 92.25 349 GLN A CA 1
ATOM 2437 C C . GLN A 1 349 ? -4.497 -10.290 18.098 1.00 92.25 349 GLN A C 1
ATOM 2439 O O . GLN A 1 349 ? -3.888 -10.493 19.143 1.00 92.25 349 GLN A O 1
ATOM 2444 N N . LEU A 1 350 ? -5.441 -9.347 18.025 1.00 92.25 350 LEU A N 1
ATOM 2445 C CA . LEU A 1 350 ? -5.746 -8.461 19.155 1.00 92.25 350 LEU A CA 1
ATOM 2446 C C . LEU A 1 350 ? -6.547 -9.150 20.271 1.00 92.25 350 LEU A C 1
ATOM 2448 O O . LEU A 1 350 ? -6.429 -8.768 21.438 1.00 92.25 350 LEU A O 1
ATOM 2452 N N . SER A 1 351 ? -7.363 -10.156 19.942 1.00 89.00 351 SER A N 1
ATOM 2453 C CA . SER A 1 351 ? -8.154 -10.910 20.926 1.00 89.00 351 SER A CA 1
ATOM 2454 C C . SER A 1 351 ? -7.343 -11.992 21.647 1.00 89.00 351 SER A C 1
ATOM 2456 O O . SER A 1 351 ? -7.593 -12.270 22.825 1.00 89.00 351 SER A O 1
ATOM 2458 N N . ASN A 1 352 ? -6.334 -12.570 20.992 1.00 84.38 352 ASN A N 1
ATOM 2459 C CA . ASN A 1 352 ? -5.471 -13.575 21.599 1.00 84.38 352 ASN A CA 1
ATOM 2460 C C . ASN A 1 352 ? -4.334 -12.936 22.399 1.00 84.38 352 ASN A C 1
ATOM 2462 O O . ASN A 1 352 ? -3.283 -12.585 21.880 1.00 84.38 352 ASN A O 1
ATOM 2466 N N . ARG A 1 353 ? -4.485 -12.920 23.726 1.00 67.81 353 ARG A N 1
ATOM 2467 C CA . ARG A 1 353 ? -3.474 -12.421 24.681 1.00 67.81 353 ARG A CA 1
ATOM 2468 C C . ARG A 1 353 ? -2.086 -13.083 24.558 1.00 67.81 353 ARG A C 1
ATOM 2470 O O . ARG A 1 353 ? -1.117 -12.546 25.089 1.00 67.81 353 ARG A O 1
ATOM 2477 N N . HIS A 1 354 ? -2.007 -14.248 23.915 1.00 59.91 354 HIS A N 1
ATOM 2478 C CA . HIS A 1 354 ? -0.803 -15.071 23.771 1.00 59.91 354 HIS A CA 1
ATOM 2479 C C . HIS A 1 354 ? -0.280 -15.170 22.330 1.00 59.91 354 HIS A C 1
ATOM 2481 O O . HIS A 1 354 ? 0.607 -15.986 22.088 1.00 59.91 354 HIS A O 1
ATOM 2487 N N . SER A 1 355 ? -0.802 -14.394 21.369 1.00 56.22 355 SER A N 1
ATOM 2488 C CA . SER A 1 355 ? -0.200 -14.349 20.032 1.00 56.22 355 SER A CA 1
ATOM 2489 C C . SER A 1 355 ? 1.201 -13.746 20.153 1.00 56.22 355 SER A C 1
ATOM 2491 O O . SER A 1 355 ? 1.361 -12.540 20.303 1.00 56.22 355 SER A O 1
ATOM 2493 N N . GLY A 1 356 ? 2.225 -14.598 20.163 1.00 47.38 356 GLY A N 1
ATOM 2494 C CA . GLY A 1 356 ? 3.631 -14.215 20.311 1.00 47.38 356 GLY A CA 1
ATOM 2495 C C . GLY A 1 356 ? 4.230 -13.487 19.102 1.00 47.38 356 GLY A C 1
ATOM 2496 O O . GLY A 1 356 ? 5.451 -13.454 18.987 1.00 47.38 356 GLY A O 1
ATOM 2497 N N . SER A 1 357 ? 3.408 -12.947 18.194 1.00 55.94 357 SER A N 1
ATOM 2498 C CA . SER A 1 357 ? 3.858 -12.064 17.117 1.00 55.94 357 SER A CA 1
ATOM 2499 C C . SER A 1 357 ? 4.173 -10.670 17.663 1.00 55.94 357 SER A C 1
ATOM 2501 O O . SER A 1 357 ? 3.674 -10.267 18.719 1.00 55.94 357 SER A O 1
ATOM 2503 N N . ALA A 1 358 ? 5.028 -9.932 16.950 1.00 61.25 358 ALA A N 1
ATOM 2504 C CA . ALA A 1 358 ? 5.238 -8.512 17.201 1.00 61.25 358 ALA A CA 1
ATOM 2505 C C . ALA A 1 358 ? 3.867 -7.816 17.260 1.00 61.25 358 ALA A C 1
ATOM 2507 O O . ALA A 1 358 ? 3.079 -7.891 16.322 1.00 61.25 358 ALA A O 1
ATOM 2508 N N . GLY A 1 359 ? 3.531 -7.238 18.414 1.00 80.12 359 GLY A N 1
ATOM 2509 C CA . GLY A 1 359 ? 2.213 -6.643 18.612 1.00 80.12 359 GLY A CA 1
ATOM 2510 C C . GLY A 1 359 ? 2.060 -5.368 17.789 1.00 80.12 359 GLY A C 1
ATOM 2511 O O . GLY A 1 359 ? 3.005 -4.587 17.712 1.00 80.12 359 GLY A O 1
ATOM 2512 N N . PHE A 1 360 ? 0.854 -5.130 17.265 1.00 89.25 360 PHE A N 1
ATOM 2513 C CA . PHE A 1 360 ? 0.496 -3.895 16.563 1.00 89.25 360 PHE A CA 1
ATOM 2514 C C . PHE A 1 360 ? 0.999 -2.651 17.302 1.00 89.25 360 PHE A C 1
ATOM 2516 O O . PHE A 1 360 ? 0.703 -2.458 18.501 1.00 89.25 360 PHE A O 1
ATOM 2523 N N . ARG A 1 361 ? 1.720 -1.785 16.578 1.00 89.06 361 ARG A N 1
ATOM 2524 C CA . ARG A 1 361 ? 2.064 -0.463 17.089 1.00 89.06 361 ARG A CA 1
ATOM 2525 C C . ARG A 1 361 ? 0.815 0.423 17.049 1.00 89.06 361 ARG A C 1
ATOM 2527 O O . ARG A 1 361 ? -0.095 0.205 16.249 1.00 89.06 361 ARG A O 1
ATOM 2534 N N . PRO A 1 362 ? 0.736 1.439 17.921 1.00 86.88 362 PRO A N 1
ATOM 2535 C CA . PRO A 1 362 ? -0.386 2.372 17.923 1.00 86.88 362 PRO A CA 1
ATOM 2536 C C . PRO A 1 362 ? -0.579 3.087 16.582 1.00 86.88 362 PRO A C 1
ATOM 2538 O O . PRO A 1 362 ? -1.716 3.240 16.149 1.00 86.88 362 PRO A O 1
ATOM 2541 N N . SER A 1 363 ? 0.517 3.480 15.928 1.00 88.69 363 SER A N 1
ATOM 2542 C CA . SER A 1 363 ? 0.517 4.104 14.600 1.00 88.69 363 SER A CA 1
ATOM 2543 C C . SER A 1 363 ? -0.157 3.222 13.553 1.00 88.69 363 SER A C 1
ATOM 2545 O O . SER A 1 363 ? -0.989 3.703 12.787 1.00 88.69 363 SER A O 1
ATOM 2547 N N . ASP A 1 364 ? 0.147 1.924 13.569 1.00 92.12 364 ASP A N 1
ATOM 2548 C CA . ASP A 1 364 ? -0.338 0.961 12.579 1.00 92.12 364 ASP A CA 1
ATOM 2549 C C . ASP A 1 364 ? -1.848 0.790 12.714 1.00 92.12 364 ASP A C 1
ATOM 2551 O O . ASP A 1 364 ? -2.574 0.824 11.729 1.00 92.12 364 ASP A O 1
ATOM 2555 N N . LEU A 1 365 ? -2.352 0.719 13.952 1.00 94.50 365 LEU A N 1
ATOM 2556 C CA . LEU A 1 365 ? -3.791 0.649 14.217 1.00 94.50 365 LEU A CA 1
ATOM 2557 C C . LEU A 1 365 ? -4.529 1.903 13.751 1.00 94.50 365 LEU A C 1
ATOM 2559 O O . LEU A 1 365 ? -5.636 1.803 13.227 1.00 94.50 365 LEU A O 1
ATOM 2563 N N . VAL A 1 366 ? -3.934 3.081 13.930 1.00 94.94 366 VAL A N 1
ATOM 2564 C CA . VAL A 1 366 ? -4.529 4.332 13.449 1.00 94.94 366 VAL A CA 1
ATOM 2565 C C . VAL A 1 366 ? -4.535 4.361 11.921 1.00 94.94 366 VAL A C 1
ATOM 2567 O O . VAL A 1 366 ? -5.582 4.629 11.329 1.00 94.94 366 VAL A O 1
ATOM 2570 N N . LYS A 1 367 ? -3.417 4.004 11.273 1.00 94.69 367 LYS A N 1
ATOM 2571 C CA . LYS A 1 367 ? -3.320 3.874 9.809 1.00 94.69 367 LYS A CA 1
ATOM 2572 C C . LYS A 1 367 ? -4.347 2.871 9.273 1.00 94.69 367 LYS A C 1
ATOM 2574 O O . LYS A 1 367 ? -5.062 3.188 8.324 1.00 94.69 367 LYS A O 1
ATOM 2579 N N . LEU A 1 368 ? -4.489 1.720 9.928 1.00 96.69 368 LEU A N 1
ATOM 2580 C CA . LEU A 1 368 ? -5.443 0.667 9.588 1.00 96.69 368 LEU A CA 1
ATOM 2581 C C . LEU A 1 368 ? -6.890 1.171 9.664 1.00 96.69 368 LEU A C 1
ATOM 2583 O O . LEU A 1 368 ? -7.626 1.064 8.688 1.00 96.69 368 LEU A O 1
ATOM 2587 N N . VAL A 1 369 ? -7.314 1.761 10.786 1.00 97.44 369 VAL A N 1
ATOM 2588 C CA . VAL A 1 369 ? -8.699 2.246 10.938 1.00 97.44 369 VAL A CA 1
ATOM 2589 C C . VAL A 1 369 ? -8.995 3.385 9.954 1.00 97.44 369 VAL A C 1
ATOM 2591 O O . VAL A 1 369 ? -10.059 3.397 9.333 1.00 97.44 369 VAL A O 1
ATOM 2594 N N . ASN A 1 370 ? -8.034 4.285 9.723 1.00 96.50 370 ASN A N 1
ATOM 2595 C CA . ASN A 1 370 ? -8.143 5.325 8.696 1.00 96.50 370 ASN A CA 1
ATOM 2596 C C . ASN A 1 370 ? -8.258 4.739 7.280 1.00 96.50 370 ASN A C 1
ATOM 2598 O O . ASN A 1 370 ? -8.959 5.296 6.434 1.00 96.50 370 ASN A O 1
ATOM 2602 N N . ALA A 1 371 ? -7.580 3.626 6.986 1.00 96.25 371 ALA A N 1
ATOM 2603 C CA . ALA A 1 371 ? -7.711 2.935 5.708 1.00 96.25 371 ALA A CA 1
ATOM 2604 C C . ALA A 1 371 ? -9.127 2.363 5.520 1.00 96.25 371 ALA A C 1
ATOM 2606 O O . ALA A 1 371 ? -9.733 2.583 4.474 1.00 96.25 371 ALA A O 1
ATOM 2607 N N . TYR A 1 372 ? -9.708 1.735 6.547 1.00 97.75 372 TYR A N 1
ATOM 2608 C CA . TYR A 1 372 ? -11.091 1.236 6.490 1.00 97.75 372 TYR A CA 1
ATOM 2609 C C . TYR A 1 372 ? -12.105 2.368 6.303 1.00 97.75 372 TYR A C 1
ATOM 2611 O O . TYR A 1 372 ? -13.003 2.256 5.465 1.00 97.75 372 TYR A O 1
ATOM 2619 N N . ALA A 1 373 ? -11.932 3.477 7.029 1.00 96.75 373 ALA A N 1
ATOM 2620 C CA . ALA A 1 373 ? -12.771 4.662 6.878 1.00 96.75 373 ALA A CA 1
ATOM 2621 C C . ALA A 1 373 ? -12.698 5.236 5.455 1.00 96.75 373 ALA A C 1
ATOM 2623 O O . ALA A 1 373 ? -13.737 5.453 4.831 1.00 96.75 373 ALA A O 1
ATOM 2624 N N . ARG A 1 374 ? -11.491 5.387 4.888 1.00 94.75 374 ARG A N 1
ATOM 2625 C CA . ARG A 1 374 ? -11.303 5.854 3.501 1.00 94.75 374 ARG A CA 1
ATOM 2626 C C . ARG A 1 374 ? -11.882 4.895 2.463 1.00 94.75 374 ARG A C 1
ATOM 2628 O O . ARG A 1 374 ? -12.496 5.346 1.498 1.00 94.75 374 ARG A O 1
ATOM 2635 N N . ALA A 1 375 ? -11.736 3.586 2.662 1.00 94.56 375 ALA A N 1
ATOM 2636 C CA . ALA A 1 375 ? -12.370 2.585 1.806 1.00 94.56 375 ALA A CA 1
ATOM 2637 C C . ALA A 1 375 ? -13.912 2.635 1.906 1.00 94.56 375 ALA A C 1
ATOM 2639 O O . ALA A 1 375 ? -14.619 2.279 0.955 1.00 94.56 375 ALA A O 1
ATOM 2640 N N . GLY A 1 376 ? -14.440 3.125 3.033 1.00 95.62 376 GLY A N 1
ATOM 2641 C CA . GLY A 1 376 ? -15.860 3.088 3.370 1.00 95.62 376 GLY A CA 1
ATOM 2642 C C . GLY A 1 376 ? -16.328 1.665 3.661 1.00 95.62 376 GLY A C 1
ATOM 2643 O O . GLY A 1 376 ? -17.428 1.295 3.258 1.00 95.62 376 GLY A O 1
ATOM 2644 N N . TYR A 1 377 ? -15.469 0.856 4.286 1.00 96.75 377 TYR A N 1
ATOM 2645 C CA . TYR A 1 377 ? -15.722 -0.557 4.545 1.00 96.75 377 TYR A CA 1
ATOM 2646 C C . TYR A 1 377 ? -15.972 -0.796 6.038 1.00 96.75 377 TYR A C 1
ATOM 2648 O O . TYR A 1 377 ? -15.043 -0.787 6.844 1.00 96.75 377 TYR A O 1
ATOM 2656 N N . GLY A 1 378 ? -17.242 -0.984 6.403 1.00 95.06 378 GLY A N 1
ATOM 2657 C CA . GLY A 1 378 ? -17.692 -1.209 7.784 1.00 95.06 378 GLY A CA 1
ATOM 2658 C C . GLY A 1 378 ? -18.463 -2.516 7.992 1.00 95.06 378 GLY A C 1
ATOM 2659 O O . GLY A 1 378 ? -19.048 -2.705 9.054 1.00 95.06 378 GLY A O 1
ATOM 2660 N N . ASP A 1 379 ? -18.478 -3.403 6.996 1.00 94.50 379 ASP A N 1
ATOM 2661 C CA . ASP A 1 379 ? -19.260 -4.644 6.999 1.00 94.50 379 ASP A CA 1
ATOM 2662 C C . ASP A 1 379 ? -18.411 -5.875 7.385 1.00 94.50 379 ASP A C 1
ATOM 2664 O O . ASP A 1 379 ? -17.222 -5.772 7.697 1.00 94.50 379 ASP A O 1
ATOM 2668 N N . GLY A 1 380 ? -19.039 -7.057 7.402 1.00 95.50 380 GLY A N 1
ATOM 2669 C CA . GLY A 1 380 ? -18.348 -8.338 7.579 1.00 95.50 380 GLY A CA 1
ATOM 2670 C C . GLY A 1 380 ? -17.649 -8.469 8.936 1.00 95.50 380 GLY A C 1
ATOM 2671 O O . GLY A 1 380 ? -18.282 -8.372 9.992 1.00 95.50 380 GLY A O 1
ATOM 2672 N N . ASN A 1 381 ? -16.341 -8.722 8.915 1.00 96.75 381 ASN A N 1
ATOM 2673 C CA . ASN A 1 381 ? -15.498 -8.825 10.106 1.00 96.75 381 ASN A CA 1
ATOM 2674 C C . ASN A 1 381 ? -15.024 -7.463 10.642 1.00 96.75 381 ASN A C 1
ATOM 2676 O O . ASN A 1 381 ? -14.530 -7.407 11.775 1.00 96.75 381 ASN A O 1
ATOM 2680 N N . ALA A 1 382 ? -15.196 -6.369 9.889 1.00 97.19 382 ALA A N 1
ATOM 2681 C CA . ALA A 1 382 ? -14.702 -5.049 10.280 1.00 97.19 382 ALA A CA 1
ATOM 2682 C C . ALA A 1 382 ? -15.248 -4.573 11.643 1.00 97.19 382 ALA A C 1
ATOM 2684 O O . ALA A 1 382 ? -14.434 -4.163 12.470 1.00 97.19 382 ALA A O 1
ATOM 2685 N N . PRO A 1 383 ? -16.548 -4.708 11.990 1.00 97.75 383 PRO A N 1
ATOM 2686 C CA . PRO A 1 383 ? -17.046 -4.276 13.301 1.00 97.75 383 PRO A CA 1
ATOM 2687 C C . PRO A 1 383 ? -16.350 -4.962 14.487 1.00 97.75 383 PRO A C 1
ATOM 2689 O O . PRO A 1 383 ? -16.055 -4.323 15.497 1.00 97.75 383 PRO A O 1
ATOM 2692 N N . ARG A 1 384 ? -16.032 -6.259 14.358 1.00 97.12 384 ARG A N 1
ATOM 2693 C CA . ARG A 1 384 ? -15.327 -7.022 15.406 1.00 97.12 384 ARG A CA 1
ATOM 2694 C C . ARG A 1 384 ? -13.878 -6.576 15.540 1.00 97.12 384 ARG A C 1
ATOM 2696 O O . ARG A 1 384 ? -13.378 -6.445 16.657 1.00 97.12 384 ARG A O 1
ATOM 2703 N N . MET A 1 385 ? -13.218 -6.327 14.410 1.00 97.25 385 MET A N 1
ATOM 2704 C CA . MET A 1 385 ? -11.886 -5.731 14.384 1.00 97.25 385 MET A CA 1
ATOM 2705 C C . MET A 1 385 ? -11.899 -4.364 15.079 1.00 97.25 385 MET A C 1
ATOM 2707 O O . MET A 1 385 ? -11.102 -4.151 15.987 1.00 97.25 385 MET A O 1
ATOM 2711 N N . LEU A 1 386 ? -12.826 -3.470 14.722 1.00 97.81 386 LEU A N 1
ATOM 2712 C CA . LEU A 1 386 ? -12.934 -2.127 15.304 1.00 97.81 386 LEU A CA 1
ATOM 2713 C C . LEU A 1 386 ? -13.139 -2.171 16.825 1.00 97.81 386 LEU A C 1
ATOM 2715 O O . LEU A 1 386 ? -12.492 -1.417 17.553 1.00 97.81 386 LEU A O 1
ATOM 2719 N N . ASP A 1 387 ? -13.955 -3.097 17.330 1.00 97.19 387 ASP A N 1
ATOM 2720 C CA . ASP A 1 387 ? -14.134 -3.300 18.774 1.00 97.19 387 ASP A CA 1
ATOM 2721 C C . ASP A 1 387 ? -12.857 -3.771 19.477 1.00 97.19 387 ASP A C 1
ATOM 2723 O O . ASP A 1 387 ? -12.536 -3.303 20.580 1.00 97.19 387 ASP A O 1
ATOM 2727 N N . ALA A 1 388 ? -12.105 -4.675 18.845 1.00 95.56 388 ALA A N 1
ATOM 2728 C CA . ALA A 1 388 ? -10.826 -5.141 19.365 1.00 95.56 388 ALA A CA 1
ATOM 2729 C C . ALA A 1 388 ? -9.775 -4.021 19.368 1.00 95.56 388 ALA A C 1
ATOM 2731 O O . ALA A 1 388 ? -9.086 -3.841 20.375 1.00 95.56 388 ALA A O 1
ATOM 2732 N N . VAL A 1 389 ? -9.707 -3.217 18.301 1.00 96.00 389 VAL A N 1
ATOM 2733 C CA . VAL A 1 389 ? -8.820 -2.047 18.208 1.00 96.00 389 VAL A CA 1
ATOM 2734 C C . VAL A 1 389 ? -9.162 -1.022 19.286 1.00 96.00 389 VAL A C 1
ATOM 2736 O O . VAL A 1 389 ? -8.282 -0.624 20.052 1.00 96.00 389 VAL A O 1
ATOM 2739 N N . ALA A 1 390 ? -10.438 -0.641 19.414 1.00 95.81 390 ALA A N 1
ATOM 2740 C CA . ALA A 1 390 ? -10.891 0.303 20.433 1.00 95.81 390 ALA A CA 1
ATOM 2741 C C . ALA A 1 390 ? -10.519 -0.182 21.842 1.00 95.81 390 ALA A C 1
ATOM 2743 O O . ALA A 1 390 ? -9.921 0.554 22.630 1.00 95.81 390 ALA A O 1
ATOM 2744 N N . SER A 1 391 ? -10.798 -1.453 22.141 1.00 94.50 391 SER A N 1
ATOM 2745 C CA . SER A 1 391 ? -10.471 -2.066 23.431 1.00 94.50 391 SER A CA 1
ATOM 2746 C C . SER A 1 391 ? -8.965 -2.080 23.700 1.00 94.50 391 SER A C 1
ATOM 2748 O O . SER A 1 391 ? -8.532 -1.749 24.807 1.00 94.50 391 SER A O 1
ATOM 2750 N N . TYR A 1 392 ? -8.156 -2.426 22.697 1.00 93.19 392 TYR A N 1
ATOM 2751 C CA . TYR A 1 392 ? -6.699 -2.447 22.798 1.00 93.19 392 TYR A CA 1
ATOM 2752 C C . TYR A 1 392 ? -6.132 -1.052 23.095 1.00 93.19 392 TYR A C 1
ATOM 2754 O O . TYR A 1 392 ? -5.366 -0.883 24.051 1.00 93.19 392 TYR A O 1
ATOM 2762 N N . VAL A 1 393 ? -6.562 -0.033 22.343 1.00 92.44 393 VAL A N 1
ATOM 2763 C CA . VAL A 1 393 ? -6.134 1.361 22.537 1.00 92.44 393 VAL A CA 1
ATOM 2764 C C . VAL A 1 393 ? -6.528 1.862 23.928 1.00 92.44 393 VAL A C 1
ATOM 2766 O O . VAL A 1 393 ? -5.677 2.374 24.660 1.00 92.44 393 VAL A O 1
ATOM 2769 N N . VAL A 1 394 ? -7.779 1.639 24.351 1.00 93.81 394 VAL A N 1
ATOM 2770 C CA . VAL A 1 394 ? -8.265 2.012 25.692 1.00 93.81 394 VAL A CA 1
ATOM 2771 C C . VAL A 1 394 ? -7.406 1.382 26.787 1.00 93.81 394 VAL A C 1
ATOM 2773 O O . VAL A 1 394 ? -7.004 2.063 27.735 1.00 93.81 394 VAL A O 1
ATOM 2776 N N . GLN A 1 395 ? -7.092 0.090 26.672 1.00 91.81 395 GLN A N 1
ATOM 2777 C CA . GLN A 1 395 ? -6.261 -0.605 27.652 1.00 91.81 395 GLN A CA 1
ATOM 2778 C C . GLN A 1 395 ? -4.845 -0.022 27.728 1.00 91.81 395 GLN A C 1
ATOM 2780 O O . GLN A 1 395 ? -4.324 0.146 28.834 1.00 91.81 395 GLN A O 1
ATOM 2785 N N . ARG A 1 396 ? -4.220 0.299 26.588 1.00 91.00 396 ARG A N 1
ATOM 2786 C CA . ARG A 1 396 ? -2.867 0.881 26.536 1.00 91.00 396 ARG A CA 1
ATOM 2787 C C . ARG A 1 396 ? -2.827 2.284 27.136 1.00 91.00 396 ARG A C 1
ATOM 2789 O O . ARG A 1 396 ? -1.963 2.548 27.972 1.00 91.00 396 ARG A O 1
ATOM 2796 N N . VAL A 1 397 ? -3.794 3.136 26.791 1.00 89.94 397 VAL A N 1
ATOM 2797 C CA . VAL A 1 397 ? -3.924 4.495 27.344 1.00 89.94 397 VAL A CA 1
ATOM 2798 C C . VAL A 1 397 ? -4.138 4.454 28.860 1.00 89.94 397 VAL A C 1
ATOM 2800 O O . VAL A 1 397 ? -3.440 5.137 29.610 1.00 89.94 397 VAL A O 1
ATOM 2803 N N . ARG A 1 398 ? -5.046 3.598 29.350 1.00 90.75 398 ARG A N 1
ATOM 2804 C CA . ARG A 1 398 ? -5.312 3.457 30.794 1.00 90.75 398 ARG A CA 1
ATOM 2805 C C . ARG A 1 398 ? -4.094 2.975 31.575 1.00 90.75 398 ARG A C 1
ATOM 2807 O O . ARG A 1 398 ? -3.864 3.446 32.687 1.00 90.75 398 ARG A O 1
ATOM 2814 N N . LYS A 1 399 ? -3.317 2.058 30.993 1.00 89.62 399 LYS A N 1
ATOM 2815 C CA . LYS A 1 399 ? -2.077 1.535 31.584 1.00 89.62 399 LYS A CA 1
ATOM 2816 C C . LYS A 1 399 ? -0.883 2.478 31.442 1.00 89.62 399 LYS A C 1
ATOM 2818 O O . LYS A 1 399 ? 0.170 2.142 31.967 1.00 89.62 399 LYS A O 1
ATOM 2823 N N . GLN A 1 400 ? -1.029 3.614 30.754 1.00 86.12 400 GLN A N 1
ATOM 2824 C CA . GLN A 1 400 ? 0.075 4.542 30.475 1.00 86.12 400 GLN A CA 1
ATOM 2825 C C . GLN A 1 400 ? 1.263 3.822 29.823 1.00 86.12 400 GLN A C 1
ATOM 2827 O O . GLN A 1 400 ? 2.419 4.021 30.180 1.00 86.12 400 GLN A O 1
ATOM 2832 N N . HIS A 1 401 ? 0.956 2.905 28.907 1.00 85.06 401 HIS A N 1
ATOM 2833 C CA . HIS A 1 401 ? 1.975 2.109 28.245 1.00 85.06 401 HIS A CA 1
ATOM 2834 C C . HIS A 1 401 ? 2.805 2.984 27.291 1.00 85.06 401 HIS A C 1
ATOM 2836 O O . HIS A 1 401 ? 2.252 3.893 26.681 1.00 85.06 401 HIS A O 1
ATOM 2842 N N . LEU A 1 402 ? 4.097 2.678 27.110 1.00 79.19 402 LEU A N 1
ATOM 2843 C CA . LEU A 1 402 ? 4.975 3.402 26.170 1.00 79.19 402 LEU A CA 1
ATOM 2844 C C . LEU A 1 402 ? 4.399 3.403 24.744 1.00 79.19 402 LEU A C 1
ATOM 2846 O O . LEU A 1 402 ? 4.339 4.430 24.084 1.00 79.19 402 LEU A O 1
ATOM 2850 N N . ASN A 1 403 ? 3.851 2.261 24.329 1.00 80.56 403 ASN A N 1
ATOM 2851 C CA . ASN A 1 403 ? 3.117 2.100 23.070 1.00 80.56 403 ASN A CA 1
ATOM 2852 C C . ASN A 1 403 ? 1.631 2.481 23.232 1.00 80.56 403 ASN A C 1
ATOM 2854 O O . ASN A 1 403 ? 0.754 1.676 22.920 1.00 80.56 403 ASN A O 1
ATOM 2858 N N . ALA A 1 404 ? 1.322 3.637 23.811 1.00 84.69 404 ALA A N 1
ATOM 2859 C CA . ALA A 1 404 ? -0.021 4.215 23.767 1.00 84.69 404 ALA A CA 1
ATOM 2860 C C . ALA A 1 404 ? -0.071 5.282 22.667 1.00 84.69 404 ALA A C 1
ATOM 2862 O O . ALA A 1 404 ? 0.912 5.988 22.456 1.00 84.69 404 ALA A O 1
ATOM 2863 N N . VAL A 1 405 ? -1.215 5.421 21.987 1.00 84.75 405 VAL A N 1
ATOM 2864 C CA . VAL A 1 405 ? -1.421 6.522 21.030 1.00 84.75 405 VAL A CA 1
ATOM 2865 C C . VAL A 1 405 ? -1.272 7.836 21.798 1.00 84.75 405 VAL A C 1
ATOM 2867 O O . VAL A 1 405 ? -2.010 8.077 22.752 1.00 84.75 405 VAL A O 1
ATOM 2870 N N . SER A 1 406 ? -0.291 8.655 21.431 1.00 87.44 406 SER A N 1
ATOM 2871 C CA . SER A 1 406 ? 0.060 9.875 22.167 1.00 87.44 406 SER A CA 1
ATOM 2872 C C . SER A 1 406 ? 0.067 11.121 21.290 1.00 87.44 406 SER A C 1
ATOM 2874 O O . SER A 1 406 ? -0.205 12.207 21.799 1.00 87.44 406 SER A O 1
ATOM 2876 N N . ARG A 1 407 ? 0.328 10.980 19.985 1.00 89.75 407 ARG A N 1
ATOM 2877 C CA . ARG A 1 407 ? 0.340 12.100 19.043 1.00 89.75 407 ARG A CA 1
ATOM 2878 C C . ARG A 1 407 ? -1.093 12.639 18.873 1.00 89.75 407 ARG A C 1
ATOM 2880 O O . ARG A 1 407 ? -1.995 11.852 18.580 1.00 89.75 407 ARG A O 1
ATOM 2887 N N . PRO A 1 408 ? -1.336 13.955 19.030 1.00 89.44 408 PRO A N 1
ATOM 2888 C CA . PRO A 1 408 ? -2.677 14.529 18.892 1.00 89.44 408 PRO A CA 1
ATOM 2889 C C . PRO A 1 408 ? -3.352 14.239 17.545 1.00 89.44 408 PRO A C 1
ATOM 2891 O O . PRO A 1 408 ? -4.552 13.977 17.524 1.00 89.44 408 PRO A O 1
ATOM 2894 N N . ALA A 1 409 ? -2.586 14.231 16.448 1.00 89.38 409 ALA A N 1
ATOM 2895 C CA . ALA A 1 409 ? -3.088 13.904 15.111 1.00 89.38 409 ALA A CA 1
ATOM 2896 C C . ALA A 1 409 ? -3.589 12.453 15.005 1.00 89.38 409 ALA A C 1
ATOM 2898 O O . ALA A 1 409 ? -4.632 12.196 14.410 1.00 89.38 409 ALA A O 1
ATOM 2899 N N . ASP A 1 410 ? -2.891 11.509 15.640 1.00 92.69 410 ASP A N 1
ATOM 2900 C CA . ASP A 1 410 ? -3.289 10.099 15.645 1.00 92.69 410 ASP A CA 1
ATOM 2901 C C . ASP A 1 410 ? -4.566 9.890 16.469 1.00 92.69 410 ASP A C 1
ATOM 2903 O O . ASP A 1 410 ? -5.451 9.122 16.095 1.00 92.69 410 ASP A O 1
ATOM 2907 N N . LEU A 1 411 ? -4.680 10.607 17.592 1.00 93.25 411 LEU A N 1
ATOM 2908 C CA . LEU A 1 411 ? -5.860 10.582 18.453 1.00 93.25 411 LEU A CA 1
ATOM 2909 C C . LEU A 1 411 ? -7.103 11.133 17.742 1.00 93.25 411 LEU A C 1
ATOM 2911 O O . LEU A 1 411 ? -8.171 10.523 17.827 1.00 93.25 411 LEU A O 1
ATOM 2915 N N . SER A 1 412 ? -6.980 12.273 17.057 1.00 93.38 412 SER A N 1
ATOM 2916 C CA . SER A 1 412 ? -8.091 12.860 16.304 1.00 93.38 412 SER A CA 1
ATOM 2917 C C . SER A 1 412 ? -8.446 12.022 15.078 1.00 93.38 412 SER A C 1
ATOM 2919 O O . SER A 1 412 ? -9.630 11.769 14.860 1.00 93.38 412 SER A O 1
ATOM 2921 N N . GLY A 1 413 ? -7.446 11.529 14.340 1.00 92.50 413 GLY A N 1
ATOM 2922 C CA . GLY A 1 413 ? -7.635 10.637 13.197 1.00 92.50 413 GLY A CA 1
ATOM 2923 C C . GLY A 1 413 ? -8.388 9.366 13.582 1.00 92.50 413 GLY A C 1
ATOM 2924 O O . GLY A 1 413 ? -9.375 9.019 12.941 1.00 92.50 413 GLY A O 1
ATOM 2925 N N . LEU A 1 414 ? -8.012 8.736 14.700 1.00 95.31 414 LEU A N 1
ATOM 2926 C CA . LEU A 1 414 ? -8.708 7.555 15.206 1.00 95.31 414 LEU A CA 1
ATOM 2927 C C . LEU A 1 414 ? -10.191 7.837 15.487 1.00 95.31 414 LEU A C 1
ATOM 2929 O O . LEU A 1 414 ? -11.052 7.081 15.050 1.00 95.31 414 LEU A O 1
ATOM 2933 N N . VAL A 1 415 ? -10.517 8.921 16.200 1.00 95.88 415 VAL A N 1
ATOM 2934 C CA . VAL A 1 415 ? -11.919 9.255 16.519 1.00 95.88 415 VAL A CA 1
ATOM 2935 C C . VAL A 1 415 ? -12.712 9.606 15.257 1.00 95.88 415 VAL A C 1
ATOM 2937 O O . VAL A 1 415 ? -13.854 9.165 15.125 1.00 95.88 415 VAL A O 1
ATOM 2940 N N . ALA A 1 416 ? -12.109 10.352 14.327 1.00 95.50 416 ALA A N 1
ATOM 2941 C CA . ALA A 1 416 ? -12.726 10.692 13.048 1.00 95.50 416 ALA A CA 1
ATOM 2942 C C . ALA A 1 416 ? -13.056 9.433 12.237 1.00 95.50 416 ALA A C 1
ATOM 2944 O O . ALA A 1 416 ? -14.191 9.266 11.806 1.00 95.50 416 ALA A O 1
ATOM 2945 N N . ALA A 1 417 ? -12.124 8.486 12.138 1.00 96.12 417 ALA A N 1
ATOM 2946 C CA . ALA A 1 417 ? -12.339 7.268 11.369 1.00 96.12 417 ALA A CA 1
ATOM 2947 C C . ALA A 1 417 ? -13.443 6.363 11.950 1.00 96.12 417 ALA A C 1
ATOM 2949 O O . ALA A 1 417 ? -14.231 5.792 11.198 1.00 96.12 417 ALA A O 1
ATOM 2950 N N . PHE A 1 418 ? -13.573 6.272 13.281 1.00 97.00 418 PHE A N 1
ATOM 2951 C CA . PHE A 1 418 ? -14.717 5.585 13.902 1.00 97.00 418 PHE A CA 1
ATOM 2952 C C . PHE A 1 418 ? -16.053 6.281 13.596 1.00 97.00 418 PHE A C 1
ATOM 2954 O O . PHE A 1 418 ? -17.067 5.604 13.399 1.00 97.00 418 PHE A O 1
ATOM 2961 N N . ALA A 1 419 ? -16.061 7.617 13.547 1.00 96.25 419 ALA A N 1
ATOM 2962 C CA . ALA A 1 419 ? -17.242 8.395 13.188 1.00 96.25 419 ALA A CA 1
ATOM 2963 C C . ALA A 1 419 ? -17.618 8.221 11.705 1.00 96.25 419 ALA A C 1
ATOM 2965 O O . ALA A 1 419 ? -18.792 7.996 11.404 1.00 96.25 419 ALA A O 1
ATOM 2966 N N . ASP A 1 420 ? -16.636 8.238 10.801 1.00 96.25 420 ASP A N 1
ATOM 2967 C CA . ASP A 1 420 ? -16.821 8.045 9.356 1.00 96.25 420 ASP A CA 1
ATOM 2968 C C . ASP A 1 420 ? -17.394 6.661 9.036 1.00 96.25 420 ASP A C 1
ATOM 2970 O O . ASP A 1 420 ? -18.308 6.525 8.220 1.00 96.25 420 ASP A O 1
ATOM 2974 N N . LEU A 1 421 ? -16.922 5.634 9.748 1.00 96.69 421 LEU A N 1
ATOM 2975 C CA . LEU A 1 421 ? -17.441 4.268 9.658 1.00 96.69 421 LEU A CA 1
ATOM 2976 C C . LEU A 1 421 ? -18.813 4.093 10.322 1.00 96.69 421 LEU A C 1
ATOM 2978 O O . LEU A 1 421 ? -19.409 3.024 10.212 1.00 96.69 421 LEU A O 1
ATOM 2982 N N . ARG A 1 422 ? -19.320 5.120 11.021 1.00 96.69 422 ARG A N 1
ATOM 2983 C CA . ARG A 1 422 ? -20.554 5.072 11.822 1.00 96.69 422 ARG A CA 1
ATOM 2984 C C . ARG A 1 422 ? -20.576 3.872 12.774 1.00 96.69 422 ARG A C 1
ATOM 2986 O O . ARG A 1 422 ? -21.633 3.294 13.029 1.00 96.69 422 ARG A O 1
ATOM 2993 N N . HIS A 1 423 ? -19.410 3.488 13.296 1.00 96.12 423 HIS A N 1
ATOM 2994 C CA . HIS A 1 423 ? -19.288 2.314 14.152 1.00 96.12 423 HIS A CA 1
ATOM 2995 C C . HIS A 1 423 ? -19.887 2.614 15.522 1.00 96.12 423 HIS A C 1
ATOM 2997 O O . HIS A 1 423 ? -19.345 3.398 16.301 1.00 96.12 423 HIS A O 1
ATOM 3003 N N . THR A 1 424 ? -21.026 1.998 15.825 1.00 93.00 424 THR A N 1
ATOM 3004 C CA . THR A 1 424 ? -21.710 2.155 17.110 1.00 93.00 424 THR A CA 1
ATOM 3005 C C . THR 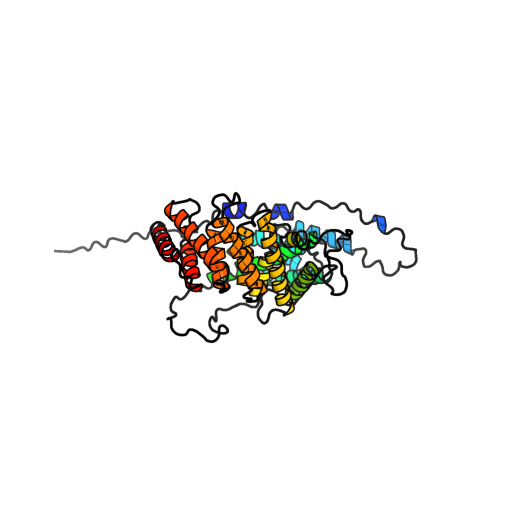A 1 424 ? -21.513 0.906 17.955 1.00 93.00 424 THR A C 1
ATOM 3007 O O . THR A 1 424 ? -22.225 -0.084 17.789 1.00 93.00 424 THR A O 1
ATOM 3010 N N . SER A 1 425 ? -20.569 0.952 18.892 1.00 94.62 425 SER A N 1
ATOM 3011 C CA . SER A 1 425 ? -20.372 -0.117 19.869 1.00 94.62 425 SER A CA 1
ATOM 3012 C C . SER A 1 425 ? -20.161 0.425 21.276 1.00 94.62 425 SER A C 1
ATOM 3014 O O . SER A 1 425 ? -19.875 1.605 21.483 1.00 94.62 425 SER A O 1
ATOM 3016 N N . VAL A 1 426 ? -20.264 -0.462 22.265 1.00 93.56 426 VAL A N 1
ATOM 3017 C CA . VAL A 1 426 ? -19.994 -0.134 23.673 1.00 93.56 426 VAL A CA 1
ATOM 3018 C C . VAL A 1 426 ? -18.537 0.270 23.926 1.00 93.56 426 VAL A C 1
ATOM 3020 O O . VAL A 1 426 ? -18.252 0.907 24.937 1.00 93.56 426 VAL A O 1
ATOM 3023 N N . ALA A 1 427 ? -17.614 -0.064 23.017 1.00 91.75 427 ALA A N 1
ATOM 3024 C CA . ALA A 1 427 ? -16.206 0.300 23.135 1.00 91.75 427 ALA A CA 1
ATOM 3025 C C . ALA A 1 427 ? -15.940 1.760 22.730 1.00 91.75 427 ALA A C 1
ATOM 3027 O O . ALA A 1 427 ? -14.991 2.366 23.227 1.00 91.75 427 ALA A O 1
ATOM 3028 N N . VAL A 1 428 ? -16.781 2.350 21.872 1.00 94.31 428 VAL A N 1
ATOM 3029 C CA . VAL A 1 428 ? -16.565 3.701 21.329 1.00 94.31 428 VAL A CA 1
ATOM 3030 C C . VAL A 1 428 ? -16.654 4.800 22.398 1.00 94.31 428 VAL A C 1
ATOM 3032 O O . VAL A 1 428 ? -15.734 5.616 22.463 1.00 94.31 428 VAL A O 1
ATOM 3035 N N . PRO A 1 429 ? -17.657 4.831 23.303 1.00 96.69 429 PRO A N 1
ATOM 3036 C CA . PRO A 1 429 ? -17.671 5.806 24.398 1.00 96.69 429 PRO A CA 1
ATOM 3037 C C . PRO A 1 429 ? -16.427 5.722 25.294 1.00 96.69 429 PRO A C 1
ATOM 3039 O O . PRO A 1 429 ? -15.884 6.744 25.720 1.00 96.69 429 PRO A O 1
ATOM 3042 N N . GLU A 1 430 ? -15.940 4.507 25.551 1.00 96.44 430 GLU A N 1
ATOM 3043 C CA . GLU A 1 430 ? -14.732 4.287 26.347 1.00 96.44 430 GLU A CA 1
ATOM 3044 C C . GLU A 1 430 ? -13.467 4.736 25.615 1.00 96.44 430 GLU A C 1
ATOM 3046 O O . GLU A 1 430 ? -12.575 5.323 26.236 1.00 96.44 430 GLU A O 1
ATOM 3051 N N . LEU A 1 431 ? -13.409 4.528 24.297 1.00 95.56 431 LEU A N 1
ATOM 3052 C CA . LEU A 1 431 ? -12.349 5.044 23.438 1.00 95.56 431 LEU A CA 1
ATOM 3053 C C . LEU A 1 431 ? -12.309 6.571 23.466 1.00 95.56 431 LEU A C 1
ATOM 3055 O O . LEU A 1 431 ? -11.257 7.134 23.755 1.00 95.56 431 LEU A O 1
ATOM 3059 N N . ILE A 1 432 ? -13.447 7.243 23.265 1.00 96.00 432 ILE A N 1
ATOM 3060 C CA . ILE A 1 432 ? -13.543 8.712 23.309 1.00 96.00 432 ILE A CA 1
ATOM 3061 C C . ILE A 1 432 ? -13.062 9.238 24.667 1.00 96.00 432 ILE A C 1
ATOM 3063 O O . ILE A 1 432 ? -12.278 10.190 24.734 1.00 96.00 432 ILE A O 1
ATOM 3067 N N . ARG A 1 433 ? -13.477 8.597 25.767 1.00 96.06 433 ARG A N 1
ATOM 3068 C CA . ARG A 1 433 ? -13.036 8.958 27.121 1.00 96.06 433 ARG A CA 1
ATOM 3069 C C . ARG A 1 433 ? -11.527 8.781 27.306 1.00 96.06 433 ARG A C 1
ATOM 3071 O O . ARG A 1 433 ? -10.884 9.670 27.867 1.00 96.06 433 ARG A O 1
ATOM 3078 N N . ALA A 1 434 ? -10.965 7.664 26.846 1.00 93.25 434 ALA A N 1
ATOM 3079 C CA . ALA A 1 434 ? -9.532 7.391 26.923 1.00 93.25 434 ALA A CA 1
ATOM 3080 C C . ALA A 1 434 ? -8.722 8.395 26.088 1.00 93.25 434 ALA A C 1
ATOM 3082 O O . ALA A 1 434 ? -7.779 8.991 26.605 1.00 93.25 434 ALA A O 1
ATOM 3083 N N . VAL A 1 435 ? -9.135 8.654 24.846 1.00 92.94 435 VAL A N 1
ATOM 3084 C CA . VAL A 1 435 ? -8.520 9.649 23.955 1.00 92.94 435 VAL A CA 1
ATOM 3085 C C . VAL A 1 435 ? -8.555 11.043 24.585 1.00 92.94 435 VAL A C 1
ATOM 3087 O O . VAL A 1 435 ? -7.533 11.720 24.639 1.00 92.94 435 VAL A O 1
ATOM 3090 N N . THR A 1 436 ? -9.692 11.444 25.161 1.00 93.31 436 THR A N 1
ATOM 3091 C CA . THR A 1 436 ? -9.842 12.743 25.841 1.00 93.31 436 THR A CA 1
ATOM 3092 C C . THR A 1 436 ? -8.913 12.855 27.050 1.00 93.31 436 THR A C 1
ATOM 3094 O O . THR A 1 436 ? -8.296 13.895 27.280 1.00 93.31 436 THR A O 1
ATOM 3097 N N . GLN A 1 437 ? -8.790 11.784 27.838 1.00 90.81 437 GLN A N 1
ATOM 3098 C CA . GLN A 1 437 ? -7.875 11.743 28.975 1.00 90.81 437 GLN A CA 1
ATOM 3099 C C . GLN A 1 437 ? -6.413 11.844 28.532 1.00 90.81 437 GLN A C 1
ATOM 3101 O O . GLN A 1 437 ? -5.629 12.526 29.190 1.00 90.81 437 GLN A O 1
ATOM 3106 N N . GLN A 1 438 ? -6.053 11.174 27.437 1.00 90.25 438 GLN A N 1
ATOM 3107 C CA . GLN A 1 438 ? -4.704 11.205 26.889 1.00 90.25 438 GLN A CA 1
ATOM 3108 C C . GLN A 1 438 ? -4.361 12.584 26.320 1.00 90.25 438 GLN A C 1
ATOM 3110 O O . GLN A 1 438 ? -3.320 13.133 26.667 1.00 90.25 438 GLN A O 1
ATOM 3115 N N . ALA A 1 439 ? -5.264 13.189 25.544 1.00 88.44 439 ALA A N 1
ATOM 3116 C CA . ALA A 1 439 ? -5.087 14.526 24.981 1.00 88.44 439 ALA A CA 1
ATOM 3117 C C . ALA A 1 439 ? -4.866 15.592 26.069 1.00 88.44 439 ALA A C 1
ATOM 3119 O O . ALA A 1 439 ? -4.022 16.464 25.918 1.00 88.44 439 ALA A O 1
ATOM 3120 N N . ARG A 1 440 ? -5.553 15.481 27.216 1.00 88.50 440 ARG A N 1
ATOM 3121 C CA . ARG A 1 440 ? -5.368 16.391 28.366 1.00 88.50 440 ARG A CA 1
ATOM 3122 C C . ARG A 1 440 ? -4.004 16.279 29.055 1.00 88.50 440 ARG A C 1
ATOM 3124 O O . ARG A 1 440 ? -3.691 17.122 29.890 1.00 88.50 440 ARG A O 1
ATOM 3131 N N . ARG A 1 441 ? -3.236 15.220 28.790 1.00 81.62 441 ARG A N 1
ATOM 3132 C CA . ARG A 1 441 ? -1.922 14.977 29.408 1.00 81.62 441 ARG A CA 1
ATOM 3133 C C . ARG A 1 441 ? -0.756 15.419 28.541 1.00 81.62 441 ARG A C 1
ATOM 3135 O O . ARG A 1 441 ? 0.340 15.543 29.073 1.00 81.62 441 ARG A O 1
ATOM 3142 N N . VAL A 1 442 ? -0.974 15.604 27.244 1.00 69.19 442 VAL A N 1
ATOM 3143 C CA . VAL A 1 442 ? 0.056 16.076 26.320 1.00 69.19 442 VAL A CA 1
ATOM 3144 C C . VAL A 1 442 ? 0.197 17.586 26.550 1.00 69.19 442 VAL A C 1
ATOM 3146 O O . VAL A 1 442 ? -0.767 18.307 26.285 1.00 69.19 442 VAL A O 1
ATOM 3149 N N . PRO A 1 443 ? 1.317 18.082 27.113 1.00 59.69 443 PRO A N 1
ATOM 3150 C CA . PRO A 1 443 ? 1.551 19.519 27.181 1.00 59.69 443 PRO A CA 1
ATOM 3151 C C . PRO A 1 443 ? 1.645 20.054 25.747 1.00 59.69 443 PRO A C 1
ATOM 3153 O O . PRO A 1 443 ? 2.357 19.472 24.929 1.00 59.69 443 PRO A O 1
ATOM 3156 N N . ILE A 1 444 ? 0.860 21.094 25.452 1.00 49.81 444 ILE A N 1
ATOM 3157 C CA . ILE A 1 444 ? 0.847 21.790 24.154 1.00 49.81 444 ILE A CA 1
ATOM 3158 C C . ILE A 1 444 ? 2.129 22.598 23.999 1.00 49.81 444 ILE A C 1
ATOM 3160 O O . ILE A 1 444 ? 2.510 23.259 24.996 1.00 49.81 444 ILE A O 1
#

Nearest PDB structures (foldseek):
  7b2m-assembly1_B  TM=3.699E-01  e=1.072E+00  Homo sapiens
  6nmg-assembly1_A  TM=2.204E-01  e=3.954E-01  Rattus norvegicus
  5jtw-assembly2_E  TM=3.484E-01  e=1.662E+00  Homo sapiens
  5jpn-assembly1_B  TM=3.246E-01  e=2.029E+00  Homo sapiens

Mean predicted aligned error: 12.19 Å